Protein AF-0000000087793293 (afdb_homodimer)

Structure (mmCIF, N/CA/C/O backbone):
data_AF-0000000087793293-model_v1
#
loop_
_entity.id
_entity.type
_entity.pdbx_description
1 polymer 'N-acetylglutamate synthase'
#
loop_
_atom_site.group_PDB
_atom_site.id
_atom_site.type_symbol
_atom_site.label_atom_id
_atom_site.label_alt_id
_atom_site.label_comp_id
_atom_site.label_asym_id
_atom_site.label_entity_id
_atom_site.label_seq_id
_atom_site.pdbx_PDB_ins_code
_atom_site.Cartn_x
_atom_site.Cartn_y
_atom_site.Cartn_z
_atom_site.occupancy
_atom_site.B_iso_or_equiv
_atom_site.auth_seq_id
_atom_site.auth_comp_id
_atom_site.auth_asym_id
_atom_site.auth_atom_id
_atom_site.pdbx_PDB_model_num
ATOM 1 N N . MET A 1 1 ? 10.609 -23.578 8.047 1 92.88 1 MET A N 1
ATOM 2 C CA . MET A 1 1 ? 9.961 -22.594 7.176 1 92.88 1 MET A CA 1
ATOM 3 C C . MET A 1 1 ? 8.812 -21.906 7.898 1 92.88 1 MET A C 1
ATOM 5 O O . MET A 1 1 ? 8.133 -22.531 8.719 1 92.88 1 MET A O 1
ATOM 9 N N . LYS A 1 2 ? 8.664 -20.625 7.754 1 97.25 2 LYS A N 1
ATOM 10 C CA . LYS A 1 2 ? 7.605 -19.875 8.414 1 97.25 2 LYS A CA 1
ATOM 11 C C . LYS A 1 2 ? 7.066 -18.766 7.512 1 97.25 2 LYS A C 1
ATOM 13 O O . LYS A 1 2 ? 7.738 -18.359 6.562 1 97.25 2 LYS A O 1
ATOM 18 N N . LEU A 1 3 ? 5.863 -18.359 7.801 1 98.56 3 LEU A N 1
ATOM 19 C CA . LEU A 1 3 ? 5.25 -17.219 7.137 1 98.56 3 LEU A CA 1
ATOM 20 C C . LEU A 1 3 ? 5.426 -15.945 7.965 1 98.56 3 LEU A C 1
ATOM 22 O O . LEU A 1 3 ? 5.316 -15.984 9.188 1 98.56 3 LEU A O 1
ATOM 26 N N . ARG A 1 4 ? 5.703 -14.836 7.324 1 98.25 4 ARG A N 1
ATOM 27 C CA . ARG A 1 4 ? 5.746 -13.523 7.961 1 98.25 4 ARG A CA 1
ATOM 28 C C . ARG A 1 4 ? 5.504 -12.414 6.941 1 98.25 4 ARG A C 1
ATOM 30 O O . ARG A 1 4 ? 5.562 -12.656 5.73 1 98.25 4 ARG A O 1
ATOM 37 N N . LYS A 1 5 ? 5.234 -11.25 7.465 1 98.25 5 LYS A N 1
ATOM 38 C CA . LYS A 1 5 ? 5.121 -10.102 6.566 1 98.25 5 LYS A CA 1
ATOM 39 C C . LYS A 1 5 ? 6.473 -9.75 5.953 1 98.25 5 LYS A C 1
ATOM 41 O O . LYS A 1 5 ? 7.516 -9.93 6.586 1 98.25 5 LYS A O 1
ATOM 46 N N . ALA A 1 6 ? 6.402 -9.281 4.754 1 98.5 6 ALA A N 1
ATOM 47 C CA . ALA A 1 6 ? 7.617 -8.938 4.02 1 98.5 6 ALA A CA 1
ATOM 48 C C . ALA A 1 6 ? 8.312 -7.723 4.641 1 98.5 6 ALA A C 1
ATOM 50 O O . ALA A 1 6 ? 7.656 -6.863 5.234 1 98.5 6 ALA A O 1
ATOM 51 N N . LYS A 1 7 ? 9.586 -7.738 4.523 1 97.5 7 LYS A N 1
ATOM 52 C CA . LYS A 1 7 ? 10.43 -6.602 4.879 1 97.5 7 LYS A CA 1
ATOM 53 C C . LYS A 1 7 ? 11.148 -6.039 3.654 1 97.5 7 LYS A C 1
ATOM 55 O O . LYS A 1 7 ? 11.219 -6.699 2.615 1 97.5 7 LYS A O 1
ATOM 60 N N . ASN A 1 8 ? 11.641 -4.848 3.889 1 96.62 8 ASN A N 1
ATOM 61 C CA . ASN A 1 8 ? 12.305 -4.152 2.791 1 96.62 8 ASN A CA 1
ATOM 62 C C . ASN A 1 8 ? 13.406 -5.008 2.174 1 96.62 8 ASN A C 1
ATOM 64 O O . ASN A 1 8 ? 13.578 -5.023 0.953 1 96.62 8 ASN A O 1
ATOM 68 N N . SER A 1 9 ? 14.094 -5.738 2.885 1 96.06 9 SER A N 1
ATOM 69 C CA . SER A 1 9 ? 15.227 -6.539 2.434 1 96.06 9 SER A CA 1
ATOM 70 C C . SER A 1 9 ? 14.758 -7.738 1.61 1 96.06 9 SER A C 1
ATOM 72 O O . SER A 1 9 ? 15.562 -8.383 0.938 1 96.06 9 SER A O 1
ATOM 74 N N . ASP A 1 10 ? 13.492 -8.055 1.63 1 98.06 10 ASP A N 1
ATOM 75 C CA . ASP A 1 10 ? 12.961 -9.227 0.94 1 98.06 10 ASP A CA 1
ATOM 76 C C . ASP A 1 10 ? 12.695 -8.922 -0.533 1 98.06 10 ASP A C 1
ATOM 78 O O . ASP A 1 10 ? 12.508 -9.836 -1.336 1 98.06 10 ASP A O 1
ATOM 82 N N . VAL A 1 11 ? 12.695 -7.672 -0.904 1 97.75 11 VAL A N 1
ATOM 83 C CA . VAL A 1 11 ? 12.156 -7.23 -2.186 1 97.75 11 VAL A CA 1
ATOM 84 C C . VAL A 1 11 ? 12.945 -7.867 -3.326 1 97.75 11 VAL A C 1
ATOM 86 O O . VAL A 1 11 ? 12.359 -8.406 -4.27 1 97.75 11 VAL A O 1
ATOM 89 N N . PRO A 1 12 ? 14.281 -7.91 -3.293 1 96 12 PRO A N 1
ATOM 90 C CA . PRO A 1 12 ? 15 -8.539 -4.406 1 96 12 PRO A CA 1
ATOM 91 C C . PRO A 1 12 ? 14.648 -10.016 -4.566 1 96 12 PRO A C 1
ATOM 93 O O . PRO A 1 12 ? 14.508 -10.5 -5.691 1 96 12 PRO A O 1
ATOM 96 N N . GLN A 1 13 ? 14.445 -10.648 -3.482 1 97.81 13 GLN A N 1
ATOM 97 C CA . GLN A 1 13 ? 14.141 -12.078 -3.553 1 97.81 13 GLN A CA 1
ATOM 98 C C . GLN A 1 13 ? 12.703 -12.312 -3.994 1 97.81 13 GLN A C 1
ATOM 100 O O . GLN A 1 13 ? 12.414 -13.273 -4.711 1 97.81 13 GLN A O 1
ATOM 105 N N . ILE A 1 14 ? 11.797 -11.445 -3.527 1 98.5 14 ILE A N 1
ATOM 106 C CA . ILE A 1 14 ? 10.414 -11.523 -3.988 1 98.5 14 ILE A CA 1
ATOM 107 C C . ILE A 1 14 ? 10.359 -11.32 -5.5 1 98.5 14 ILE A C 1
ATOM 109 O O . ILE A 1 14 ? 9.719 -12.094 -6.215 1 98.5 14 ILE A O 1
ATOM 113 N N . ARG A 1 15 ? 11.062 -10.359 -5.914 1 97.06 15 ARG A N 1
ATOM 114 C CA . ARG A 1 15 ? 11.094 -10.047 -7.34 1 97.06 15 ARG A CA 1
ATOM 115 C C . ARG A 1 15 ? 11.656 -11.219 -8.141 1 97.06 15 ARG A C 1
ATOM 117 O O . ARG A 1 15 ? 11.109 -11.578 -9.188 1 97.06 15 ARG A O 1
ATOM 124 N N . ALA A 1 16 ? 12.719 -11.766 -7.699 1 95.69 16 ALA A N 1
ATOM 125 C CA . ALA A 1 16 ? 13.344 -12.898 -8.383 1 95.69 16 ALA A CA 1
ATOM 126 C C . ALA A 1 16 ? 12.375 -14.07 -8.484 1 95.69 16 ALA A C 1
ATOM 128 O O . ALA A 1 16 ? 12.242 -14.695 -9.547 1 95.69 16 ALA A O 1
ATOM 129 N N . LEU A 1 17 ? 11.711 -14.32 -7.441 1 96.88 17 LEU A N 1
ATOM 130 C CA . LEU A 1 17 ? 10.758 -15.43 -7.402 1 96.88 17 LEU A CA 1
ATOM 131 C C . LEU A 1 17 ? 9.625 -15.203 -8.391 1 96.88 17 LEU A C 1
ATOM 133 O O . LEU A 1 17 ? 9.336 -16.078 -9.219 1 96.88 17 LEU A O 1
ATOM 137 N N . ILE A 1 18 ? 9.039 -14.016 -8.352 1 96.69 18 ILE A N 1
ATOM 138 C CA . ILE A 1 18 ? 7.902 -13.695 -9.203 1 96.69 18 ILE A CA 1
ATOM 139 C C . ILE A 1 18 ? 8.336 -13.711 -10.672 1 96.69 18 ILE A C 1
ATOM 141 O O . ILE A 1 18 ? 7.656 -14.297 -11.516 1 96.69 18 ILE A O 1
ATOM 145 N N . ASN A 1 19 ? 9.453 -13.141 -10.914 1 91.12 19 ASN A N 1
ATOM 146 C CA . ASN A 1 19 ? 9.891 -12.992 -12.305 1 91.12 19 ASN A CA 1
ATOM 147 C C . ASN A 1 19 ? 10.344 -14.328 -12.891 1 91.12 19 ASN A C 1
ATOM 149 O O . ASN A 1 19 ? 10.172 -14.578 -14.086 1 91.12 19 ASN A O 1
ATOM 153 N N . GLU A 1 20 ? 10.867 -15.18 -12.062 1 90.44 20 GLU A N 1
ATOM 154 C CA . GLU A 1 20 ? 11.156 -16.531 -12.516 1 90.44 20 GLU A CA 1
ATOM 155 C C . GLU A 1 20 ? 9.875 -17.266 -12.914 1 90.44 20 GLU A C 1
ATOM 157 O O . GLU A 1 20 ? 9.836 -17.922 -13.953 1 90.44 20 GLU A O 1
ATOM 162 N N . MET A 1 21 ? 8.914 -17.094 -12.125 1 90.62 21 MET A N 1
ATOM 163 C CA . MET A 1 21 ? 7.637 -17.734 -12.422 1 90.62 21 MET A CA 1
ATOM 164 C C . MET A 1 21 ? 6.984 -17.094 -13.648 1 90.62 21 MET A C 1
ATOM 166 O O . MET A 1 21 ? 6.34 -17.781 -14.438 1 90.62 21 MET A O 1
ATOM 170 N N . ALA A 1 22 ? 7.16 -15.828 -13.766 1 89.38 22 ALA A N 1
ATOM 171 C CA . ALA A 1 22 ? 6.598 -15.102 -14.906 1 89.38 22 ALA A CA 1
ATOM 172 C C . ALA A 1 22 ? 7.25 -15.539 -16.219 1 89.38 22 ALA A C 1
ATOM 174 O O . ALA A 1 22 ? 6.641 -15.438 -17.281 1 89.38 22 ALA A O 1
ATOM 175 N N . MET A 1 23 ? 8.43 -16.047 -16.125 1 87.25 23 MET A N 1
ATOM 176 C CA . MET A 1 23 ? 9.172 -16.453 -17.312 1 87.25 23 MET A CA 1
ATOM 177 C C . MET A 1 23 ? 8.891 -17.906 -17.688 1 87.25 23 MET A C 1
ATOM 179 O O . MET A 1 23 ? 9.258 -18.359 -18.766 1 87.25 23 MET A O 1
ATOM 183 N N . ARG A 1 24 ? 8.266 -18.547 -16.812 1 84.81 24 ARG A N 1
ATOM 184 C CA . ARG A 1 24 ? 7.934 -19.938 -17.094 1 84.81 24 ARG A CA 1
ATOM 185 C C . ARG A 1 24 ? 6.754 -20.031 -18.062 1 84.81 24 ARG A C 1
ATOM 187 O O . ARG A 1 24 ? 5.715 -19.406 -17.844 1 84.81 24 ARG A O 1
ATOM 194 N N . THR A 1 25 ? 7.082 -20.656 -19.156 1 79.69 25 THR A N 1
ATOM 195 C CA . THR A 1 25 ? 6.023 -20.859 -20.141 1 79.69 25 THR A CA 1
ATOM 196 C C . THR A 1 25 ? 5.797 -22.344 -20.391 1 79.69 25 THR A C 1
ATOM 198 O O . THR A 1 25 ? 6.688 -23.172 -20.172 1 79.69 25 THR A O 1
ATOM 201 N N . ASP A 1 26 ? 4.594 -22.688 -20.625 1 79.75 26 ASP A N 1
ATOM 202 C CA . ASP A 1 26 ? 4.262 -24.031 -21.109 1 79.75 26 ASP A CA 1
ATOM 203 C C . ASP A 1 26 ? 3.164 -23.969 -22.172 1 79.75 26 ASP A C 1
ATOM 205 O O . ASP A 1 26 ? 2.879 -22.906 -22.719 1 79.75 26 ASP A O 1
ATOM 209 N N . GLU A 1 27 ? 2.795 -25.188 -22.594 1 77.12 27 GLU A N 1
ATOM 210 C CA . GLU A 1 27 ? 1.843 -25.266 -23.703 1 77.12 27 GLU A CA 1
ATOM 211 C C . GLU A 1 27 ? 0.564 -24.484 -23.391 1 77.12 27 GLU A C 1
ATOM 213 O O . GLU A 1 27 ? -0.036 -23.891 -24.281 1 77.12 27 GLU A O 1
ATOM 218 N N . ASP A 1 28 ? 0.244 -24.422 -22.125 1 73.06 28 ASP A N 1
ATOM 219 C CA . ASP A 1 28 ? -1.008 -23.797 -21.719 1 73.06 28 ASP A CA 1
ATOM 220 C C . ASP A 1 28 ? -0.802 -22.312 -21.391 1 73.06 28 ASP A C 1
ATOM 222 O O . ASP A 1 28 ? -1.722 -21.516 -21.547 1 73.06 28 ASP A O 1
ATOM 226 N N . TYR A 1 29 ? 0.442 -22.094 -21.016 1 72.94 29 TYR A N 1
ATOM 227 C CA . TYR A 1 29 ? 0.745 -20.734 -20.594 1 72.94 29 TYR A CA 1
ATOM 228 C C . TYR A 1 29 ? 1.94 -20.172 -21.359 1 72.94 29 TYR A C 1
ATOM 230 O O . TYR A 1 29 ? 3.057 -20.141 -20.828 1 72.94 29 TYR A O 1
ATOM 238 N N . LYS A 1 30 ? 1.629 -19.562 -22.469 1 71.31 30 LYS A N 1
ATOM 239 C CA . LYS A 1 30 ? 2.686 -19.125 -23.375 1 71.31 30 LYS A CA 1
ATOM 240 C C . LYS A 1 30 ? 3.262 -17.781 -22.953 1 71.31 30 LYS A C 1
ATOM 242 O O . LYS A 1 30 ? 4.352 -17.406 -23.391 1 71.31 30 LYS A O 1
ATOM 247 N N . HIS A 1 31 ? 2.484 -17.188 -22.156 1 68.56 31 HIS A N 1
ATOM 248 C CA . HIS A 1 31 ? 2.936 -15.844 -21.797 1 68.56 31 HIS A CA 1
ATOM 249 C C . HIS A 1 31 ? 3.301 -15.766 -20.312 1 68.56 31 HIS A C 1
ATOM 251 O O . HIS A 1 31 ? 3.305 -14.68 -19.734 1 68.56 31 HIS A O 1
ATOM 257 N N . GLY A 1 32 ? 3.553 -16.891 -19.734 1 74.94 32 GLY A N 1
ATOM 258 C CA . GLY A 1 32 ? 4.008 -16.938 -18.359 1 74.94 32 GLY A CA 1
ATOM 259 C C . GLY A 1 32 ? 2.9 -17.266 -17.375 1 74.94 32 GLY A C 1
ATOM 260 O O . GLY A 1 32 ? 1.721 -17.062 -17.672 1 74.94 32 GLY A O 1
ATOM 261 N N . HIS A 1 33 ? 3.301 -17.719 -16.297 1 80 33 HIS A N 1
ATOM 262 C CA . HIS A 1 33 ? 2.346 -18.156 -15.281 1 80 33 HIS A CA 1
ATOM 263 C C . HIS A 1 33 ? 1.84 -16.984 -14.453 1 80 33 HIS A C 1
ATOM 265 O O . HIS A 1 33 ? 0.836 -17.109 -13.742 1 80 33 HIS A O 1
ATOM 271 N N . MET A 1 34 ? 2.604 -15.945 -14.57 1 89.81 34 MET A N 1
ATOM 272 C CA . MET A 1 34 ? 2.203 -14.727 -13.875 1 89.81 34 MET A CA 1
ATOM 273 C C . MET A 1 34 ? 2.859 -13.5 -14.5 1 89.81 34 MET A C 1
ATOM 275 O O . MET A 1 34 ? 3.627 -13.625 -15.453 1 89.81 34 MET A O 1
ATOM 279 N N . LEU A 1 35 ? 2.473 -12.375 -14.094 1 89.94 35 LEU A N 1
ATOM 280 C CA . LEU A 1 35 ? 3.033 -11.133 -14.609 1 89.94 35 LEU A CA 1
ATOM 281 C C . LEU A 1 35 ? 4.25 -10.703 -13.797 1 89.94 35 LEU A C 1
ATOM 283 O O . LEU A 1 35 ? 4.254 -10.828 -12.57 1 89.94 35 LEU A O 1
ATOM 287 N N . PRO A 1 36 ? 5.281 -10.258 -14.5 1 92.44 36 PRO A N 1
ATOM 288 C CA . PRO A 1 36 ? 6.434 -9.719 -13.766 1 92.44 36 PRO A CA 1
ATOM 289 C C . PRO A 1 36 ? 6.086 -8.469 -12.961 1 92.44 36 PRO A C 1
ATOM 291 O O . PRO A 1 36 ? 5.062 -7.828 -13.219 1 92.44 36 PRO A O 1
ATOM 294 N N . ARG A 1 37 ? 6.891 -8.219 -11.984 1 93.69 37 ARG A N 1
ATOM 295 C CA . ARG A 1 37 ? 6.742 -7.02 -11.156 1 93.69 37 ARG A CA 1
ATOM 296 C C . ARG A 1 37 ? 8.016 -6.188 -11.164 1 93.69 37 ARG A C 1
ATOM 298 O O . ARG A 1 37 ? 9.125 -6.734 -11.117 1 93.69 37 ARG A O 1
ATOM 305 N N . SER A 1 38 ? 7.809 -4.891 -11.195 1 91.12 38 SER A N 1
ATOM 306 C CA . SER A 1 38 ? 8.938 -3.969 -11.102 1 91.12 38 SER A CA 1
ATOM 307 C C . SER A 1 38 ? 9.367 -3.766 -9.656 1 91.12 38 SER A C 1
ATOM 309 O O . SER A 1 38 ? 8.594 -4 -8.734 1 91.12 38 SER A O 1
ATOM 311 N N . LEU A 1 39 ? 10.586 -3.295 -9.461 1 91.81 39 LEU A N 1
ATOM 312 C CA . LEU A 1 39 ? 11.07 -2.939 -8.133 1 91.81 39 LEU A CA 1
ATOM 313 C C . LEU A 1 39 ? 10.203 -1.848 -7.516 1 91.81 39 LEU A C 1
ATOM 315 O O . LEU A 1 39 ? 9.867 -1.913 -6.328 1 91.81 39 LEU A O 1
ATOM 319 N N . THR A 1 40 ? 9.812 -0.895 -8.289 1 90.5 40 THR A N 1
ATOM 320 C CA . THR A 1 40 ? 9 0.216 -7.809 1 90.5 40 THR A CA 1
ATOM 321 C C . THR A 1 40 ? 7.676 -0.29 -7.246 1 90.5 40 THR A C 1
ATOM 323 O O . THR A 1 40 ? 7.273 0.1 -6.148 1 90.5 40 THR A O 1
ATOM 326 N N . GLU A 1 41 ? 7.109 -1.173 -7.961 1 93.12 41 GLU A N 1
ATOM 327 C CA . GLU A 1 41 ? 5.836 -1.733 -7.512 1 93.12 41 GLU A CA 1
ATOM 328 C C . GLU A 1 41 ? 6 -2.498 -6.199 1 93.12 41 GLU A C 1
ATOM 330 O O . GLU A 1 41 ? 5.188 -2.352 -5.285 1 93.12 41 GLU A O 1
ATOM 335 N N . LEU A 1 42 ? 7.062 -3.242 -6.109 1 96.75 42 LEU A N 1
ATOM 336 C CA . LEU A 1 42 ? 7.266 -4.102 -4.949 1 96.75 42 LEU A CA 1
ATOM 337 C C . LEU A 1 42 ? 7.598 -3.275 -3.711 1 96.75 42 LEU A C 1
ATOM 339 O O . LEU A 1 42 ? 7.078 -3.541 -2.625 1 96.75 42 LEU A O 1
ATOM 343 N N . TYR A 1 43 ? 8.383 -2.289 -3.857 1 94.19 43 TYR A N 1
ATOM 344 C CA . TYR A 1 43 ? 8.695 -1.429 -2.721 1 94.19 43 TYR A CA 1
ATOM 345 C C . TYR A 1 43 ? 7.461 -0.65 -2.271 1 94.19 43 TYR A C 1
ATOM 347 O O . TYR A 1 43 ? 7.18 -0.559 -1.075 1 94.19 43 TYR A O 1
ATOM 355 N N . GLU A 1 44 ? 6.727 -0.161 -3.18 1 94.25 44 GLU A N 1
ATOM 356 C CA . GLU A 1 44 ? 5.566 0.664 -2.869 1 94.25 44 GLU A CA 1
ATOM 357 C C . GLU A 1 44 ? 4.484 -0.15 -2.162 1 94.25 44 GLU A C 1
ATOM 359 O O . GLU A 1 44 ? 3.77 0.37 -1.303 1 94.25 44 GLU A O 1
ATOM 364 N N . HIS A 1 45 ? 4.391 -1.411 -2.551 1 96.81 45 HIS A N 1
ATOM 365 C CA . HIS A 1 45 ? 3.318 -2.25 -2.023 1 96.81 45 HIS A CA 1
ATOM 366 C C . HIS A 1 45 ? 3.871 -3.354 -1.13 1 96.81 45 HIS A C 1
ATOM 368 O O . HIS A 1 45 ? 3.303 -4.445 -1.062 1 96.81 45 HIS A O 1
ATOM 374 N N . LEU A 1 46 ? 4.914 -3.027 -0.478 1 97.06 46 LEU A N 1
ATOM 375 C CA . LEU A 1 46 ? 5.621 -3.998 0.35 1 97.06 46 LEU A CA 1
ATOM 376 C C . LEU A 1 46 ? 4.695 -4.59 1.408 1 97.06 46 LEU A C 1
ATOM 378 O O . LEU A 1 46 ? 4.711 -5.797 1.647 1 97.06 46 LEU A O 1
ATOM 382 N N . ARG A 1 47 ? 3.812 -3.83 1.941 1 97.38 47 ARG A N 1
ATOM 383 C CA . ARG A 1 47 ? 2.971 -4.238 3.061 1 97.38 47 ARG A CA 1
ATOM 384 C C . ARG A 1 47 ? 1.917 -5.246 2.613 1 97.38 47 ARG A C 1
ATOM 386 O O . ARG A 1 47 ? 1.315 -5.934 3.443 1 97.38 47 ARG A O 1
ATOM 393 N N . ASP A 1 48 ? 1.729 -5.344 1.343 1 98.31 48 ASP A N 1
ATOM 394 C CA . ASP A 1 48 ? 0.75 -6.289 0.818 1 98.31 48 ASP A CA 1
ATOM 395 C C . ASP A 1 48 ? 1.256 -7.727 0.936 1 98.31 48 ASP A C 1
ATOM 397 O O . ASP A 1 48 ? 0.469 -8.672 0.887 1 98.31 48 ASP A O 1
ATOM 401 N N . TYR A 1 49 ? 2.527 -7.91 1.115 1 98.75 49 TYR A N 1
ATOM 402 C CA . TYR A 1 49 ? 3.129 -9.211 0.866 1 98.75 49 TYR A CA 1
ATOM 403 C C . TYR A 1 49 ? 3.35 -9.969 2.17 1 98.75 49 TYR A C 1
ATOM 405 O O . TYR A 1 49 ? 3.852 -9.406 3.145 1 98.75 49 TYR A O 1
ATOM 413 N N . THR A 1 50 ? 2.965 -11.164 2.17 1 98.81 50 THR A N 1
ATOM 414 C CA . THR A 1 50 ? 3.406 -12.211 3.082 1 98.81 50 THR A CA 1
ATOM 415 C C . THR A 1 50 ? 4.391 -13.148 2.391 1 98.81 50 THR A C 1
ATOM 417 O O . THR A 1 50 ? 4.191 -13.523 1.234 1 98.81 50 THR A O 1
ATOM 420 N N . VAL A 1 51 ? 5.457 -13.5 3.154 1 98.81 51 VAL A N 1
ATOM 421 C CA . VAL A 1 51 ? 6.477 -14.328 2.518 1 98.81 51 VAL A CA 1
ATOM 422 C C . VAL A 1 51 ? 6.668 -15.617 3.318 1 98.81 51 VAL A C 1
ATOM 424 O O . VAL A 1 51 ? 6.426 -15.648 4.527 1 98.81 51 VAL A O 1
ATOM 427 N N . LEU A 1 52 ? 6.98 -16.656 2.602 1 98.81 52 LEU A N 1
ATOM 428 C CA . LEU A 1 52 ? 7.512 -17.891 3.148 1 98.81 52 LEU A CA 1
ATOM 429 C C . LEU A 1 52 ? 9.039 -17.875 3.17 1 98.81 52 LEU A C 1
ATOM 431 O O . LEU A 1 52 ? 9.672 -17.672 2.135 1 98.81 52 LEU A O 1
ATOM 435 N N . VAL A 1 53 ? 9.617 -18.047 4.352 1 98.5 53 VAL A N 1
ATOM 436 C CA . VAL A 1 53 ? 11.07 -18 4.438 1 98.5 53 VAL A CA 1
ATOM 437 C C . VAL A 1 53 ? 11.594 -19.281 5.105 1 98.5 53 VAL A C 1
ATOM 439 O O . VAL A 1 53 ? 10.898 -19.891 5.918 1 98.5 53 VAL A O 1
ATOM 442 N N . ASP A 1 54 ? 12.789 -19.656 4.703 1 97.56 54 ASP A N 1
ATOM 443 C CA . ASP A 1 54 ? 13.422 -20.797 5.363 1 97.56 54 ASP A CA 1
ATOM 444 C C . ASP A 1 54 ? 14.273 -20.344 6.543 1 97.56 54 ASP A C 1
ATOM 446 O O . ASP A 1 54 ? 14.164 -19.203 6.996 1 97.56 54 ASP A O 1
ATOM 450 N N . GLU A 1 55 ? 15.094 -21.219 7.078 1 96.19 55 GLU A N 1
ATOM 451 C CA . GLU A 1 55 ? 15.891 -20.953 8.273 1 96.19 55 GLU A CA 1
ATOM 452 C C . GLU A 1 55 ? 16.938 -19.875 8.008 1 96.19 55 GLU A C 1
ATOM 454 O O . GLU A 1 55 ? 17.344 -19.156 8.922 1 96.19 55 GLU A O 1
ATOM 459 N N . ASN A 1 56 ? 17.328 -19.719 6.777 1 96.81 56 ASN A N 1
ATOM 460 C CA . ASN A 1 56 ? 18.328 -18.719 6.402 1 96.81 56 ASN A CA 1
ATOM 461 C C . ASN A 1 56 ? 17.672 -17.438 5.898 1 96.81 56 ASN A C 1
ATOM 463 O O . ASN A 1 56 ? 18.328 -16.594 5.281 1 96.81 56 ASN A O 1
ATOM 467 N N . GLU A 1 57 ? 16.406 -17.312 5.996 1 96.5 57 GLU A N 1
ATOM 468 C CA . GLU A 1 57 ? 15.609 -16.141 5.625 1 96.5 57 GLU A CA 1
ATOM 469 C C . GLU A 1 57 ? 15.555 -15.977 4.109 1 96.5 57 GLU A C 1
ATOM 471 O O . GLU A 1 57 ? 15.352 -14.867 3.611 1 96.5 57 GLU A O 1
ATOM 476 N N . ARG A 1 58 ? 15.805 -17.109 3.455 1 97.5 58 ARG A N 1
ATOM 477 C CA . ARG A 1 58 ? 15.578 -17.109 2.014 1 97.5 58 ARG A CA 1
ATOM 478 C C . ARG A 1 58 ? 14.086 -17.141 1.698 1 97.5 58 ARG A C 1
ATOM 480 O O . ARG A 1 58 ? 13.352 -17.969 2.252 1 97.5 58 ARG A O 1
ATOM 487 N N . VAL A 1 59 ? 13.688 -16.266 0.76 1 98.5 59 VAL A N 1
ATOM 488 C CA . VAL A 1 59 ? 12.273 -16.219 0.38 1 98.5 59 VAL A CA 1
ATOM 489 C C . VAL A 1 59 ? 11.969 -17.375 -0.582 1 98.5 59 VAL A C 1
ATOM 491 O O . VAL A 1 59 ? 12.578 -17.484 -1.646 1 98.5 59 VAL A O 1
ATOM 494 N N . LEU A 1 60 ? 10.953 -18.203 -0.201 1 98.5 60 LEU A N 1
ATOM 495 C CA . LEU A 1 60 ? 10.602 -19.359 -1.002 1 98.5 60 LEU A CA 1
ATOM 496 C C . LEU A 1 60 ? 9.156 -19.266 -1.485 1 98.5 60 LEU A C 1
ATOM 498 O O . LEU A 1 60 ? 8.695 -20.125 -2.24 1 98.5 60 LEU A O 1
ATOM 502 N N . GLY A 1 61 ? 8.43 -18.281 -1.066 1 98.75 61 GLY A N 1
ATOM 503 C CA . GLY A 1 61 ? 7.055 -18.031 -1.468 1 98.75 61 GLY A CA 1
ATOM 504 C C . GLY A 1 61 ? 6.566 -16.641 -1.115 1 98.75 61 GLY A C 1
ATOM 505 O O . GLY A 1 61 ? 7.152 -15.969 -0.266 1 98.75 61 GLY A O 1
ATOM 506 N N . CYS A 1 62 ? 5.531 -16.281 -1.805 1 98.88 62 CYS A N 1
ATOM 507 C CA . CYS A 1 62 ? 4.926 -14.984 -1.5 1 98.88 62 CYS A CA 1
ATOM 508 C C . CYS A 1 62 ? 3.463 -14.953 -1.925 1 98.88 62 CYS A C 1
ATOM 510 O O . CYS A 1 62 ? 3.018 -15.805 -2.697 1 98.88 62 CYS A O 1
ATOM 512 N N . CYS A 1 63 ? 2.77 -14.031 -1.358 1 98.81 63 CYS A N 1
ATOM 513 C CA . CYS A 1 63 ? 1.393 -13.688 -1.701 1 98.81 63 CYS A CA 1
ATOM 514 C C . CYS A 1 63 ? 1.064 -12.266 -1.275 1 98.81 63 CYS A C 1
ATOM 516 O O . CYS A 1 63 ? 1.451 -11.828 -0.188 1 98.81 63 CYS A O 1
ATOM 518 N N . ALA A 1 64 ? 0.419 -11.562 -2.121 1 98.75 64 ALA A N 1
ATOM 519 C CA . ALA A 1 64 ? 0.049 -10.188 -1.786 1 98.75 64 ALA A CA 1
ATOM 520 C C . ALA A 1 64 ? -1.464 -10.047 -1.645 1 98.75 64 ALA A C 1
ATOM 522 O O . ALA A 1 64 ? -2.223 -10.609 -2.438 1 98.75 64 ALA A O 1
ATOM 523 N N . LEU A 1 65 ? -1.898 -9.391 -0.626 1 98.75 65 LEU A N 1
ATOM 524 C CA . LEU A 1 65 ? -3.268 -8.914 -0.48 1 98.75 65 LEU A CA 1
ATOM 525 C C . LEU A 1 65 ? -3.338 -7.402 -0.685 1 98.75 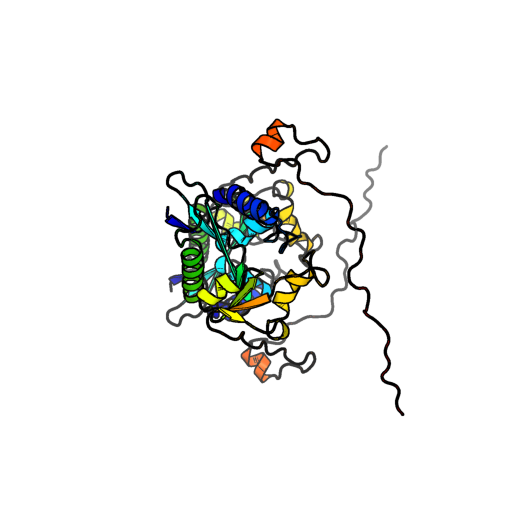65 LEU A C 1
ATOM 527 O O . LEU A 1 65 ? -3.012 -6.633 0.221 1 98.75 65 LEU A O 1
ATOM 531 N N . HIS A 1 66 ? -3.805 -7.059 -1.835 1 97.62 66 HIS A N 1
ATOM 532 C CA . HIS A 1 66 ? -3.811 -5.652 -2.221 1 97.62 66 HIS A CA 1
ATOM 533 C C . HIS A 1 66 ? -5.195 -5.035 -2.039 1 97.62 66 HIS A C 1
ATOM 535 O O . HIS A 1 66 ? -6.16 -5.469 -2.676 1 97.62 66 HIS A O 1
ATOM 541 N N . SER A 1 67 ? -5.262 -4.031 -1.115 1 96.06 67 SER A N 1
ATOM 542 C CA . SER A 1 67 ? -6.52 -3.301 -0.982 1 96.06 67 SER A CA 1
ATOM 543 C C . SER A 1 67 ? -6.855 -2.543 -2.262 1 96.06 67 SER A C 1
ATOM 545 O O . SER A 1 67 ? -6.051 -1.745 -2.746 1 96.06 67 SER A O 1
ATOM 547 N N . ALA A 1 68 ? -8.062 -2.787 -2.779 1 91.62 68 ALA A N 1
ATOM 548 C CA . ALA A 1 68 ? -8.406 -2.246 -4.09 1 91.62 68 ALA A CA 1
ATOM 549 C C . ALA A 1 68 ? -9.508 -1.195 -3.979 1 91.62 68 ALA A C 1
ATOM 551 O O . ALA A 1 68 ? -9.555 -0.242 -4.758 1 91.62 68 ALA A O 1
ATOM 5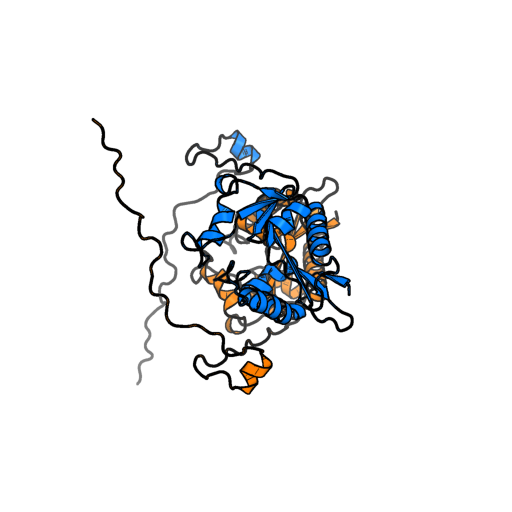52 N N . TRP A 1 69 ? -10.414 -1.32 -3.113 1 89.94 69 TRP A N 1
ATOM 553 C CA . TRP A 1 69 ? -11.578 -0.451 -2.965 1 89.94 69 TRP A CA 1
ATOM 554 C C . TRP A 1 69 ? -12.266 -0.684 -1.624 1 89.94 69 TRP A C 1
ATOM 556 O O . TRP A 1 69 ? -11.703 -1.33 -0.736 1 89.94 69 TRP A O 1
ATOM 566 N N . ASP A 1 70 ? -13.445 -0.039 -1.483 1 91.81 70 ASP A N 1
ATOM 567 C CA . ASP A 1 70 ? -14.219 -0.195 -0.255 1 91.81 70 ASP A CA 1
ATOM 568 C C . ASP A 1 70 ? -14.562 -1.662 -0.005 1 91.81 70 ASP A C 1
ATOM 570 O O . ASP A 1 70 ? -15.414 -2.232 -0.688 1 91.81 70 ASP A O 1
ATOM 574 N N . SER A 1 71 ? -13.836 -2.221 0.98 1 95.06 71 SER A N 1
ATOM 575 C CA . SER A 1 71 ? -14.023 -3.59 1.452 1 95.06 71 SER A CA 1
ATOM 576 C C . SER A 1 71 ? -13.711 -4.602 0.354 1 95.06 71 SER A C 1
ATOM 578 O O . SER A 1 71 ? -14.344 -5.656 0.274 1 95.06 71 SER A O 1
ATOM 580 N N . LEU A 1 72 ? -12.867 -4.27 -0.507 1 96.25 72 LEU A N 1
ATOM 581 C CA . LEU A 1 72 ? -12.453 -5.113 -1.624 1 96.25 72 LEU A CA 1
ATOM 582 C C . LEU A 1 72 ? -10.93 -5.199 -1.705 1 96.25 72 LEU A C 1
ATOM 584 O O . LEU A 1 72 ? -10.242 -4.176 -1.68 1 96.25 72 LEU A O 1
ATOM 588 N N . ALA A 1 73 ? -10.414 -6.422 -1.772 1 98.06 73 ALA A N 1
ATOM 589 C CA . ALA A 1 73 ? -8.977 -6.625 -1.926 1 98.06 73 ALA A CA 1
ATOM 590 C C . ALA A 1 73 ? -8.688 -7.715 -2.955 1 98.06 73 ALA A C 1
ATOM 592 O O . ALA A 1 73 ? -9.5 -8.617 -3.16 1 98.06 73 ALA A O 1
ATOM 593 N N . GLU A 1 74 ? -7.586 -7.582 -3.604 1 97.69 74 GLU A N 1
ATOM 594 C CA . GLU A 1 74 ? -7.137 -8.555 -4.594 1 97.69 74 GLU A CA 1
ATOM 595 C C . GLU A 1 74 ? -6.008 -9.422 -4.043 1 97.69 74 GLU A C 1
ATOM 597 O O . GLU A 1 74 ? -5.035 -8.898 -3.488 1 97.69 74 GLU A O 1
ATOM 602 N N . LEU A 1 75 ? -6.184 -10.719 -4.109 1 98.38 75 LEU A N 1
ATOM 603 C CA . LEU A 1 75 ? -5.07 -11.641 -3.902 1 98.38 75 LEU A CA 1
ATOM 604 C C . LEU A 1 75 ? -4.215 -11.75 -5.16 1 98.38 75 LEU A C 1
ATOM 606 O O . LEU A 1 75 ? -4.723 -12.102 -6.23 1 98.38 75 LEU A O 1
ATOM 610 N N . LYS A 1 76 ? -2.852 -11.398 -4.988 1 96.38 76 LYS A N 1
ATOM 611 C CA . LYS A 1 76 ? -1.966 -11.305 -6.148 1 96.38 76 LYS A CA 1
ATOM 612 C C . LYS A 1 76 ? -0.643 -12.016 -5.883 1 96.38 76 LYS A C 1
ATOM 614 O O . LYS A 1 76 ? -0.253 -12.211 -4.73 1 96.38 76 LYS A O 1
ATOM 619 N N . ALA A 1 77 ? -0.027 -12.422 -6.988 1 96.94 77 ALA A N 1
ATOM 620 C CA . ALA A 1 77 ? 1.38 -12.812 -6.992 1 96.94 77 ALA A CA 1
ATOM 621 C C . ALA A 1 77 ? 1.625 -13.984 -6.043 1 96.94 77 ALA A C 1
ATOM 623 O O . ALA A 1 77 ? 2.584 -13.969 -5.266 1 96.94 77 ALA A O 1
ATOM 624 N N . LEU A 1 78 ? 0.703 -14.922 -6.066 1 97.81 78 LEU A N 1
ATOM 625 C CA . LEU A 1 78 ? 0.951 -16.141 -5.316 1 97.81 78 LEU A CA 1
ATOM 626 C C . LEU A 1 78 ? 1.989 -17.016 -6.02 1 97.81 78 LEU A C 1
ATOM 628 O O . LEU A 1 78 ? 1.772 -17.453 -7.148 1 97.81 78 LEU A O 1
ATOM 632 N N . ALA A 1 79 ? 3.143 -17.188 -5.363 1 97.44 79 ALA A N 1
ATOM 633 C CA . ALA A 1 79 ? 4.23 -18 -5.922 1 97.44 79 ALA A CA 1
ATOM 634 C C . ALA A 1 79 ? 4.926 -18.812 -4.832 1 97.44 79 ALA A C 1
ATOM 636 O O . ALA A 1 79 ? 5.133 -18.312 -3.721 1 97.44 79 ALA A O 1
ATOM 637 N N . VAL A 1 80 ? 5.188 -20.031 -5.105 1 97.31 80 VAL A N 1
ATOM 638 C CA . VAL A 1 80 ? 5.965 -20.906 -4.238 1 97.31 80 VAL A CA 1
ATOM 639 C C . VAL A 1 80 ? 7.105 -21.531 -5.027 1 97.31 80 VAL A C 1
ATOM 641 O O . VAL A 1 80 ? 6.887 -22.109 -6.094 1 97.31 80 VAL A O 1
ATOM 644 N N . HIS A 1 81 ? 8.281 -21.297 -4.492 1 96.25 81 HIS A N 1
ATOM 645 C CA . HIS A 1 81 ? 9.469 -21.875 -5.117 1 96.25 81 HIS A CA 1
ATOM 646 C C . HIS A 1 81 ? 9.32 -23.391 -5.277 1 96.25 81 HIS A C 1
ATOM 648 O O . HIS A 1 81 ? 8.758 -24.062 -4.41 1 96.25 81 HIS A O 1
ATOM 654 N N . ASP A 1 82 ? 9.953 -23.953 -6.301 1 93.94 82 ASP A N 1
ATOM 655 C CA . ASP A 1 82 ? 9.852 -25.375 -6.617 1 93.94 82 ASP A CA 1
ATOM 656 C C . ASP A 1 82 ? 10.281 -26.234 -5.43 1 93.94 82 ASP A C 1
ATOM 658 O O . ASP A 1 82 ? 9.664 -27.266 -5.145 1 93.94 82 ASP A O 1
ATOM 662 N N . ASP A 1 83 ? 11.242 -25.734 -4.738 1 92.75 83 ASP A N 1
ATOM 663 C CA . ASP A 1 83 ? 11.82 -26.469 -3.615 1 92.75 83 ASP A CA 1
ATOM 664 C C . ASP A 1 83 ? 10.82 -26.578 -2.467 1 92.75 83 ASP A C 1
ATOM 666 O O . ASP A 1 83 ? 10.984 -27.406 -1.567 1 92.75 83 ASP A O 1
ATOM 670 N N . ALA A 1 84 ? 9.805 -25.766 -2.512 1 95.56 84 ALA A N 1
ATOM 671 C CA . ALA A 1 84 ? 8.891 -25.719 -1.375 1 95.56 84 ALA A CA 1
ATOM 672 C C . ALA A 1 84 ? 7.48 -26.141 -1.782 1 95.56 84 ALA A C 1
ATOM 674 O O . ALA A 1 84 ? 6.547 -26.078 -0.98 1 95.56 84 ALA A O 1
ATOM 675 N N . GLN A 1 85 ? 7.316 -26.578 -2.986 1 93.81 85 GLN A N 1
ATOM 676 C CA . GLN A 1 85 ? 5.992 -26.969 -3.455 1 93.81 85 GLN A CA 1
ATOM 677 C C . GLN A 1 85 ? 5.605 -28.344 -2.932 1 93.81 85 GLN A C 1
ATOM 679 O O . GLN A 1 85 ? 6.461 -29.094 -2.457 1 93.81 85 GLN A O 1
ATOM 684 N N . GLY A 1 86 ? 4.305 -28.594 -2.871 1 93.5 86 GLY A N 1
ATOM 685 C CA . GLY A 1 86 ? 3.818 -29.906 -2.488 1 93.5 86 GLY A CA 1
ATOM 686 C C . GLY A 1 86 ? 3.707 -30.094 -0.985 1 93.5 86 GLY A C 1
ATOM 687 O O . GLY A 1 86 ? 3.49 -31.203 -0.503 1 93.5 86 GLY A O 1
ATOM 688 N N . HIS A 1 87 ? 3.83 -29.016 -0.258 1 95.06 87 HIS A N 1
ATOM 689 C CA . HIS A 1 87 ? 3.799 -29.094 1.198 1 95.06 87 HIS A CA 1
ATOM 690 C C . HIS A 1 87 ? 2.664 -28.25 1.771 1 95.06 87 HIS A C 1
ATOM 692 O O . HIS A 1 87 ? 2.609 -28.016 2.98 1 95.06 87 HIS A O 1
ATOM 698 N N . GLY A 1 88 ? 1.846 -27.703 0.909 1 97.12 88 GLY A N 1
ATOM 699 C CA . GLY A 1 88 ? 0.666 -26.984 1.359 1 97.12 88 GLY A CA 1
ATOM 700 C C . GLY A 1 88 ? 0.931 -25.516 1.632 1 97.12 88 GLY A C 1
ATOM 701 O O . GLY A 1 88 ? 0.073 -24.812 2.172 1 97.12 88 GLY A O 1
ATOM 702 N N . TRP A 1 89 ? 2.057 -25.016 1.208 1 97.62 89 TRP A N 1
ATOM 703 C CA . TRP A 1 89 ? 2.428 -23.641 1.516 1 97.62 89 TRP A CA 1
ATOM 704 C C . TRP A 1 89 ? 1.574 -22.656 0.724 1 97.62 89 TRP A C 1
ATOM 706 O O . TRP A 1 89 ? 1.277 -21.562 1.201 1 97.62 89 TRP A O 1
ATOM 716 N N . GLY A 1 90 ? 1.179 -23.078 -0.516 1 97.94 90 GLY A N 1
ATOM 717 C CA . GLY A 1 90 ? 0.266 -22.234 -1.267 1 97.94 90 GLY A CA 1
ATOM 718 C C . GLY A 1 90 ? -1.021 -21.938 -0.521 1 97.94 90 GLY A C 1
ATOM 719 O O . GLY A 1 90 ? -1.43 -20.766 -0.417 1 97.94 90 GLY A O 1
ATOM 720 N N . ARG A 1 91 ? -1.556 -22.969 0.005 1 98.19 91 ARG A N 1
ATOM 721 C CA . ARG A 1 91 ? -2.775 -22.828 0.793 1 98.19 91 ARG A CA 1
ATOM 722 C C . ARG A 1 91 ? -2.535 -21.969 2.029 1 98.19 91 ARG A C 1
ATOM 724 O O . ARG A 1 91 ? -3.342 -21.094 2.352 1 98.19 91 ARG A O 1
ATOM 731 N N . GLN A 1 92 ? -1.488 -22.141 2.689 1 98.56 92 GLN A N 1
ATOM 732 C CA . GLN A 1 92 ? -1.187 -21.406 3.916 1 98.56 92 GLN A CA 1
ATOM 733 C C . GLN A 1 92 ? -0.985 -19.922 3.637 1 98.56 92 GLN A C 1
ATOM 735 O O . GLN A 1 92 ? -1.355 -19.078 4.453 1 98.56 92 GLN A O 1
ATOM 740 N N . LEU A 1 93 ? -0.381 -19.641 2.541 1 98.75 93 LEU A N 1
ATOM 741 C CA . LEU A 1 93 ? -0.23 -18.25 2.139 1 98.75 93 LEU A CA 1
ATOM 742 C C . LEU A 1 93 ? -1.591 -17.594 1.91 1 98.75 93 LEU A C 1
ATOM 744 O O . LEU A 1 93 ? -1.827 -16.469 2.354 1 98.75 93 LEU A O 1
ATOM 748 N N . VAL A 1 94 ? -2.46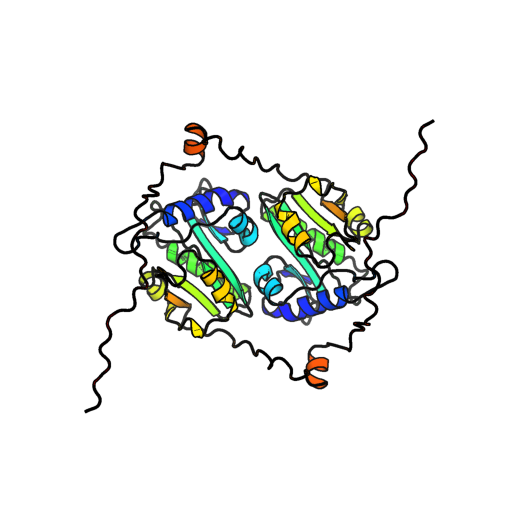7 -18.312 1.226 1 98.81 94 VAL A N 1
ATOM 749 C CA . VAL A 1 94 ? -3.809 -17.797 0.975 1 98.81 94 VAL A CA 1
ATOM 750 C C . VAL A 1 94 ? -4.547 -17.625 2.297 1 98.81 94 VAL A C 1
ATOM 752 O O . VAL A 1 94 ? -5.191 -16.594 2.521 1 98.81 94 VAL A O 1
ATOM 755 N N . ASP A 1 95 ? -4.414 -18.562 3.191 1 98.56 95 ASP A N 1
ATOM 756 C CA . ASP A 1 95 ? -5.059 -18.484 4.5 1 98.56 95 ASP A CA 1
ATOM 757 C C . ASP A 1 95 ? -4.57 -17.266 5.273 1 98.56 95 ASP A C 1
ATOM 759 O O . ASP A 1 95 ? -5.359 -16.578 5.926 1 98.56 95 ASP A O 1
ATOM 763 N N . ALA A 1 96 ? -3.295 -17 5.215 1 98.56 96 ALA A N 1
ATOM 764 C CA . ALA A 1 96 ? -2.736 -15.812 5.875 1 98.56 96 ALA A CA 1
ATOM 765 C C . ALA A 1 96 ? -3.336 -14.531 5.305 1 98.56 96 ALA A C 1
ATOM 767 O O . ALA A 1 96 ? -3.646 -13.602 6.047 1 98.56 96 ALA A O 1
ATOM 768 N N . ALA A 1 97 ? -3.486 -14.5 4.004 1 98.62 97 ALA A N 1
ATOM 769 C CA . ALA A 1 97 ? -4.086 -13.336 3.354 1 98.62 97 ALA A CA 1
ATOM 770 C C . ALA A 1 97 ? -5.539 -13.156 3.783 1 98.62 97 ALA A C 1
ATOM 772 O O . ALA A 1 97 ? -5.988 -12.031 4.008 1 98.62 97 ALA A O 1
ATOM 773 N N . MET A 1 98 ? -6.234 -14.234 3.908 1 98.31 98 MET A N 1
ATOM 774 C CA . MET A 1 98 ? -7.637 -14.156 4.312 1 98.31 98 MET A CA 1
ATOM 775 C C . MET A 1 98 ? -7.762 -13.656 5.746 1 98.31 98 MET A C 1
ATOM 777 O O . MET A 1 98 ? -8.656 -12.859 6.055 1 98.31 98 MET A O 1
ATOM 781 N N . SER A 1 99 ? -6.891 -14.102 6.586 1 98.25 99 SER A N 1
ATOM 782 C CA . SER A 1 99 ? -6.871 -13.609 7.957 1 98.25 99 SER A CA 1
ATOM 783 C C . SER A 1 99 ? -6.605 -12.102 7.996 1 98.25 99 SER A C 1
ATOM 785 O O . SER A 1 99 ? -7.266 -11.375 8.742 1 98.25 99 SER A O 1
ATOM 787 N N . GLU A 1 100 ? -5.707 -11.719 7.219 1 98 100 GLU A N 1
ATOM 788 C CA . GLU A 1 100 ? -5.398 -10.297 7.145 1 98 100 GLU A CA 1
ATOM 789 C C . GLU A 1 100 ? -6.59 -9.492 6.625 1 98 100 GLU A C 1
ATOM 791 O O . GLU A 1 100 ? -6.848 -8.383 7.086 1 98 100 GLU A O 1
ATOM 796 N N . ALA A 1 101 ? -7.223 -10.016 5.633 1 98.31 101 ALA A N 1
ATOM 797 C CA . ALA A 1 101 ? -8.414 -9.359 5.109 1 98.31 101 ALA A CA 1
ATOM 798 C C . ALA A 1 101 ? -9.445 -9.133 6.207 1 98.31 101 ALA A C 1
ATOM 800 O O . ALA A 1 101 ? -10.062 -8.07 6.285 1 98.31 101 ALA A O 1
ATOM 801 N N . GLU A 1 102 ? -9.609 -10.102 7.035 1 97.19 102 GLU A N 1
ATOM 802 C CA . GLU A 1 102 ? -10.523 -9.977 8.164 1 97.19 102 GLU A CA 1
ATOM 803 C C . GLU A 1 102 ? -10.078 -8.867 9.117 1 97.19 102 GLU A C 1
ATOM 805 O O . GLU A 1 102 ? -10.898 -8.055 9.547 1 97.19 102 GLU A O 1
ATOM 810 N N . ASP A 1 103 ? -8.789 -8.82 9.359 1 96.5 103 ASP A N 1
ATOM 811 C CA . ASP A 1 103 ? -8.234 -7.812 10.258 1 96.5 103 ASP A CA 1
ATOM 812 C C . ASP A 1 103 ? -8.461 -6.406 9.703 1 96.5 103 ASP A C 1
ATOM 814 O O . ASP A 1 103 ? -8.688 -5.465 10.469 1 96.5 103 ASP A O 1
ATOM 818 N N . LEU A 1 104 ? -8.469 -6.297 8.445 1 97.06 104 LEU A N 1
ATOM 819 C CA . LEU A 1 104 ? -8.602 -5.004 7.781 1 97.06 104 LEU A CA 1
ATOM 820 C C . LEU A 1 104 ? -10.062 -4.625 7.617 1 97.06 104 LEU A C 1
ATOM 822 O O . LEU A 1 104 ? -10.383 -3.49 7.242 1 97.06 104 LEU A O 1
ATOM 826 N N . GLY A 1 105 ? -10.914 -5.543 7.859 1 96.31 105 GLY A N 1
ATOM 827 C CA . GLY A 1 105 ? -12.336 -5.301 7.676 1 96.31 105 GLY A CA 1
ATOM 828 C C . GLY A 1 105 ? -12.773 -5.406 6.227 1 96.31 105 GLY A C 1
ATOM 829 O O . GLY A 1 105 ? -13.68 -4.688 5.793 1 96.31 105 GLY A O 1
ATOM 830 N N . ILE A 1 106 ? -12.141 -6.215 5.461 1 97 106 ILE A N 1
ATOM 831 C CA . ILE A 1 106 ? -12.461 -6.434 4.051 1 97 106 ILE A CA 1
ATOM 832 C C . ILE A 1 106 ? -13.453 -7.586 3.922 1 97 106 ILE A C 1
ATOM 834 O O . ILE A 1 106 ? -13.227 -8.672 4.465 1 97 106 ILE A O 1
ATOM 838 N N . SER A 1 107 ? -14.484 -7.379 3.148 1 96.81 107 SER A N 1
ATOM 839 C CA . SER A 1 107 ? -15.547 -8.383 3.09 1 96.81 107 SER A CA 1
ATOM 840 C C . SER A 1 107 ? -15.477 -9.188 1.796 1 96.81 107 SER A C 1
ATOM 842 O O . SER A 1 107 ? -16.125 -10.227 1.673 1 96.81 107 SER A O 1
ATOM 844 N N . CYS A 1 108 ? -14.734 -8.688 0.828 1 97.81 108 CYS A N 1
ATOM 845 C CA . CYS A 1 108 ? -14.641 -9.383 -0.454 1 97.81 108 CYS A CA 1
ATOM 846 C C . CYS A 1 108 ? -13.195 -9.445 -0.935 1 97.81 108 CYS A C 1
ATOM 848 O O . CYS A 1 108 ? -12.562 -8.414 -1.146 1 97.81 108 CYS A O 1
ATOM 850 N N . VAL A 1 109 ? -12.734 -10.672 -1.046 1 98.62 109 VAL A N 1
ATOM 851 C CA . VAL A 1 109 ? -11.406 -10.906 -1.619 1 98.62 109 VAL A CA 1
ATOM 852 C C . VAL A 1 109 ? -11.547 -11.594 -2.971 1 98.62 109 VAL A C 1
ATOM 854 O O . VAL A 1 109 ? -12.234 -12.617 -3.086 1 98.62 109 VAL A O 1
ATOM 857 N N . PHE A 1 110 ? -10.938 -10.984 -3.998 1 97.94 110 PHE A N 1
ATOM 858 C CA . PHE A 1 110 ? -10.969 -11.594 -5.32 1 97.94 110 PHE A CA 1
ATOM 859 C C . PHE A 1 110 ? -9.562 -11.852 -5.836 1 97.94 110 PHE A C 1
ATOM 861 O O . PHE A 1 110 ? -8.586 -11.414 -5.23 1 97.94 110 PHE A O 1
ATOM 868 N N . THR A 1 111 ? -9.484 -12.672 -6.871 1 97.62 111 THR A N 1
ATOM 869 C CA . THR A 1 111 ? -8.227 -12.891 -7.574 1 97.62 111 THR A CA 1
ATOM 870 C C . THR A 1 111 ? -8.461 -13.039 -9.07 1 97.62 111 THR A C 1
ATOM 872 O O . THR A 1 111 ? -9.531 -13.484 -9.5 1 97.62 111 THR A O 1
ATOM 875 N N . LEU A 1 112 ? -7.543 -12.508 -9.883 1 94.38 112 LEU A N 1
ATOM 876 C CA . LEU A 1 112 ? -7.41 -12.852 -11.297 1 94.38 112 LEU A CA 1
ATOM 877 C C . LEU A 1 112 ? -6.344 -13.922 -11.5 1 94.38 112 LEU A C 1
ATOM 879 O O . LEU A 1 112 ? -5.184 -13.727 -11.125 1 94.38 112 LEU A O 1
ATOM 883 N N . THR A 1 113 ? -6.746 -15.078 -12.031 1 94.06 113 THR A N 1
ATOM 884 C CA . THR A 1 113 ? -5.82 -16.203 -12.016 1 94.06 113 THR A CA 1
ATOM 885 C C . THR A 1 113 ? -5.98 -17.047 -13.273 1 94.06 113 THR A C 1
ATOM 887 O O . THR A 1 113 ? -7.047 -17.047 -13.891 1 94.06 113 THR A O 1
ATOM 890 N N . ASN A 1 114 ? -4.887 -17.719 -13.617 1 91.62 114 ASN A N 1
ATOM 891 C CA . ASN A 1 114 ? -4.949 -18.781 -14.625 1 91.62 114 ASN A CA 1
ATOM 892 C C . ASN A 1 114 ? -4.801 -20.156 -14.008 1 91.62 114 ASN A C 1
ATOM 894 O O . ASN A 1 114 ? -4.648 -21.156 -14.719 1 91.62 114 ASN A O 1
ATOM 898 N N . LYS A 1 115 ? -4.793 -20.156 -12.641 1 92.62 115 LYS A N 1
ATOM 899 C CA . LYS A 1 115 ? -4.766 -21.406 -11.883 1 92.62 115 LYS A CA 1
ATOM 900 C C . LYS A 1 115 ? -6.059 -21.594 -11.094 1 92.62 115 LYS A C 1
ATOM 902 O O . LYS A 1 115 ? -6.023 -21.797 -9.875 1 92.62 115 LYS A O 1
ATOM 907 N N . ASP A 1 116 ? -7.176 -21.641 -11.82 1 94.62 116 ASP A N 1
ATOM 908 C CA . ASP A 1 116 ? -8.5 -21.625 -11.203 1 94.62 116 ASP A CA 1
ATOM 909 C C . ASP A 1 116 ? -8.727 -22.906 -10.383 1 94.62 116 ASP A C 1
ATOM 911 O O . ASP A 1 116 ? -9.359 -22.859 -9.32 1 94.62 116 ASP A O 1
ATOM 915 N N . GLU A 1 117 ? -8.188 -24.016 -10.812 1 95.38 117 GLU A N 1
ATOM 916 C CA . GLU A 1 117 ? -8.391 -25.266 -10.094 1 95.38 117 GLU A CA 1
ATOM 917 C C . GLU A 1 117 ? -7.801 -25.203 -8.688 1 95.38 117 GLU A C 1
ATOM 919 O O . GLU A 1 117 ? -8.375 -25.734 -7.742 1 95.38 117 GLU A O 1
ATOM 924 N N . PHE A 1 118 ? -6.664 -24.594 -8.625 1 96.06 118 PHE A N 1
ATOM 925 C CA . PHE A 1 118 ? -6.035 -24.406 -7.32 1 96.06 118 PHE A CA 1
ATOM 926 C C . PHE A 1 118 ? -6.945 -23.609 -6.391 1 96.06 118 PHE A C 1
ATOM 928 O O . PHE A 1 118 ? -7.184 -24.016 -5.25 1 96.06 118 PHE A O 1
ATOM 935 N N . PHE A 1 119 ? -7.516 -22.531 -6.844 1 98.12 119 PHE A N 1
ATOM 936 C CA . PHE A 1 119 ? -8.297 -21.625 -6.016 1 98.12 119 PHE A CA 1
ATOM 937 C C . PHE A 1 119 ? -9.68 -22.203 -5.734 1 98.12 119 PHE A C 1
ATOM 939 O O . PHE A 1 119 ? -10.266 -21.953 -4.676 1 98.12 119 PHE A O 1
ATOM 946 N N . LYS A 1 120 ? -10.203 -23 -6.645 1 98 120 LYS A N 1
ATOM 947 C CA . LYS A 1 120 ? -11.461 -23.688 -6.398 1 98 120 LYS A CA 1
ATOM 948 C C . LYS A 1 120 ? -11.375 -24.547 -5.137 1 98 120 LYS A C 1
ATOM 950 O O . LYS A 1 120 ? -12.312 -24.578 -4.34 1 98 120 LYS A O 1
ATOM 955 N N . LYS A 1 121 ? -10.258 -25.109 -4.988 1 97.81 121 LYS A N 1
ATOM 956 C CA . LYS A 1 121 ? -10.047 -25.984 -3.836 1 97.81 121 LYS A CA 1
ATOM 957 C C . LYS A 1 121 ? -9.961 -25.172 -2.545 1 97.81 121 LYS A C 1
ATOM 959 O O . LYS A 1 121 ? -10.055 -25.734 -1.45 1 97.81 121 LYS A O 1
ATOM 964 N N . LEU A 1 122 ? -9.781 -23.922 -2.65 1 97.94 122 LEU A N 1
ATOM 965 C CA . LEU A 1 122 ? -9.672 -23.031 -1.5 1 97.94 122 LEU A CA 1
ATOM 966 C C . LEU A 1 122 ? -10.922 -22.188 -1.347 1 97.94 122 LEU A C 1
ATOM 968 O O . LEU A 1 122 ? -10.875 -21.094 -0.787 1 97.94 122 LEU A O 1
ATOM 972 N N . ASP A 1 123 ? -12 -22.578 -1.934 1 97.88 123 ASP A N 1
ATOM 973 C CA . ASP A 1 123 ? -13.336 -22.016 -1.753 1 97.88 123 ASP A CA 1
ATOM 974 C C . ASP A 1 123 ? -13.5 -20.719 -2.533 1 97.88 123 ASP A C 1
ATOM 976 O O . ASP A 1 123 ? -14.344 -19.891 -2.188 1 97.88 123 ASP A O 1
ATOM 980 N N . PHE A 1 124 ? -12.703 -20.547 -3.455 1 98.75 124 PHE A N 1
ATOM 981 C CA . PHE A 1 124 ? -12.969 -19.469 -4.398 1 98.75 124 PHE A CA 1
ATOM 982 C C . PHE A 1 124 ? -13.969 -19.906 -5.461 1 98.75 124 PHE A C 1
ATOM 984 O O . PHE A 1 124 ? -13.977 -21.078 -5.863 1 98.75 124 PHE A O 1
ATOM 991 N N . GLN A 1 125 ? -14.766 -18.969 -5.895 1 98.62 125 GLN A N 1
ATOM 992 C CA . GLN A 1 125 ? -15.773 -19.188 -6.926 1 98.62 125 GLN A CA 1
ATOM 993 C C . GLN A 1 125 ? -15.656 -18.156 -8.047 1 98.62 125 GLN A C 1
ATOM 995 O O . GLN A 1 125 ? -15.234 -17.031 -7.809 1 98.62 125 GLN A O 1
ATOM 1000 N N . TYR A 1 126 ? -16.094 -18.578 -9.211 1 98 126 TYR A N 1
ATOM 1001 C CA . TYR A 1 126 ? -16.047 -17.672 -10.359 1 98 126 TYR A CA 1
ATOM 1002 C C . TYR A 1 126 ? -16.938 -16.453 -10.148 1 98 126 TYR A C 1
ATOM 1004 O O . TYR A 1 126 ? -18.016 -16.562 -9.562 1 98 126 TYR A O 1
ATOM 1012 N N . ILE A 1 127 ? -16.422 -15.367 -10.617 1 97.12 127 ILE A N 1
ATOM 1013 C CA . ILE A 1 127 ? -17.234 -14.156 -10.68 1 97.12 127 ILE A CA 1
ATOM 1014 C C . ILE A 1 127 ? -17.094 -13.5 -12.047 1 97.12 127 ILE A C 1
ATOM 1016 O O . ILE A 1 127 ? -16.031 -13.547 -12.656 1 97.12 127 ILE A O 1
ATOM 1020 N N . ASP A 1 128 ? -18.203 -12.836 -12.516 1 94.31 128 ASP A N 1
ATOM 1021 C CA . ASP A 1 128 ? -18.172 -12.039 -13.734 1 94.31 128 ASP A CA 1
ATOM 1022 C C . ASP A 1 128 ? -17.328 -10.781 -13.555 1 94.31 128 ASP A C 1
ATOM 1024 O O . ASP A 1 128 ? -17.562 -10 -12.625 1 94.31 128 ASP A O 1
ATOM 1028 N N . MET A 1 129 ? -16.422 -10.625 -14.438 1 89.38 129 MET A N 1
ATOM 1029 C CA . MET A 1 129 ? -15.531 -9.477 -14.375 1 89.38 129 MET A CA 1
ATOM 1030 C C . MET A 1 129 ? -16.312 -8.172 -14.336 1 89.38 129 MET A C 1
ATOM 1032 O O . MET A 1 129 ? -15.875 -7.195 -13.727 1 89.38 129 MET A O 1
ATOM 1036 N N . ARG A 1 130 ? -17.453 -8.047 -14.914 1 88.62 130 ARG A N 1
ATOM 1037 C CA . ARG A 1 130 ? -18.281 -6.844 -15.023 1 88.62 130 ARG A CA 1
ATOM 1038 C C . ARG A 1 130 ? -18.859 -6.457 -13.664 1 88.62 130 ARG A C 1
ATOM 1040 O O . ARG A 1 130 ? -19.328 -5.332 -13.484 1 88.62 130 ARG A O 1
ATOM 1047 N N . LYS A 1 131 ? -18.766 -7.379 -12.68 1 90.69 131 LYS A N 1
ATOM 1048 C CA . LYS A 1 131 ? -19.297 -7.102 -11.344 1 90.69 131 LYS A CA 1
ATOM 1049 C C . LYS A 1 131 ? -18.234 -6.465 -10.453 1 90.69 131 LYS A C 1
ATOM 1051 O O . LYS A 1 131 ? -18.547 -5.957 -9.375 1 90.69 131 LYS A O 1
ATOM 1056 N N . LEU A 1 132 ? -17.031 -6.57 -10.906 1 90.81 132 LEU A N 1
ATOM 1057 C CA . LEU A 1 132 ? -15.945 -5.941 -10.156 1 90.81 132 LEU A CA 1
ATOM 1058 C C . LEU A 1 132 ? -15.891 -4.445 -10.445 1 90.81 132 LEU A C 1
ATOM 1060 O O . LEU A 1 132 ? -16.156 -4.012 -11.57 1 90.81 132 LEU A O 1
ATOM 1064 N N . PRO A 1 133 ? -15.547 -3.678 -9.438 1 87.75 133 PRO A N 1
ATOM 1065 C CA . PRO A 1 133 ? -15.469 -2.229 -9.641 1 87.75 133 PRO A CA 1
ATOM 1066 C C . PRO A 1 133 ? -14.5 -1.842 -10.758 1 87.75 133 PRO A C 1
ATOM 1068 O O . PRO A 1 133 ? -13.539 -2.574 -11.023 1 87.75 133 PRO A O 1
ATOM 1071 N N . GLN A 1 134 ? -14.734 -0.637 -11.328 1 79.31 134 GLN A N 1
ATOM 1072 C CA . GLN A 1 134 ? -13.977 -0.12 -12.461 1 79.31 134 GLN A CA 1
ATOM 1073 C C . GLN A 1 134 ? -12.492 0.001 -12.117 1 79.31 134 GLN A C 1
ATOM 1075 O O . GLN A 1 134 ? -11.633 -0.184 -12.977 1 79.31 134 GLN A O 1
ATOM 1080 N N . ARG A 1 135 ? -12.242 0.196 -10.922 1 78.88 135 ARG A N 1
ATOM 1081 C CA . ARG A 1 135 ? -10.867 0.385 -10.492 1 78.88 135 ARG A CA 1
ATOM 1082 C C . ARG A 1 135 ? -10.031 -0.865 -10.75 1 78.88 135 ARG A C 1
ATOM 1084 O O . ARG A 1 135 ? -8.844 -0.772 -11.055 1 78.88 135 ARG A O 1
ATOM 1091 N N . VAL A 1 136 ? -10.656 -1.938 -10.688 1 82.75 136 VAL A N 1
ATOM 1092 C CA . VAL A 1 136 ? -9.969 -3.207 -10.898 1 82.75 136 VAL A CA 1
ATOM 1093 C C . VAL A 1 136 ? -9.523 -3.314 -12.359 1 82.75 136 VAL A C 1
ATOM 1095 O O . VAL A 1 136 ? -8.484 -3.906 -12.656 1 82.75 136 VAL A O 1
ATOM 1098 N N . TRP A 1 137 ? -10.188 -2.609 -13.234 1 81.88 137 TRP A N 1
ATOM 1099 C CA . TRP A 1 137 ? -9.922 -2.691 -14.664 1 81.88 137 TRP A CA 1
ATOM 1100 C C . TRP A 1 137 ? -8.695 -1.867 -15.039 1 81.88 137 TRP A C 1
ATOM 1102 O O . TRP A 1 137 ? -8.086 -2.084 -16.094 1 81.88 137 TRP A O 1
ATOM 1112 N N . SER A 1 138 ? -8.43 -0.93 -14.188 1 84.06 138 SER A N 1
ATOM 1113 C CA . SER A 1 138 ? -7.27 -0.089 -14.469 1 84.06 138 SER A CA 1
ATOM 1114 C C . SER A 1 138 ? -5.988 -0.916 -14.531 1 84.06 138 SER A C 1
ATOM 1116 O O . SER A 1 138 ? -5.137 -0.684 -15.391 1 84.06 138 SER A O 1
ATOM 1118 N N . GLU A 1 139 ? -5.844 -1.805 -13.695 1 84.31 139 GLU A N 1
ATOM 1119 C CA . GLU A 1 139 ? -4.684 -2.689 -13.727 1 84.31 139 GLU A CA 1
ATOM 1120 C C . GLU A 1 139 ? -4.703 -3.578 -14.969 1 84.31 139 GLU A C 1
ATOM 1122 O O . GLU A 1 139 ? -3.662 -3.814 -15.586 1 84.31 139 GLU A O 1
ATOM 1127 N N . CYS A 1 140 ? -5.875 -4.016 -15.312 1 87.12 140 CYS A N 1
ATOM 1128 C CA . CYS A 1 140 ? -6.027 -4.855 -16.5 1 87.12 140 CYS A CA 1
ATOM 1129 C C . CYS A 1 140 ? -5.684 -4.082 -17.766 1 87.12 140 CYS A C 1
ATOM 1131 O O . CYS A 1 140 ? -5.016 -4.605 -18.656 1 87.12 140 CYS A O 1
ATOM 1133 N N . THR A 1 141 ? -6.086 -2.812 -17.844 1 84.88 141 THR A N 1
ATOM 1134 C CA . THR A 1 141 ? -5.867 -2.025 -19.047 1 84.88 141 THR A CA 1
ATOM 1135 C C . THR A 1 141 ? -4.387 -1.704 -19.219 1 84.88 141 THR A C 1
ATOM 1137 O O . THR A 1 141 ? -3.934 -1.444 -20.344 1 84.88 141 THR A O 1
ATOM 1140 N N . SER A 1 142 ? -3.654 -1.819 -18.141 1 83.69 142 SER A N 1
ATOM 1141 C CA . SER A 1 142 ? -2.219 -1.568 -18.203 1 83.69 142 SER A CA 1
ATOM 1142 C C . SER A 1 142 ? -1.441 -2.857 -18.438 1 83.69 142 SER A C 1
ATOM 1144 O O . SER A 1 142 ? -0.225 -2.828 -18.641 1 83.69 142 SER A O 1
ATOM 1146 N N . CYS A 1 143 ? -2.107 -3.887 -18.469 1 86.88 143 CYS A N 1
ATOM 1147 C CA . CYS A 1 143 ? -1.495 -5.199 -18.641 1 86.88 143 CYS A CA 1
ATOM 1148 C C . CYS A 1 143 ? -1.176 -5.465 -20.109 1 86.88 143 CYS A C 1
ATOM 1150 O O . CYS A 1 143 ? -2.01 -5.227 -20.984 1 86.88 143 CYS A O 1
ATOM 1152 N N . PRO A 1 144 ? 0.041 -5.977 -20.328 1 80.19 144 PRO A N 1
ATOM 1153 C CA . PRO A 1 144 ? 0.433 -6.27 -21.719 1 80.19 144 PRO A CA 1
ATOM 1154 C C . PRO A 1 144 ? -0.442 -7.34 -22.359 1 80.19 144 PRO A C 1
ATOM 1156 O O . PRO A 1 144 ? -0.489 -7.441 -23.594 1 80.19 144 PRO A O 1
ATOM 1159 N N . LYS A 1 145 ? -1.126 -8.07 -21.578 1 80.88 145 LYS A N 1
ATOM 1160 C CA . LYS A 1 145 ? -1.956 -9.148 -22.109 1 80.88 145 LYS A CA 1
ATOM 1161 C C . LYS A 1 145 ? -3.398 -8.688 -22.297 1 80.88 145 LYS A C 1
ATOM 1163 O O . LYS A 1 145 ? -4.238 -9.445 -22.797 1 80.88 145 LYS A O 1
ATOM 1168 N N . PHE A 1 146 ? -3.586 -7.512 -22.125 1 81 146 PHE A N 1
ATOM 1169 C CA . PHE A 1 146 ? -4.953 -7.016 -22.094 1 81 146 PHE A CA 1
ATOM 1170 C C . PHE A 1 146 ? -5.625 -7.184 -23.453 1 81 146 PHE A C 1
ATOM 1172 O O . PHE A 1 146 ? -5.074 -6.781 -24.469 1 81 146 PHE A O 1
ATOM 1179 N N . MET A 1 147 ? -6.812 -7.785 -23.453 1 75.12 147 MET A N 1
ATOM 1180 C CA . MET A 1 147 ? -7.719 -7.965 -24.594 1 75.12 147 MET A CA 1
ATOM 1181 C C . MET A 1 147 ? -7.094 -8.859 -25.656 1 75.12 147 MET A C 1
ATOM 1183 O O . MET A 1 147 ? -7.785 -9.32 -26.562 1 75.12 147 MET A O 1
ATOM 1187 N N . VAL A 1 148 ? -5.812 -9.211 -25.562 1 71.06 148 VAL A N 1
ATOM 1188 C CA . VAL A 1 148 ? -5.168 -9.938 -26.656 1 71.06 148 VAL A CA 1
ATOM 1189 C C . VAL A 1 148 ? -4.824 -11.352 -26.188 1 71.06 148 VAL A C 1
ATOM 1191 O O . VAL A 1 148 ? -4.949 -12.312 -26.953 1 71.06 148 VAL A O 1
ATOM 1194 N N . ALA A 1 149 ? -4.422 -11.438 -24.938 1 79.25 149 ALA A N 1
ATOM 1195 C CA . ALA A 1 149 ? -3.896 -12.742 -24.547 1 79.25 149 ALA A CA 1
ATOM 1196 C C . ALA A 1 149 ? -4.18 -13.023 -23.078 1 79.25 149 ALA A C 1
ATOM 1198 O O . ALA A 1 149 ? -3.441 -13.773 -22.422 1 79.25 149 ALA A O 1
ATOM 1199 N N . CYS A 1 150 ? -5.152 -12.281 -22.609 1 87.06 150 CYS A N 1
ATOM 1200 C CA . CYS A 1 150 ? -5.395 -12.547 -21.188 1 87.06 150 CYS A CA 1
ATOM 1201 C C . CYS A 1 150 ? -5.992 -13.938 -20.984 1 87.06 150 CYS A C 1
ATOM 1203 O O . CYS A 1 150 ? -6.977 -14.289 -21.641 1 87.06 150 CYS A O 1
ATOM 1205 N N . ASP A 1 151 ? -5.441 -14.672 -20.109 1 87.19 151 ASP A N 1
ATOM 1206 C CA . ASP A 1 151 ? -5.887 -16.031 -19.828 1 87.19 151 ASP A CA 1
ATOM 1207 C C . ASP A 1 151 ? -6.355 -16.156 -18.375 1 87.19 151 ASP A C 1
ATOM 1209 O O . ASP A 1 151 ? -6.422 -17.266 -17.844 1 87.19 151 ASP A O 1
ATOM 1213 N N . GLU A 1 152 ? -6.609 -15.062 -17.797 1 90.62 152 GLU A N 1
ATOM 1214 C CA . GLU A 1 152 ? -6.996 -15.078 -16.391 1 90.62 152 GLU A CA 1
ATOM 1215 C C . GLU A 1 152 ? -8.508 -15.023 -16.234 1 90.62 152 GLU A C 1
ATOM 1217 O O . GLU A 1 152 ? -9.203 -14.422 -17.047 1 90.62 152 GLU A O 1
ATOM 1222 N N . VAL A 1 153 ? -9 -15.664 -15.25 1 93.38 153 VAL A N 1
ATOM 1223 C CA . VAL A 1 153 ? -10.398 -15.594 -14.844 1 93.38 153 VAL A CA 1
ATOM 1224 C C . VAL A 1 153 ? -10.508 -14.938 -13.469 1 93.38 153 VAL A C 1
ATOM 1226 O O . VAL A 1 153 ? -9.562 -14.977 -12.68 1 93.38 153 VAL A O 1
ATOM 1229 N N . ALA A 1 154 ? -11.648 -14.375 -13.227 1 96.25 154 ALA A N 1
ATOM 1230 C CA . ALA A 1 154 ? -11.883 -13.727 -11.938 1 96.25 154 ALA A CA 1
ATOM 1231 C C . ALA A 1 154 ? -12.609 -14.664 -10.977 1 96.25 154 ALA A C 1
ATOM 1233 O O . ALA A 1 154 ? -13.562 -15.344 -11.359 1 96.25 154 ALA A O 1
ATOM 1234 N N . MET A 1 155 ? -12.133 -14.727 -9.734 1 97.94 155 MET A N 1
ATOM 1235 C CA . MET A 1 155 ? -12.75 -15.539 -8.688 1 97.94 155 MET A CA 1
ATOM 1236 C C . MET A 1 155 ? -12.812 -14.766 -7.371 1 97.94 155 MET A C 1
ATOM 1238 O O . MET A 1 155 ? -11.977 -13.906 -7.109 1 97.94 155 MET A O 1
ATOM 1242 N N . THR A 1 156 ? -13.828 -15.055 -6.582 1 98.56 156 THR A N 1
ATOM 1243 C CA . THR A 1 156 ? -13.938 -14.469 -5.25 1 98.56 156 THR A CA 1
ATOM 1244 C C . THR A 1 156 ? -13.992 -15.555 -4.184 1 98.56 156 THR A C 1
ATOM 1246 O O . THR A 1 156 ? -14.516 -16.641 -4.426 1 98.56 156 THR A O 1
ATOM 1249 N N . PHE A 1 157 ? -13.438 -15.25 -3.053 1 98.62 157 PHE A N 1
ATOM 1250 C CA . PHE A 1 157 ? -13.438 -16.188 -1.934 1 98.62 157 PHE A CA 1
ATOM 1251 C C . PHE A 1 157 ? -14.859 -16.406 -1.42 1 98.62 157 PHE A C 1
ATOM 1253 O O . PHE A 1 157 ? -15.57 -15.445 -1.125 1 98.62 157 PHE A O 1
ATOM 1260 N N . GLN A 1 158 ? -15.312 -17.625 -1.397 1 97.38 158 GLN A N 1
ATOM 1261 C CA . GLN A 1 158 ? -16.609 -18.062 -0.899 1 97.38 158 GLN A CA 1
ATOM 1262 C C . GLN A 1 158 ? -17.75 -17.344 -1.618 1 97.38 158 GLN A C 1
ATOM 1264 O O . GLN A 1 158 ? -18.781 -17.047 -1.016 1 97.38 158 GLN A O 1
ATOM 1269 N N . GLY A 1 159 ? -17.469 -16.891 -2.785 1 96.25 159 GLY A N 1
ATOM 1270 C CA . GLY A 1 159 ? -18.484 -16.297 -3.625 1 96.25 159 GLY A CA 1
ATOM 1271 C C . GLY A 1 159 ? -18.906 -14.914 -3.154 1 96.25 159 GLY A C 1
ATOM 1272 O O . GLY A 1 159 ? -19.984 -14.43 -3.516 1 96.25 159 GLY A O 1
ATOM 1273 N N . ALA A 1 160 ? -18.109 -14.266 -2.365 1 96.94 160 ALA A N 1
ATOM 1274 C CA . ALA A 1 160 ? -18.438 -12.93 -1.877 1 96.94 160 ALA A CA 1
ATOM 1275 C C . ALA A 1 160 ? -18.609 -11.953 -3.033 1 96.94 160 ALA A C 1
ATOM 1277 O O . ALA A 1 160 ? -17.906 -12.047 -4.047 1 96.94 160 ALA A O 1
ATOM 1278 N N . GLN A 1 161 ? -19.547 -10.984 -2.865 1 95.44 161 GLN A N 1
ATOM 1279 C CA . GLN A 1 161 ? -19.797 -9.969 -3.881 1 95.44 161 GLN A CA 1
ATOM 1280 C C . GLN A 1 161 ? -19.25 -8.609 -3.451 1 95.44 161 GLN A C 1
ATOM 1282 O O . GLN A 1 161 ? -19.359 -8.234 -2.279 1 95.44 161 GLN A O 1
ATOM 1287 N N . PRO A 1 162 ? -18.609 -7.926 -4.406 1 94.19 162 PRO A N 1
ATOM 1288 C CA . PRO A 1 162 ? -18.172 -6.57 -4.062 1 94.19 162 PRO A CA 1
ATOM 1289 C C . PRO A 1 162 ? -19.344 -5.625 -3.779 1 94.19 162 PRO A C 1
ATOM 1291 O O . PRO A 1 162 ? -20.422 -5.801 -4.328 1 94.19 162 PRO A O 1
ATOM 1294 N N . LYS A 1 163 ? -18.969 -4.617 -2.873 1 88.88 163 LYS A N 1
ATOM 1295 C CA . LYS A 1 163 ? -19.969 -3.582 -2.623 1 88.88 163 LYS A CA 1
ATOM 1296 C C . LYS A 1 163 ? -20.219 -2.752 -3.877 1 88.88 163 LYS A C 1
ATOM 1298 O O . LYS A 1 163 ? -19.281 -2.414 -4.605 1 88.88 163 LYS A O 1
ATOM 1303 N N . GLN A 1 164 ? -21.453 -2.521 -4.141 1 78.06 164 GLN A N 1
ATOM 1304 C CA . GLN A 1 164 ? -21.781 -1.705 -5.301 1 78.06 164 GLN A CA 1
ATOM 1305 C C . GLN A 1 164 ? -21.531 -0.226 -5.023 1 78.06 164 GLN A C 1
ATOM 1307 O O . GLN A 1 164 ? -21.797 0.261 -3.924 1 78.06 164 GLN A O 1
ATOM 1312 N N . THR A 1 165 ? -20.594 0.297 -5.777 1 66.94 165 THR A N 1
ATOM 1313 C CA . THR A 1 165 ? -20.312 1.724 -5.652 1 66.94 165 THR A CA 1
ATOM 1314 C C . THR A 1 165 ? -21.484 2.551 -6.172 1 66.94 165 THR A C 1
ATOM 1316 O O . THR A 1 165 ? -21.984 2.309 -7.273 1 66.94 165 THR A O 1
ATOM 1319 N N . PHE A 1 166 ? -22.188 3.219 -5.199 1 58.16 166 PHE A N 1
ATOM 1320 C CA . PHE A 1 166 ? -23.219 4.129 -5.684 1 58.16 166 PHE A CA 1
ATOM 1321 C C . PHE A 1 166 ? -22.594 5.328 -6.387 1 58.16 166 PHE A C 1
ATOM 1323 O O . PHE A 1 166 ? -21.828 6.09 -5.777 1 58.16 166 PHE A O 1
ATOM 1330 N N . ILE A 1 167 ? -22.422 5.281 -7.703 1 55.72 167 ILE A N 1
ATOM 1331 C CA . ILE A 1 167 ? -22 6.469 -8.438 1 55.72 167 ILE A CA 1
ATOM 1332 C C . ILE A 1 167 ? -23.156 7.469 -8.508 1 55.72 167 ILE A C 1
ATOM 1334 O O . ILE A 1 167 ? -24.219 7.172 -9.07 1 55.72 167 ILE A O 1
ATOM 1338 N N . PRO A 1 168 ? -23.078 8.391 -7.637 1 49.56 168 PRO A N 1
ATOM 1339 C CA . PRO A 1 168 ? -24.172 9.352 -7.809 1 49.56 168 PRO A CA 1
ATOM 1340 C C . PRO A 1 168 ? -24.281 9.867 -9.242 1 49.56 168 PRO A C 1
ATOM 1342 O O . PRO A 1 168 ? -23.281 9.922 -9.961 1 49.56 168 PRO A O 1
ATOM 1345 N N . ALA A 1 169 ? -25.453 9.789 -9.82 1 43.06 169 ALA A N 1
ATOM 1346 C CA . ALA A 1 169 ? -25.656 10.43 -11.117 1 43.06 169 ALA A CA 1
ATOM 1347 C C . ALA A 1 169 ? -24.938 11.773 -11.188 1 43.06 169 ALA A C 1
ATOM 1349 O O . ALA A 1 169 ? -25.078 12.609 -10.297 1 43.06 169 ALA A O 1
ATOM 1350 N N . VAL A 1 170 ? -23.891 11.766 -11.961 1 45.94 170 VAL A N 1
ATOM 1351 C CA . VAL A 1 170 ? -23.141 12.984 -12.281 1 45.94 170 VAL A CA 1
ATOM 1352 C C . VAL A 1 170 ? -24.109 14.102 -12.656 1 45.94 170 VAL A C 1
ATOM 1354 O O . VAL A 1 170 ? -25.031 13.898 -13.445 1 45.94 170 VAL A O 1
ATOM 1357 N N . GLY A 1 171 ? -24.203 15.188 -11.922 1 45.31 171 GLY A N 1
ATOM 1358 C CA . GLY A 1 171 ? -25.031 16.375 -12.141 1 45.31 171 GLY A CA 1
ATOM 1359 C C . GLY A 1 171 ? -26.125 16.531 -11.109 1 45.31 171 GLY A C 1
ATOM 1360 O O . GLY A 1 171 ? -26.859 17.516 -11.117 1 45.31 171 GLY A O 1
ATOM 1361 N N . VAL A 1 172 ? -26.656 15.555 -10.656 1 44.03 172 VAL A N 1
ATOM 1362 C CA . VAL A 1 172 ? -27.703 15.812 -9.664 1 44.03 172 VAL A CA 1
ATOM 1363 C C . VAL A 1 172 ? -27.078 16.391 -8.398 1 44.03 172 VAL A C 1
ATOM 1365 O O . VAL A 1 172 ? -26.172 15.789 -7.809 1 44.03 172 VAL A O 1
ATOM 1368 N N . HIS A 1 173 ? -27.094 17.703 -8.211 1 45.19 173 HIS A N 1
ATOM 1369 C CA . HIS A 1 173 ? -26.688 18.422 -7 1 45.19 173 HIS A CA 1
ATOM 1370 C C . HIS A 1 173 ? -27 17.609 -5.75 1 45.19 173 HIS A C 1
ATOM 1372 O O . HIS A 1 173 ? -28.094 17.078 -5.609 1 45.19 173 HIS A O 1
ATOM 1378 N N . ALA A 1 174 ? -26 17.016 -5.227 1 46.78 174 ALA A N 1
ATOM 1379 C CA . ALA A 1 174 ? -26.219 16.281 -3.977 1 46.78 174 ALA A CA 1
ATOM 1380 C C . ALA A 1 174 ? -27.266 16.969 -3.111 1 46.78 174 ALA A C 1
ATOM 1382 O O . ALA A 1 174 ? -27.281 18.203 -2.998 1 46.78 174 ALA A O 1
ATOM 1383 N N . SER A 1 175 ? -28.406 16.422 -2.893 1 48.03 175 SER A N 1
ATOM 1384 C CA . SER A 1 175 ? -29.391 17.062 -2.029 1 48.03 175 SER A CA 1
ATOM 1385 C C . SER A 1 175 ? -28.734 17.688 -0.807 1 48.03 175 SER A C 1
ATOM 1387 O O . SER A 1 175 ? -27.688 17.25 -0.361 1 48.03 175 SER A O 1
ATOM 1389 N N . PRO A 1 176 ? -29.312 18.891 -0.362 1 45.38 176 PRO A N 1
ATOM 1390 C CA . PRO A 1 176 ? -28.812 19.484 0.875 1 45.38 176 PRO A CA 1
ATOM 1391 C C . PRO A 1 176 ? -28.547 18.469 1.973 1 45.38 176 PRO A C 1
ATOM 1393 O O . PRO A 1 176 ? -27.594 18.594 2.734 1 45.38 176 PRO A O 1
ATOM 1396 N N . ALA A 1 177 ? -29.328 17.5 1.981 1 46.97 177 ALA A N 1
ATOM 1397 C CA . ALA A 1 177 ? -29.203 16.469 3.018 1 46.97 177 ALA A CA 1
ATOM 1398 C C . ALA A 1 177 ? -27.984 15.594 2.781 1 46.97 177 ALA A C 1
ATOM 1400 O O . ALA A 1 177 ? -27.25 15.266 3.721 1 46.97 177 ALA A O 1
ATOM 1401 N N . ALA A 1 178 ? -27.797 15.125 1.55 1 45.66 178 ALA A N 1
ATOM 1402 C CA . ALA A 1 178 ? -26.641 14.273 1.242 1 45.66 178 ALA A CA 1
ATOM 1403 C C . ALA A 1 178 ? -25.344 15.031 1.443 1 45.66 178 ALA A C 1
ATOM 1405 O O . ALA A 1 178 ? -24.359 14.477 1.961 1 45.66 178 ALA A O 1
ATOM 1406 N N . ARG A 1 179 ? -25.359 16.297 1.032 1 47.94 179 ARG A N 1
ATOM 1407 C CA . ARG A 1 179 ? -24.25 17.203 1.312 1 47.94 179 ARG A CA 1
ATOM 1408 C C . ARG A 1 179 ? -24.062 17.391 2.812 1 47.94 179 ARG A C 1
ATOM 1410 O O . ARG A 1 179 ? -22.922 17.453 3.299 1 47.94 179 ARG A O 1
ATOM 1417 N N . ALA A 1 180 ? -25.094 17.547 3.502 1 43 180 ALA A N 1
ATOM 1418 C CA . ALA A 1 180 ? -25.078 17.641 4.961 1 43 180 ALA A CA 1
ATOM 1419 C C . ALA A 1 180 ? -24.516 16.359 5.586 1 43 180 ALA A C 1
ATOM 1421 O O . ALA A 1 180 ? -23.719 16.422 6.516 1 43 180 ALA A O 1
ATOM 1422 N N . ALA A 1 181 ? -24.922 15.289 5.031 1 45.38 181 ALA A N 1
ATOM 1423 C CA . ALA A 1 181 ? -24.484 14 5.566 1 45.38 181 ALA A CA 1
ATOM 1424 C C . ALA A 1 181 ? -23.016 13.742 5.262 1 45.38 181 ALA A C 1
ATOM 1426 O O . ALA A 1 181 ? -22.312 13.133 6.059 1 45.38 181 ALA A O 1
ATOM 1427 N N . LEU A 1 182 ? -22.609 14.172 4.051 1 45.66 182 LEU A N 1
ATOM 1428 C CA . LEU A 1 182 ? -21.203 14.047 3.678 1 45.66 182 LEU A CA 1
ATOM 1429 C C . LEU A 1 182 ? -20.406 15.234 4.184 1 45.66 182 LEU A C 1
ATOM 1431 O O . LEU A 1 182 ? -19.203 15.359 3.883 1 45.66 182 LEU A O 1
ATOM 1435 N N . GLY A 1 183 ? -20.875 16.125 5.023 1 39.38 183 GLY A N 1
ATOM 1436 C CA . GLY A 1 183 ? -20.297 17.328 5.613 1 39.38 183 GLY A CA 1
ATOM 1437 C C . GLY A 1 183 ? -19.797 18.312 4.578 1 39.38 183 GLY A C 1
ATOM 1438 O O . GLY A 1 183 ? -18.906 19.125 4.863 1 39.38 183 GLY A O 1
ATOM 1439 N N . LEU A 1 184 ? -20.156 18.203 3.381 1 40.25 184 LEU A N 1
ATOM 1440 C CA . LEU A 1 184 ? -19.672 19.047 2.293 1 40.25 184 LEU A CA 1
ATOM 1441 C C . LEU A 1 184 ? -20.312 20.422 2.357 1 40.25 184 LEU A C 1
ATOM 1443 O O . LEU A 1 184 ? -21.484 20.594 2.021 1 40.25 184 LEU A O 1
ATOM 1447 N N . THR A 1 185 ? -20 21.281 3.312 1 34.75 185 THR A N 1
ATOM 1448 C CA . THR A 1 185 ? -20.438 22.672 3.232 1 34.75 185 THR A CA 1
ATOM 1449 C C . THR A 1 185 ? -19.844 23.359 2.01 1 34.75 185 THR A C 1
ATOM 1451 O O . THR A 1 185 ? -18.828 22.906 1.465 1 34.75 185 THR A O 1
ATOM 1454 N N . SER A 1 186 ? -20.469 24.516 1.406 1 35.19 186 SER A N 1
ATOM 1455 C CA . SER A 1 186 ? -20.188 25.375 0.254 1 35.19 186 SER A CA 1
ATOM 1456 C C . SER A 1 186 ? -18.734 25.797 0.223 1 35.19 186 SER A C 1
ATOM 1458 O O . SER A 1 186 ? -18.266 26.5 1.125 1 35.19 186 SER A O 1
ATOM 1460 N N . GLY A 1 187 ? -17.828 25.062 -0.27 1 31.75 187 GLY A N 1
ATOM 1461 C CA . GLY A 1 187 ? -16.438 25.5 -0.312 1 31.75 187 GLY A CA 1
ATOM 1462 C C . GLY A 1 187 ? -16.203 26.641 -1.273 1 31.75 187 GLY A C 1
ATOM 1463 O O . GLY A 1 187 ? -16.984 26.875 -2.189 1 31.75 187 GLY A O 1
ATOM 1464 N N . PRO A 1 188 ? -15.508 27.797 -0.918 1 31.44 188 PRO A N 1
ATOM 1465 C CA . PRO A 1 188 ? -15.234 29.047 -1.633 1 31.44 188 PRO A CA 1
ATOM 1466 C C . PRO A 1 188 ? -14.461 28.812 -2.93 1 31.44 188 PRO A C 1
ATOM 1468 O O . PRO A 1 188 ? -13.281 28.453 -2.895 1 31.44 188 PRO A O 1
ATOM 1471 N N . MET A 1 189 ? -14.711 28.016 -3.857 1 32.56 189 MET A N 1
ATOM 1472 C CA . MET A 1 189 ? -13.922 28.094 -5.086 1 32.56 189 MET A CA 1
ATOM 1473 C C . MET A 1 189 ? -14.047 29.469 -5.719 1 32.56 189 MET A C 1
ATOM 1475 O O . MET A 1 189 ? -15.039 29.766 -6.383 1 32.56 189 MET A O 1
ATOM 1479 N N . ASN A 1 190 ? -13.594 30.516 -5.027 1 25.44 190 ASN A N 1
ATOM 1480 C CA . ASN A 1 190 ? -13.617 31.812 -5.691 1 25.44 190 ASN A CA 1
ATOM 1481 C C . ASN A 1 190 ? -12.727 31.828 -6.926 1 25.44 190 ASN A C 1
ATOM 1483 O O . ASN A 1 190 ? -11.672 31.188 -6.941 1 25.44 190 ASN A O 1
ATOM 1487 N N . ALA A 1 191 ? -13.117 32.406 -8.148 1 29.72 191 ALA A N 1
ATOM 1488 C CA . ALA A 1 191 ? -12.742 32.688 -9.531 1 29.72 191 ALA A CA 1
ATOM 1489 C C . ALA A 1 191 ? -11.414 33.438 -9.609 1 29.72 191 ALA A C 1
ATOM 1491 O O . ALA A 1 191 ? -10.898 33.688 -10.703 1 29.72 191 ALA A O 1
ATOM 1492 N N . ASP A 1 192 ? -10.859 33.969 -8.555 1 25.28 192 ASP A N 1
ATOM 1493 C CA . ASP A 1 192 ? -9.891 35 -8.891 1 25.28 192 ASP A CA 1
ATOM 1494 C C . ASP A 1 192 ? -8.523 34.406 -9.195 1 25.28 192 ASP A C 1
ATOM 1496 O O . ASP A 1 192 ? -7.672 34.312 -8.305 1 25.28 192 ASP A O 1
ATOM 1500 N N . ALA A 1 193 ? -8.383 33.344 -9.883 1 32.06 193 ALA A N 1
ATOM 1501 C CA . ALA A 1 193 ? -7.148 32.625 -10.227 1 32.06 193 ALA A CA 1
ATOM 1502 C C . ALA A 1 193 ? -6.312 33.438 -11.219 1 32.06 193 ALA A C 1
ATOM 1504 O O . ALA A 1 193 ? -5.496 32.875 -11.953 1 32.06 193 ALA A O 1
ATOM 1505 N N . SER A 1 194 ? -6.383 34.75 -11.25 1 26.81 194 SER A N 1
ATOM 1506 C CA . SER A 1 194 ? -5.777 35.469 -12.375 1 26.81 194 SER A CA 1
ATOM 1507 C C . SER A 1 194 ? -4.262 35.312 -12.375 1 26.81 194 SER A C 1
ATOM 1509 O O . SER A 1 194 ? -3.625 35.344 -13.43 1 26.81 194 SER A O 1
ATOM 1511 N N . ARG A 1 195 ? -3.508 35.688 -11.312 1 30.22 195 ARG A N 1
ATOM 1512 C CA . ARG A 1 195 ? -2.178 36.219 -11.586 1 30.22 195 ARG A CA 1
ATOM 1513 C C . ARG A 1 195 ? -1.158 35.094 -11.734 1 30.22 195 ARG A C 1
ATOM 1515 O O . ARG A 1 195 ? -0.978 34.281 -10.82 1 30.22 195 ARG A O 1
ATOM 1522 N N . PRO A 1 196 ? -0.726 34.781 -13 1 27.7 196 PRO A N 1
ATOM 1523 C CA . PRO A 1 196 ? 0.238 33.688 -13.258 1 27.7 196 PRO A CA 1
ATOM 1524 C C . PRO A 1 196 ? 1.597 33.969 -12.609 1 27.7 196 PRO A C 1
ATOM 1526 O O . PRO A 1 196 ? 2.09 35.094 -12.633 1 27.7 196 PRO A O 1
ATOM 1529 N N . PRO A 1 197 ? 1.987 33.312 -11.555 1 25.84 197 PRO A N 1
ATOM 1530 C CA . PRO A 1 197 ? 3.09 33.688 -10.68 1 25.84 197 PRO A CA 1
ATOM 1531 C C . PRO A 1 197 ? 4.434 33.75 -11.398 1 25.84 197 PRO A C 1
ATOM 1533 O O . PRO A 1 197 ? 5.449 34.125 -10.805 1 25.84 197 PRO A O 1
ATOM 1536 N N . PHE A 1 198 ? 4.637 33.031 -12.555 1 27.52 198 PHE A N 1
ATOM 1537 C CA . PHE A 1 198 ? 6.027 32.844 -12.953 1 27.52 198 PHE A CA 1
ATOM 1538 C C . PHE A 1 198 ? 6.582 34.125 -13.57 1 27.52 198 PHE A C 1
ATOM 1540 O O . PHE A 1 198 ? 7.168 34.094 -14.656 1 27.52 198 PHE A O 1
ATOM 1547 N N . LEU A 1 199 ? 5.988 35.281 -13.352 1 28.5 199 LEU A N 1
ATOM 1548 C CA . LEU A 1 199 ? 6.645 36.281 -14.18 1 28.5 199 LEU A CA 1
ATOM 1549 C C . LEU A 1 199 ? 8.086 36.5 -13.734 1 28.5 199 LEU A C 1
ATOM 1551 O O . LEU A 1 199 ? 8.359 36.656 -12.539 1 28.5 199 LEU A O 1
ATOM 1555 N N . PRO A 1 200 ? 9.109 36.156 -14.641 1 24.75 200 PRO A N 1
ATOM 1556 C CA . PRO A 1 200 ? 10.547 36.406 -14.523 1 24.75 200 PRO A CA 1
ATOM 1557 C C . PRO A 1 200 ? 10.867 37.812 -14.07 1 24.75 200 PRO A C 1
ATOM 1559 O O . PRO A 1 200 ? 10.109 38.75 -14.352 1 24.75 200 PRO A O 1
ATOM 1562 N N . GLN A 1 201 ? 11.281 37.906 -12.852 1 25.91 201 GLN A N 1
ATOM 1563 C CA . GLN A 1 201 ? 11.656 39.281 -12.461 1 25.91 201 GLN A CA 1
ATOM 1564 C C . GLN A 1 201 ? 12.586 39.906 -13.5 1 25.91 201 GLN A C 1
ATOM 1566 O O . GLN A 1 201 ? 13.188 39.188 -14.312 1 25.91 201 GLN A O 1
ATOM 1571 N N . ASN A 1 202 ? 13.008 41.219 -13.391 1 28.94 202 ASN A N 1
ATOM 1572 C CA . ASN A 1 202 ? 13.648 42.25 -14.195 1 28.94 202 ASN A CA 1
ATOM 1573 C C . ASN A 1 202 ? 15.023 41.781 -14.68 1 28.94 202 ASN A C 1
ATOM 1575 O O . ASN A 1 202 ? 15.633 40.906 -14.102 1 28.94 202 ASN A O 1
ATOM 1579 N N . GLY A 1 203 ? 15.656 42.375 -15.945 1 25.31 203 GLY A N 1
ATOM 1580 C CA . GLY A 1 203 ? 16.609 42.562 -17.031 1 25.31 203 GLY A CA 1
ATOM 1581 C C . GLY A 1 203 ? 18.016 42.875 -16.531 1 25.31 203 GLY A C 1
ATOM 1582 O O . GLY A 1 203 ? 18.906 43.125 -17.328 1 25.31 203 GLY A O 1
ATOM 1583 N N . ALA A 1 204 ? 18.391 43.406 -15.359 1 26.48 204 ALA A N 1
ATOM 1584 C CA . ALA A 1 204 ? 19.625 44.188 -15.477 1 26.48 204 ALA A CA 1
ATOM 1585 C C . ALA A 1 204 ? 20.812 43.281 -15.805 1 26.48 204 ALA A C 1
ATOM 1587 O O . ALA A 1 204 ? 21.078 42.312 -15.086 1 26.48 204 ALA A O 1
ATOM 1588 N N . ILE A 1 205 ? 21.094 43.094 -17.141 1 27.19 205 ILE A N 1
ATOM 1589 C CA . ILE A 1 205 ? 22.359 42.688 -17.734 1 27.19 205 ILE A CA 1
ATOM 1590 C C . ILE A 1 205 ? 23.516 43.438 -17.094 1 27.19 205 ILE A C 1
ATOM 1592 O O . ILE A 1 205 ? 23.484 44.656 -17 1 27.19 205 ILE A O 1
ATOM 1596 N N . PRO A 1 206 ? 24.234 42.906 -16.094 1 24.78 206 PRO A N 1
ATOM 1597 C CA . PRO A 1 206 ? 25.375 43.719 -15.711 1 24.78 206 PRO A CA 1
ATOM 1598 C C . PRO A 1 206 ? 26.219 44.156 -16.906 1 24.78 206 PRO A C 1
ATOM 1600 O O . PRO A 1 206 ? 26.391 43.375 -17.859 1 24.78 206 PRO A O 1
ATOM 1603 N N . ARG A 1 207 ? 26.234 45.5 -17.297 1 23.98 207 ARG A N 1
ATOM 1604 C CA . ARG A 1 207 ? 27.078 46.219 -18.266 1 23.98 207 ARG A CA 1
ATOM 1605 C C . ARG A 1 207 ? 28.547 45.938 -18.016 1 23.98 207 ARG A C 1
ATOM 1607 O O . ARG A 1 207 ? 29.016 45.969 -16.875 1 23.98 207 ARG A O 1
ATOM 1614 N N . THR A 1 208 ? 29.141 44.969 -18.828 1 24.08 208 THR A N 1
ATOM 1615 C CA . THR A 1 208 ? 30.562 45 -19.125 1 24.08 208 THR A CA 1
ATOM 1616 C C . THR A 1 208 ? 30.984 46.406 -19.531 1 24.08 208 THR A C 1
ATOM 1618 O O . THR A 1 208 ? 30.453 46.969 -20.5 1 24.08 208 THR A O 1
ATOM 1621 N N . ASP A 1 209 ? 31.344 47.375 -18.562 1 21.7 209 ASP A N 1
ATOM 1622 C CA . ASP A 1 209 ? 32.531 48.125 -18.906 1 21.7 209 ASP A CA 1
ATOM 1623 C C . ASP A 1 209 ? 33.781 47.219 -18.984 1 21.7 209 ASP A C 1
ATOM 1625 O O . ASP A 1 209 ? 33.875 46.25 -18.234 1 21.7 209 ASP A O 1
ATOM 1629 N N . MET B 1 1 ? -8.406 7.715 24.328 1 92.81 1 MET B N 1
ATOM 1630 C CA . MET B 1 1 ? -7.883 7.812 22.969 1 92.81 1 MET B CA 1
ATOM 1631 C C . MET B 1 1 ? -6.707 6.863 22.766 1 92.81 1 MET B C 1
ATOM 1633 O O . MET B 1 1 ? -5.934 6.625 23.688 1 92.81 1 MET B O 1
ATOM 1637 N N . LYS B 1 2 ? -6.621 6.18 21.656 1 97.19 2 LYS B N 1
ATOM 1638 C CA . LYS B 1 2 ? -5.543 5.238 21.375 1 97.19 2 LYS B CA 1
ATOM 1639 C C . LYS B 1 2 ? -5.129 5.293 19.906 1 97.19 2 LYS B C 1
ATOM 1641 O O . LYS B 1 2 ? -5.895 5.758 19.062 1 97.19 2 LYS B O 1
ATOM 1646 N N . LEU B 1 3 ? -3.932 4.871 19.656 1 98.56 3 LEU B N 1
ATOM 1647 C CA . LEU B 1 3 ? -3.428 4.715 18.297 1 98.56 3 LEU B CA 1
ATOM 1648 C C . LEU B 1 3 ? -3.588 3.273 17.828 1 98.56 3 LEU B C 1
ATOM 1650 O O . LEU B 1 3 ? -3.373 2.334 18.594 1 98.56 3 LEU B O 1
ATOM 1654 N N . ARG B 1 4 ? -3.965 3.084 16.594 1 98.25 4 ARG B N 1
ATOM 1655 C CA . ARG B 1 4 ? -4.008 1.773 15.953 1 98.25 4 ARG B CA 1
ATOM 1656 C C . ARG B 1 4 ? -3.902 1.9 14.438 1 98.25 4 ARG B C 1
ATOM 1658 O O . ARG B 1 4 ? -4.055 2.994 13.883 1 98.25 4 ARG B O 1
ATOM 1665 N N . LYS B 1 5 ? -3.637 0.782 13.805 1 98.25 5 LYS B N 1
ATOM 1666 C CA . LYS B 1 5 ? -3.648 0.784 12.344 1 98.25 5 LYS B CA 1
ATOM 1667 C C . LYS B 1 5 ? -5.062 0.995 11.812 1 98.25 5 LYS B C 1
ATOM 1669 O O . LYS B 1 5 ? -6.039 0.564 12.43 1 98.25 5 LYS B O 1
ATOM 1674 N N . ALA B 1 6 ? -5.117 1.653 10.703 1 98.56 6 ALA B N 1
ATOM 1675 C CA . ALA B 1 6 ? -6.402 1.964 10.086 1 98.56 6 ALA B CA 1
ATOM 1676 C C . ALA B 1 6 ? -7.086 0.699 9.57 1 98.56 6 ALA B C 1
ATOM 1678 O O . ALA B 1 6 ? -6.418 -0.268 9.203 1 98.56 6 ALA B O 1
ATOM 1679 N N . LYS B 1 7 ? -8.375 0.744 9.625 1 97.5 7 LYS B N 1
ATOM 1680 C CA . LYS B 1 7 ? -9.227 -0.276 9.023 1 97.5 7 LYS B CA 1
ATOM 1681 C C . LYS B 1 7 ? -10.07 0.311 7.891 1 97.5 7 LYS B C 1
ATOM 1683 O O . LYS B 1 7 ? -10.211 1.531 7.785 1 97.5 7 LYS B O 1
ATOM 1688 N N . ASN B 1 8 ? -10.594 -0.625 7.133 1 96.62 8 ASN B N 1
ATOM 1689 C CA . ASN B 1 8 ? -11.383 -0.219 5.977 1 96.62 8 ASN B CA 1
ATOM 1690 C C . ASN B 1 8 ? -12.492 0.75 6.367 1 96.62 8 ASN B C 1
ATOM 1692 O O . ASN B 1 8 ? -12.766 1.714 5.648 1 96.62 8 ASN B O 1
ATOM 1696 N N . SER B 1 9 ? -13.086 0.609 7.441 1 96.12 9 SER B N 1
ATOM 1697 C CA . SER B 1 9 ? -14.219 1.411 7.895 1 96.12 9 SER B CA 1
ATOM 1698 C C . SER B 1 9 ? -13.773 2.814 8.297 1 96.12 9 SER B C 1
ATOM 1700 O O . SER B 1 9 ? -14.602 3.709 8.461 1 96.12 9 SER B O 1
ATOM 1702 N N . ASP B 1 10 ? -12.492 3.051 8.438 1 98.12 10 ASP B N 1
ATOM 1703 C CA . ASP B 1 10 ? -11.977 4.34 8.891 1 98.12 10 ASP B CA 1
ATOM 1704 C C . ASP B 1 10 ? -11.852 5.32 7.73 1 98.12 10 ASP B C 1
ATOM 1706 O O . ASP B 1 10 ? -11.688 6.523 7.941 1 98.12 10 ASP B O 1
ATOM 1710 N N . VAL B 1 11 ? -11.93 4.844 6.516 1 97.69 11 VAL B N 1
ATOM 1711 C CA . VAL B 1 11 ? -11.523 5.598 5.336 1 97.69 11 VAL B CA 1
ATOM 1712 C C . VAL B 1 11 ? -12.375 6.855 5.207 1 97.69 11 VAL B C 1
ATOM 1714 O O . VAL B 1 11 ? -11.852 7.953 5.008 1 97.69 11 VAL B O 1
ATOM 1717 N N . PRO B 1 12 ? -13.703 6.797 5.375 1 95.81 12 PRO B N 1
ATOM 1718 C CA . PRO B 1 12 ? -14.484 8.031 5.25 1 95.81 12 PRO B CA 1
ATOM 1719 C C . PRO B 1 12 ? -14.086 9.086 6.281 1 95.81 12 PRO B C 1
ATOM 1721 O O . PRO B 1 12 ? -14.023 10.273 5.961 1 95.81 12 PRO B O 1
ATOM 1724 N N . GLN B 1 13 ? -13.773 8.633 7.422 1 97.75 13 GLN B N 1
ATOM 1725 C CA . GLN B 1 13 ? -13.422 9.578 8.477 1 97.75 13 GLN B CA 1
ATOM 1726 C C . GLN B 1 13 ? -12.016 10.133 8.266 1 97.75 13 GLN B C 1
ATOM 1728 O O . GLN B 1 13 ? -11.75 11.305 8.555 1 97.75 13 GLN B O 1
ATOM 1733 N N . ILE B 1 14 ? -11.102 9.266 7.789 1 98.44 14 ILE B N 1
ATOM 1734 C CA . ILE B 1 14 ? -9.766 9.734 7.453 1 98.44 14 ILE B CA 1
ATOM 1735 C C . ILE B 1 14 ? -9.852 10.805 6.363 1 98.44 14 ILE B C 1
ATOM 1737 O O . ILE B 1 14 ? -9.242 11.867 6.477 1 98.44 14 ILE B O 1
ATOM 1741 N N . ARG B 1 15 ? -10.625 10.5 5.41 1 97 15 ARG B N 1
ATOM 1742 C CA . ARG B 1 15 ? -10.797 11.43 4.297 1 97 15 ARG B CA 1
ATOM 1743 C C . ARG B 1 15 ? -11.375 12.758 4.773 1 97 15 ARG B C 1
ATOM 1745 O O . ARG B 1 15 ? -10.906 13.828 4.371 1 97 15 ARG B O 1
ATOM 1752 N N . ALA B 1 16 ? -12.367 12.703 5.57 1 95.56 16 ALA B N 1
ATOM 1753 C CA . ALA B 1 16 ? -13 13.914 6.094 1 95.56 16 ALA B CA 1
ATOM 1754 C C . ALA B 1 16 ? -12 14.758 6.871 1 95.56 16 ALA B C 1
ATOM 1756 O O . ALA B 1 16 ? -11.938 15.977 6.699 1 95.56 16 ALA B O 1
ATOM 1757 N N . LEU B 1 17 ? -11.242 14.125 7.648 1 96.81 17 LEU B N 1
ATOM 1758 C CA . LEU B 1 17 ? -10.242 14.82 8.461 1 96.81 17 LEU B CA 1
ATOM 1759 C C . LEU B 1 17 ? -9.211 15.508 7.582 1 96.81 17 LEU B C 1
ATOM 1761 O O . LEU B 1 17 ? -8.953 16.703 7.734 1 96.81 17 LEU B O 1
ATOM 1765 N N . ILE B 1 18 ? -8.664 14.766 6.621 1 96.62 18 ILE B N 1
ATOM 1766 C CA . ILE B 1 18 ? -7.625 15.289 5.746 1 96.62 18 ILE B CA 1
ATOM 1767 C C . ILE B 1 18 ? -8.18 16.438 4.902 1 96.62 18 ILE B C 1
ATOM 1769 O O . ILE B 1 18 ? -7.555 17.484 4.781 1 96.62 18 ILE B O 1
ATOM 1773 N N . ASN B 1 19 ? -9.344 16.219 4.398 1 91 19 ASN B N 1
ATOM 1774 C CA . ASN B 1 19 ? -9.898 17.203 3.477 1 91 19 ASN B CA 1
ATOM 1775 C C . ASN B 1 19 ? -10.344 18.469 4.207 1 91 19 ASN B C 1
ATOM 1777 O O . ASN B 1 19 ? -10.266 19.578 3.654 1 91 19 ASN B O 1
ATOM 1781 N N . GLU B 1 20 ? -10.758 18.312 5.434 1 90.25 20 GLU B N 1
ATOM 1782 C CA . GLU B 1 20 ? -11.023 19.5 6.25 1 90.25 20 GLU B CA 1
ATOM 1783 C C . GLU B 1 20 ? -9.75 20.312 6.469 1 90.25 20 GLU B C 1
ATOM 1785 O O . GLU B 1 20 ? -9.773 21.547 6.348 1 90.25 20 GLU B O 1
ATOM 1790 N N . MET B 1 21 ? -8.742 19.625 6.727 1 90.31 21 MET B N 1
ATOM 1791 C CA . MET B 1 21 ? -7.469 20.312 6.934 1 90.31 21 MET B CA 1
ATOM 1792 C C . MET B 1 21 ? -6.957 20.922 5.633 1 90.31 21 MET B C 1
ATOM 1794 O O . MET B 1 21 ? -6.352 21.984 5.637 1 90.31 21 MET B O 1
ATOM 1798 N N . ALA B 1 22 ? -7.188 20.219 4.57 1 89 22 ALA B N 1
ATOM 1799 C CA . ALA B 1 22 ? -6.758 20.688 3.256 1 89 22 ALA B CA 1
ATOM 1800 C C . ALA B 1 22 ? -7.5 21.953 2.855 1 89 22 ALA B C 1
ATOM 1802 O O . ALA B 1 22 ? -6.996 22.75 2.064 1 89 22 ALA B O 1
ATOM 1803 N N . MET B 1 23 ? -8.641 22.172 3.414 1 86.88 23 MET B N 1
ATOM 1804 C CA . MET B 1 23 ? -9.469 23.312 3.059 1 86.88 23 MET B CA 1
ATOM 1805 C C . MET B 1 23 ? -9.156 24.5 3.955 1 86.88 23 MET B C 1
ATOM 1807 O O . MET B 1 23 ? -9.586 25.625 3.676 1 86.88 23 MET B O 1
ATOM 1811 N N . ARG B 1 24 ? -8.43 24.234 4.926 1 84.69 24 ARG B N 1
ATOM 1812 C CA . ARG B 1 24 ? -8.07 25.328 5.824 1 84.69 24 ARG B CA 1
ATOM 1813 C C . ARG B 1 24 ? -6.969 26.203 5.215 1 84.69 24 ARG B C 1
ATOM 1815 O O . ARG B 1 24 ? -5.938 25.688 4.777 1 84.69 24 ARG B O 1
ATOM 1822 N N . THR B 1 25 ? -7.367 27.422 5.027 1 78.81 25 THR B N 1
ATOM 1823 C CA . THR B 1 25 ? -6.391 28.375 4.492 1 78.81 25 THR B CA 1
ATOM 1824 C C . THR B 1 25 ? -6.125 29.5 5.48 1 78.81 25 THR B C 1
ATOM 1826 O O . THR B 1 25 ? -6.961 29.781 6.34 1 78.81 25 THR B O 1
ATOM 1829 N N . ASP B 1 26 ? -4.93 29.938 5.523 1 79.38 26 ASP B N 1
ATOM 1830 C CA . ASP B 1 26 ? -4.586 31.156 6.254 1 79.38 26 ASP B CA 1
ATOM 1831 C C . ASP B 1 26 ? -3.584 32 5.469 1 79.38 26 ASP B C 1
ATOM 1833 O O . ASP B 1 26 ? -3.383 31.781 4.273 1 79.38 26 ASP B O 1
ATOM 1837 N N . GLU B 1 27 ? -3.219 33.094 6.137 1 76.75 27 GLU B N 1
ATOM 1838 C CA . GLU B 1 27 ? -2.363 34.062 5.449 1 76.75 27 GLU B CA 1
ATOM 1839 C C . GLU B 1 27 ? -1.088 33.406 4.938 1 76.75 27 GLU B C 1
ATOM 1841 O O . GLU B 1 27 ? -0.583 33.75 3.869 1 76.75 27 GLU B O 1
ATOM 1846 N N . ASP B 1 28 ? -0.67 32.375 5.621 1 72.44 28 ASP B N 1
ATOM 1847 C CA . ASP B 1 28 ? 0.59 31.734 5.281 1 72.44 28 ASP B CA 1
ATOM 1848 C C . ASP B 1 28 ? 0.361 30.562 4.32 1 72.44 28 ASP B C 1
ATOM 1850 O O . ASP B 1 28 ? 1.235 30.234 3.516 1 72.44 28 ASP B O 1
ATOM 1854 N N . TYR B 1 29 ? -0.863 30.078 4.484 1 71.81 29 TYR B N 1
ATOM 1855 C CA . TYR B 1 29 ? -1.178 28.891 3.689 1 71.81 29 TYR B CA 1
ATOM 1856 C C . TYR B 1 29 ? -2.457 29.109 2.887 1 71.81 29 TYR B C 1
ATOM 1858 O O . TYR B 1 29 ? -3.529 28.641 3.287 1 71.81 29 TYR B O 1
ATOM 1866 N N . LYS B 1 30 ? -2.26 29.594 1.68 1 70.75 30 LYS B N 1
ATOM 1867 C CA . LYS B 1 30 ? -3.408 30 0.875 1 70.75 30 LYS B CA 1
ATOM 1868 C C . LYS B 1 30 ? -4.004 28.797 0.127 1 70.75 30 LYS B C 1
ATOM 1870 O O . LYS B 1 30 ? -5.141 28.859 -0.344 1 70.75 30 LYS B O 1
ATOM 1875 N N . HIS B 1 31 ? -3.193 27.828 0.09 1 68.44 31 HIS B N 1
ATOM 1876 C CA . HIS B 1 31 ? -3.67 26.688 -0.702 1 68.44 31 HIS B CA 1
ATOM 1877 C C . HIS B 1 31 ? -3.908 25.469 0.172 1 68.44 31 HIS B C 1
ATOM 1879 O O . HIS B 1 31 ? -3.908 24.344 -0.322 1 68.44 31 HIS B O 1
ATOM 1885 N N . GLY B 1 32 ? -4.078 25.688 1.434 1 74.88 32 GLY B N 1
ATOM 1886 C CA . GLY B 1 32 ? -4.402 24.609 2.354 1 74.88 32 GLY B CA 1
ATOM 1887 C C . GLY B 1 32 ? -3.199 24.078 3.111 1 74.88 32 GLY B C 1
ATOM 1888 O O . GLY B 1 32 ? -2.062 24.234 2.658 1 74.88 32 GLY B O 1
ATOM 1889 N N . HIS B 1 33 ? -3.492 23.5 4.184 1 79.69 33 HIS B N 1
ATOM 1890 C CA . HIS B 1 33 ? -2.436 23.031 5.062 1 79.69 33 HIS B CA 1
ATOM 1891 C C . HIS B 1 33 ? -1.912 21.672 4.609 1 79.69 33 HIS B C 1
ATOM 1893 O O . HIS B 1 33 ? -0.84 21.234 5.035 1 79.69 33 HIS B O 1
ATOM 1899 N N . MET B 1 34 ? -2.738 21.094 3.797 1 89.38 34 MET B N 1
ATOM 1900 C CA . MET B 1 34 ? -2.336 19.812 3.236 1 89.38 34 MET B CA 1
ATOM 1901 C C . MET B 1 34 ? -3.088 19.516 1.942 1 89.38 34 MET B C 1
ATOM 1903 O O . MET B 1 34 ? -3.939 20.297 1.525 1 89.38 34 MET B O 1
ATOM 1907 N N . LEU B 1 35 ? -2.697 18.531 1.261 1 89.5 35 LEU B N 1
ATOM 1908 C CA . LEU B 1 35 ? -3.35 18.156 0.013 1 89.5 35 LEU B CA 1
ATOM 1909 C C . LEU B 1 35 ? -4.508 17.203 0.274 1 89.5 35 LEU B C 1
ATOM 1911 O O . LEU B 1 35 ? -4.402 16.312 1.121 1 89.5 35 LEU B O 1
ATOM 1915 N N . PRO B 1 36 ? -5.613 17.438 -0.415 1 92.19 36 PRO B N 1
ATOM 1916 C CA . PRO B 1 36 ? -6.719 16.469 -0.292 1 92.19 36 PRO B CA 1
ATOM 1917 C C . PRO B 1 36 ? -6.359 15.086 -0.814 1 92.19 36 PRO B C 1
ATOM 1919 O O . PRO B 1 36 ? -5.387 14.938 -1.559 1 92.19 36 PRO B O 1
ATOM 1922 N N . ARG B 1 37 ? -7.098 14.125 -0.344 1 93.5 37 ARG B N 1
ATOM 1923 C CA . ARG B 1 37 ? -6.93 12.75 -0.791 1 93.5 37 ARG B CA 1
ATOM 1924 C C . ARG B 1 37 ? -8.234 12.188 -1.346 1 93.5 37 ARG B C 1
ATOM 1926 O O . ARG B 1 37 ? -9.312 12.445 -0.798 1 93.5 37 ARG B O 1
ATOM 1933 N N . SER B 1 38 ? -8.07 11.414 -2.393 1 91 38 SER B N 1
ATOM 1934 C CA . SER B 1 38 ? -9.227 10.727 -2.963 1 91 38 SER B CA 1
ATOM 1935 C C . SER B 1 38 ? -9.539 9.445 -2.197 1 91 38 SER B C 1
ATOM 1937 O O . SER B 1 38 ? -8.672 8.898 -1.507 1 91 38 SER B O 1
ATOM 1939 N N . LEU B 1 39 ? -10.75 8.953 -2.346 1 91.62 39 LEU B N 1
ATOM 1940 C CA . LEU B 1 39 ? -11.133 7.668 -1.769 1 91.62 39 LEU B CA 1
ATOM 1941 C C . LEU B 1 39 ? -10.266 6.543 -2.322 1 91.62 39 LEU B C 1
ATOM 1943 O O . LEU B 1 39 ? -9.82 5.668 -1.573 1 91.62 39 LEU B O 1
ATOM 1947 N N . THR B 1 40 ? -9.984 6.582 -3.59 1 90.38 40 THR B N 1
ATOM 1948 C CA . THR B 1 40 ? -9.18 5.551 -4.234 1 90.38 40 THR B CA 1
ATOM 1949 C C . THR B 1 40 ? -7.789 5.477 -3.605 1 90.38 40 THR B C 1
ATOM 1951 O O . THR B 1 40 ? -7.309 4.387 -3.275 1 90.38 40 THR B O 1
ATOM 1954 N N . GLU B 1 41 ? -7.254 6.602 -3.398 1 93 41 GLU B N 1
ATOM 1955 C CA . GLU B 1 41 ? -5.926 6.652 -2.793 1 93 41 GLU B CA 1
ATOM 1956 C C . GLU B 1 41 ? -5.945 6.086 -1.375 1 93 41 GLU B C 1
ATOM 1958 O O . GLU B 1 41 ? -5.062 5.312 -0.997 1 93 41 GLU B O 1
ATOM 1963 N N . LEU B 1 42 ? -6.961 6.43 -0.642 1 96.75 42 LEU B N 1
ATOM 1964 C CA . LEU B 1 42 ? -7.027 6.039 0.763 1 96.75 42 LEU B CA 1
ATOM 1965 C C . LEU B 1 42 ? -7.289 4.543 0.899 1 96.75 42 LEU B C 1
ATOM 1967 O O . LEU B 1 42 ? -6.668 3.873 1.729 1 96.75 42 LEU B O 1
ATOM 1971 N N . TYR B 1 43 ? -8.117 4.02 0.095 1 94.12 43 TYR B N 1
ATOM 1972 C CA . TYR B 1 43 ? -8.367 2.582 0.142 1 94.12 43 TYR B CA 1
ATOM 1973 C C . TYR B 1 43 ? -7.133 1.8 -0.3 1 94.12 43 TYR B C 1
ATOM 1975 O O . TYR B 1 43 ? -6.754 0.813 0.336 1 94.12 43 TYR B O 1
ATOM 1983 N N . GLU B 1 44 ? -6.508 2.244 -1.302 1 94.19 44 GLU B N 1
ATOM 1984 C CA . GLU B 1 44 ? -5.355 1.538 -1.859 1 94.19 44 GLU B CA 1
ATOM 1985 C C . GLU B 1 44 ? -4.188 1.529 -0.879 1 94.19 44 GLU B C 1
ATOM 1987 O O . GLU B 1 44 ? -3.426 0.561 -0.823 1 94.19 44 GLU B O 1
ATOM 1992 N N . HIS B 1 45 ? -4.074 2.613 -0.131 1 96.81 45 HIS B N 1
ATOM 1993 C CA . HIS B 1 45 ? -2.928 2.76 0.756 1 96.81 45 HIS B CA 1
ATOM 1994 C C . HIS B 1 45 ? -3.354 2.715 2.221 1 96.81 45 HIS B C 1
ATOM 1996 O O . HIS B 1 45 ? -2.73 3.352 3.072 1 96.81 45 HIS B O 1
ATOM 2002 N N . LEU B 1 46 ? -4.348 1.96 2.457 1 97.06 46 LEU B N 1
ATOM 2003 C CA . LEU B 1 46 ? -4.941 1.875 3.787 1 97.06 46 LEU B CA 1
ATOM 2004 C C . LEU B 1 46 ? -3.902 1.445 4.82 1 97.06 46 LEU B C 1
ATOM 2006 O O . LEU B 1 46 ? -3.848 1.998 5.918 1 97.06 46 LEU B O 1
ATOM 2010 N N . ARG B 1 47 ? -3.012 0.595 4.473 1 97.38 47 ARG B N 1
ATOM 2011 C CA . ARG B 1 47 ? -2.057 0.002 5.406 1 97.38 47 ARG B CA 1
ATOM 2012 C C . ARG B 1 47 ? -1.006 1.02 5.836 1 97.38 47 ARG B C 1
ATOM 2014 O O . ARG B 1 47 ? -0.307 0.817 6.828 1 97.38 47 ARG B O 1
ATOM 2021 N N . ASP B 1 48 ? -0.924 2.088 5.117 1 98.31 48 ASP B N 1
ATOM 2022 C CA . ASP B 1 48 ? 0.044 3.125 5.457 1 98.31 48 ASP B CA 1
ATOM 2023 C C . ASP B 1 48 ? -0.392 3.896 6.699 1 98.31 48 ASP B C 1
ATOM 2025 O O . ASP B 1 48 ? 0.427 4.551 7.348 1 98.31 48 ASP B O 1
ATOM 2029 N N . TYR B 1 49 ? -1.638 3.82 7.062 1 98.75 49 TYR B N 1
ATOM 2030 C CA . TYR B 1 49 ? -2.205 4.797 7.984 1 98.75 49 TYR B CA 1
ATOM 2031 C C . TYR B 1 49 ? -2.283 4.23 9.398 1 98.75 49 TYR B C 1
ATOM 2033 O O . TYR B 1 49 ? -2.727 3.096 9.594 1 98.75 49 TYR B O 1
ATOM 2041 N N . THR B 1 50 ? -1.836 4.977 10.297 1 98.81 50 THR B N 1
ATOM 2042 C CA . THR B 1 50 ? -2.154 4.891 11.719 1 98.81 50 THR B CA 1
ATOM 2043 C C . THR B 1 50 ? -3.156 5.969 12.117 1 98.81 50 THR B C 1
ATOM 2045 O O . THR B 1 50 ? -3.041 7.121 11.688 1 98.81 50 THR B O 1
ATOM 2048 N N . VAL B 1 51 ? -4.137 5.543 12.961 1 98.81 51 VAL B N 1
ATOM 2049 C CA . VAL B 1 51 ? -5.168 6.512 13.312 1 98.81 51 VAL B CA 1
ATOM 2050 C C . VAL B 1 51 ? -5.238 6.668 14.828 1 98.81 51 VAL B C 1
ATOM 2052 O O . VAL B 1 51 ? -4.891 5.742 15.57 1 98.81 51 VAL B O 1
ATOM 2055 N N . LEU B 1 52 ? -5.57 7.855 15.227 1 98.81 52 LEU B N 1
ATOM 2056 C CA . LEU B 1 52 ? -6 8.172 16.594 1 98.81 52 LEU B CA 1
ATOM 2057 C C . LEU B 1 52 ? -7.516 8.07 16.719 1 98.81 52 LEU B C 1
ATOM 2059 O O . LEU B 1 52 ? -8.25 8.734 15.977 1 98.81 52 LEU B O 1
ATOM 2063 N N . VAL B 1 53 ? -7.977 7.23 17.641 1 98.5 53 VAL B N 1
ATOM 2064 C CA . VAL B 1 53 ? -9.422 7.07 17.781 1 98.5 53 VAL B CA 1
ATOM 2065 C C . VAL B 1 53 ? -9.828 7.305 19.234 1 98.5 53 VAL B C 1
ATOM 2067 O O . VAL B 1 53 ? -9.039 7.07 20.141 1 98.5 53 VAL B O 1
ATOM 2070 N N . ASP B 1 54 ? -11.039 7.805 19.391 1 97.5 54 ASP B N 1
ATOM 2071 C CA . ASP B 1 54 ? -11.562 7.961 20.75 1 97.5 54 ASP B CA 1
ATOM 2072 C C . ASP B 1 54 ? -12.328 6.719 21.188 1 97.5 54 ASP B C 1
ATOM 2074 O O . ASP B 1 54 ? -12.227 5.664 20.562 1 97.5 54 ASP B O 1
ATOM 2078 N N . GLU B 1 55 ? -13.055 6.801 22.266 1 96.19 55 GLU B N 1
ATOM 2079 C CA . GLU B 1 55 ? -13.758 5.664 22.859 1 96.19 55 GLU B CA 1
ATOM 2080 C C . GLU B 1 55 ? -14.867 5.164 21.938 1 96.19 55 GLU B C 1
ATOM 2082 O O . GLU B 1 55 ? -15.227 3.984 21.969 1 96.19 55 GLU B O 1
ATOM 2087 N N . ASN B 1 56 ? -15.375 6.023 21.094 1 96.81 56 ASN B N 1
ATOM 2088 C CA . ASN B 1 56 ? -16.438 5.66 20.172 1 96.81 56 ASN B CA 1
ATOM 2089 C C . ASN B 1 56 ? -15.891 5.289 18.797 1 96.81 56 ASN B C 1
ATOM 2091 O O . ASN B 1 56 ? -16.641 5.23 17.812 1 96.81 56 ASN B O 1
ATOM 2095 N N . GLU B 1 57 ? -14.617 5.191 18.641 1 96.44 57 GLU B N 1
ATOM 2096 C CA . GLU B 1 57 ? -13.914 4.793 17.422 1 96.44 57 GLU B CA 1
ATOM 2097 C C . GLU B 1 57 ? -14 5.883 16.359 1 96.44 57 GLU B C 1
ATOM 2099 O O . GLU B 1 57 ? -13.891 5.602 15.172 1 96.44 57 GLU B O 1
ATOM 2104 N N . ARG B 1 58 ? -14.258 7.094 16.875 1 97.5 58 ARG B N 1
ATOM 2105 C CA . ARG B 1 58 ? -14.148 8.234 15.969 1 97.5 58 ARG B CA 1
ATOM 2106 C C . ARG B 1 58 ? -12.695 8.57 15.68 1 97.5 58 ARG B C 1
ATOM 2108 O O . ARG B 1 58 ? -11.875 8.68 16.594 1 97.5 58 ARG B O 1
ATOM 2115 N N . VAL B 1 59 ? -12.422 8.773 14.375 1 98.5 59 VAL B N 1
ATOM 2116 C CA . VAL B 1 59 ? -11.055 9.109 13.992 1 98.5 59 VAL B CA 1
ATOM 2117 C C . VAL B 1 59 ? -10.781 10.586 14.273 1 98.5 59 VAL B C 1
ATOM 2119 O O . VAL B 1 59 ? -11.484 11.461 13.766 1 98.5 59 VAL B O 1
ATOM 2122 N N . LEU B 1 60 ? -9.703 10.852 15.078 1 98.5 60 LEU B N 1
ATOM 2123 C CA . LEU B 1 60 ? -9.367 12.211 15.469 1 98.5 60 LEU B CA 1
ATOM 2124 C C . LEU B 1 60 ? -7.977 12.594 14.977 1 98.5 60 LEU B C 1
ATOM 2126 O O . LEU B 1 60 ? -7.543 13.742 15.156 1 98.5 60 LEU B O 1
ATOM 2130 N N . GLY B 1 61 ? -7.262 11.68 14.375 1 98.75 61 GLY B N 1
ATOM 2131 C CA . GLY B 1 61 ? -5.938 11.906 13.82 1 98.75 61 GLY B CA 1
ATOM 2132 C C . GLY B 1 61 ? -5.477 10.797 12.898 1 98.75 61 GLY B C 1
ATOM 2133 O O . GLY B 1 61 ? -6.02 9.688 12.938 1 98.75 61 GLY B O 1
ATOM 2134 N N . CYS B 1 62 ? -4.523 11.148 12.102 1 98.88 62 CYS B N 1
ATOM 2135 C CA . CYS B 1 62 ? -3.951 10.141 11.219 1 98.88 62 CYS B CA 1
ATOM 2136 C C . CYS B 1 62 ? -2.531 10.516 10.812 1 98.88 62 CYS B C 1
ATOM 2138 O O . CYS B 1 62 ? -2.119 11.664 10.969 1 98.88 62 CYS B O 1
ATOM 2140 N N . CYS B 1 63 ? -1.827 9.531 10.383 1 98.81 63 CYS B N 1
ATOM 2141 C CA . CYS B 1 63 ? -0.501 9.648 9.781 1 98.81 63 CYS B CA 1
ATOM 2142 C C . CYS B 1 63 ? -0.197 8.453 8.898 1 98.81 63 CYS B C 1
ATOM 2144 O O . CYS B 1 63 ? -0.502 7.312 9.258 1 98.81 63 CYS B O 1
ATOM 2146 N N . ALA B 1 64 ? 0.345 8.711 7.766 1 98.75 64 ALA B N 1
ATOM 2147 C CA . ALA B 1 64 ? 0.684 7.617 6.855 1 98.75 64 ALA B CA 1
ATOM 2148 C C . ALA B 1 64 ? 2.195 7.484 6.699 1 98.75 64 ALA B C 1
ATOM 2150 O O . ALA B 1 64 ? 2.906 8.484 6.582 1 98.75 64 ALA B O 1
ATOM 2151 N N . LEU B 1 65 ? 2.686 6.297 6.777 1 98.75 65 LEU B N 1
ATOM 2152 C CA . LEU B 1 65 ? 4.043 5.945 6.371 1 98.75 65 LEU B CA 1
ATOM 2153 C C . LEU B 1 65 ? 4.031 5.18 5.051 1 98.75 65 LEU B C 1
ATOM 2155 O O . LEU B 1 65 ? 3.756 3.979 5.027 1 98.75 65 LEU B O 1
ATOM 2159 N N . HIS B 1 66 ? 4.379 5.887 4.035 1 97.56 66 HIS B N 1
ATOM 2160 C CA . HIS B 1 66 ? 4.297 5.324 2.691 1 97.56 66 HIS B CA 1
ATOM 2161 C C . HIS B 1 66 ? 5.668 4.863 2.203 1 97.56 66 HIS B C 1
ATOM 2163 O O . HIS B 1 66 ? 6.59 5.672 2.082 1 97.56 66 HIS B O 1
ATOM 2169 N N . SER B 1 67 ? 5.773 3.518 1.961 1 96.12 67 SER B N 1
ATOM 2170 C CA . SER B 1 67 ? 7.008 3.02 1.362 1 96.12 67 SER B CA 1
ATOM 2171 C C . SER B 1 67 ? 7.199 3.57 -0.047 1 96.12 67 SER B C 1
ATOM 2173 O O . SER B 1 67 ? 6.328 3.42 -0.903 1 96.12 67 SER B O 1
ATOM 2175 N N . ALA B 1 68 ? 8.375 4.18 -0.271 1 91.75 68 ALA B N 1
ATOM 2176 C CA . ALA B 1 68 ? 8.586 4.891 -1.529 1 91.75 68 ALA B CA 1
ATOM 2177 C C . ALA B 1 68 ? 9.648 4.199 -2.381 1 91.75 68 ALA B C 1
ATOM 2179 O O . ALA B 1 68 ? 9.578 4.227 -3.611 1 91.75 68 ALA B O 1
ATOM 2180 N N . TRP B 1 69 ? 10.625 3.625 -1.831 1 90.06 69 TRP B N 1
ATOM 2181 C CA . TRP B 1 69 ? 11.758 3.021 -2.523 1 90.06 69 TRP B CA 1
ATOM 2182 C C . TRP B 1 69 ? 12.57 2.143 -1.579 1 90.06 69 TRP B C 1
ATOM 2184 O O . TRP B 1 69 ? 12.125 1.838 -0.469 1 90.06 69 TRP B O 1
ATOM 2194 N N . ASP B 1 70 ? 13.734 1.674 -2.102 1 91.75 70 ASP B N 1
ATOM 2195 C CA . ASP B 1 70 ? 14.617 0.842 -1.29 1 91.75 70 ASP B CA 1
ATOM 2196 C C . ASP B 1 70 ? 15.039 1.568 -0.015 1 91.75 70 ASP B C 1
ATOM 2198 O O . ASP B 1 70 ? 15.844 2.502 -0.062 1 91.75 70 ASP B O 1
ATOM 2202 N N . SER B 1 71 ? 14.422 1.113 1.104 1 95 71 SER B N 1
ATOM 2203 C CA . SER B 1 71 ? 14.703 1.597 2.451 1 95 71 SER B CA 1
ATOM 2204 C C . SER B 1 71 ? 14.336 3.07 2.598 1 95 71 SER B C 1
ATOM 2206 O O . SER B 1 71 ? 15.008 3.812 3.32 1 95 71 SER B O 1
ATOM 2208 N N . LEU B 1 72 ? 13.406 3.51 1.884 1 96.19 72 LEU B N 1
ATOM 2209 C CA . LEU B 1 72 ? 12.938 4.891 1.896 1 96.19 72 LEU B CA 1
ATOM 2210 C C . LEU B 1 72 ? 11.422 4.941 2.043 1 96.19 72 LEU B C 1
ATOM 2212 O O . LEU B 1 72 ? 10.695 4.266 1.309 1 96.19 72 LEU B O 1
ATOM 2216 N N . ALA B 1 73 ? 10.953 5.73 3.01 1 98.06 73 ALA B N 1
ATOM 2217 C CA . ALA B 1 73 ? 9.516 5.914 3.201 1 98.06 73 ALA B CA 1
ATOM 2218 C C . ALA B 1 73 ? 9.188 7.383 3.451 1 98.06 73 ALA B C 1
ATOM 2220 O O . ALA B 1 73 ? 10.016 8.141 3.957 1 98.06 73 ALA B O 1
ATOM 2221 N N . GLU B 1 74 ? 8.023 7.762 3.053 1 97.69 74 GLU B N 1
ATOM 2222 C CA . GLU B 1 74 ? 7.531 9.125 3.248 1 97.69 74 GLU B CA 1
ATOM 2223 C C . GLU B 1 74 ? 6.488 9.18 4.359 1 97.69 74 GLU B C 1
ATOM 2225 O O . GLU B 1 74 ? 5.547 8.383 4.375 1 97.69 74 GLU B O 1
ATOM 2230 N N . LEU B 1 75 ? 6.711 10.031 5.324 1 98.38 75 LEU B N 1
ATOM 2231 C CA . LEU B 1 75 ? 5.656 10.391 6.266 1 98.38 75 LEU B CA 1
ATOM 2232 C C . LEU B 1 75 ? 4.703 11.406 5.656 1 98.38 75 LEU B C 1
ATOM 2234 O O . LEU B 1 75 ? 5.129 12.484 5.23 1 98.38 75 LEU B O 1
ATOM 2238 N N . LYS B 1 76 ? 3.344 11 5.605 1 96.31 76 LYS B N 1
ATOM 2239 C CA . LYS B 1 76 ? 2.357 11.812 4.898 1 96.31 76 LYS B CA 1
ATOM 2240 C C . LYS B 1 76 ? 1.093 11.992 5.73 1 96.31 76 LYS B C 1
ATOM 2242 O O . LYS B 1 76 ? 0.811 11.188 6.621 1 96.31 76 LYS B O 1
ATOM 2247 N N . ALA B 1 77 ? 0.404 13.078 5.426 1 96.94 77 ALA B N 1
ATOM 2248 C CA . ALA B 1 77 ? -0.981 13.266 5.852 1 96.94 77 ALA B CA 1
ATOM 2249 C C . ALA B 1 77 ? -1.096 13.234 7.375 1 96.94 77 ALA B C 1
ATOM 2251 O O . ALA B 1 77 ? -1.986 12.578 7.922 1 96.94 77 ALA B O 1
ATOM 2252 N N . LEU B 1 78 ? -0.141 13.867 8.023 1 97.88 78 LEU B N 1
ATOM 2253 C CA . LEU B 1 78 ? -0.274 14.016 9.461 1 97.88 78 LEU B CA 1
ATOM 2254 C C . LEU B 1 78 ? -1.335 15.062 9.805 1 97.88 78 LEU B C 1
ATOM 2256 O O . LEU B 1 78 ? -1.199 16.234 9.445 1 97.88 78 LEU B O 1
ATOM 2260 N N . ALA B 1 79 ? -2.408 14.609 10.453 1 97.44 79 ALA B N 1
ATOM 2261 C CA . ALA B 1 79 ? -3.506 15.5 10.828 1 97.44 79 ALA B CA 1
ATOM 2262 C C . ALA B 1 79 ? -4.07 15.117 12.195 1 97.44 79 ALA B C 1
ATOM 2264 O O . ALA B 1 79 ? -4.199 13.93 12.516 1 97.44 79 ALA B O 1
ATOM 2265 N N . VAL B 1 80 ? -4.305 16.078 13.008 1 97.38 80 VAL B N 1
ATOM 2266 C CA . VAL B 1 80 ? -4.969 15.906 14.297 1 97.38 80 VAL B CA 1
ATOM 2267 C C . VAL B 1 80 ? -6.148 16.859 14.406 1 97.38 80 VAL B C 1
ATOM 2269 O O . VAL B 1 80 ? -6 18.078 14.188 1 97.38 80 VAL B O 1
ATOM 2272 N N . HIS B 1 81 ? -7.277 16.25 14.648 1 96.25 81 HIS B N 1
ATOM 2273 C CA . HIS B 1 81 ? -8.484 17.047 14.82 1 96.25 81 HIS B CA 1
ATOM 2274 C C . HIS B 1 81 ? -8.289 18.109 15.898 1 96.25 81 HIS B C 1
ATOM 2276 O O . HIS B 1 81 ? -7.633 17.859 16.906 1 96.25 81 HIS B O 1
ATOM 2282 N N . ASP B 1 82 ? -8.984 19.234 15.766 1 94 82 ASP B N 1
ATOM 2283 C CA . ASP B 1 82 ? -8.852 20.359 16.672 1 94 82 ASP B CA 1
ATOM 2284 C C . ASP B 1 82 ? -9.141 19.938 18.125 1 94 82 ASP B C 1
ATOM 2286 O O . ASP B 1 82 ? -8.453 20.375 19.047 1 94 82 ASP B O 1
ATOM 2290 N N . ASP B 1 83 ? -10.062 19.047 18.234 1 92.81 83 ASP B N 1
ATOM 2291 C CA . ASP B 1 83 ? -10.5 18.594 19.547 1 92.81 83 ASP B CA 1
ATOM 2292 C C . ASP B 1 83 ? -9.406 17.797 20.25 1 92.81 83 ASP B C 1
ATOM 2294 O O . ASP B 1 83 ? -9.469 17.594 21.469 1 92.81 83 ASP B O 1
ATOM 2298 N N . ALA B 1 84 ? -8.438 17.375 19.5 1 95.69 84 ALA B N 1
ATOM 2299 C CA . ALA B 1 84 ? -7.438 16.484 20.078 1 95.69 84 ALA B CA 1
ATOM 2300 C C . ALA B 1 84 ? -6.051 17.125 20.047 1 95.69 84 ALA B C 1
ATOM 2302 O O . ALA B 1 84 ? -5.055 16.484 20.391 1 95.69 84 ALA B O 1
ATOM 2303 N N . GLN B 1 85 ? -5.977 18.344 19.641 1 93.88 85 GLN B N 1
ATOM 2304 C CA . GLN B 1 85 ? -4.68 19.016 19.547 1 93.88 85 GLN B CA 1
ATOM 2305 C C . GLN B 1 85 ? -4.191 19.469 20.922 1 93.88 85 GLN B C 1
ATOM 2307 O O . GLN B 1 85 ? -4.969 19.516 21.875 1 93.88 85 GLN B O 1
ATOM 2312 N N . GLY B 1 86 ? -2.877 19.641 21.047 1 93.56 86 GLY B N 1
ATOM 2313 C CA . GLY B 1 86 ? -2.305 20.172 22.266 1 93.56 86 GLY B CA 1
ATOM 2314 C C . GLY B 1 86 ? -2.059 19.109 23.328 1 93.56 86 GLY B C 1
ATOM 2315 O O . GLY B 1 86 ? -1.758 19.422 24.484 1 93.56 86 GLY B O 1
ATOM 2316 N N . HIS B 1 87 ? -2.154 17.844 22.938 1 95.12 87 HIS B N 1
ATOM 2317 C CA . HIS B 1 87 ? -1.993 16.75 23.891 1 95.12 87 HIS B CA 1
ATOM 2318 C C . HIS B 1 87 ? -0.848 15.836 23.469 1 95.12 87 HIS B C 1
ATOM 2320 O O . HIS B 1 87 ? -0.692 14.742 24.031 1 95.12 87 HIS B O 1
ATOM 2326 N N . GLY B 1 88 ? -0.141 16.203 22.438 1 97.12 88 GLY B N 1
ATOM 2327 C CA . GLY B 1 88 ? 1.042 15.461 22.047 1 97.12 88 GLY B CA 1
ATOM 2328 C C . GLY B 1 88 ? 0.74 14.328 21.078 1 97.12 88 GLY B C 1
ATOM 2329 O O . GLY B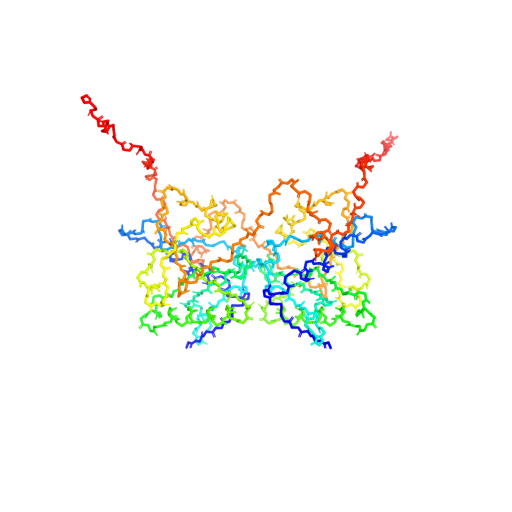 1 88 ? 1.611 13.508 20.781 1 97.12 88 GLY B O 1
ATOM 2330 N N . TRP B 1 89 ? -0.438 14.32 20.531 1 97.62 89 TRP B N 1
ATOM 2331 C CA . TRP B 1 89 ? -0.837 13.211 19.656 1 97.62 89 TRP B CA 1
ATOM 2332 C C . TRP B 1 89 ? -0.099 13.266 18.328 1 97.62 89 TRP B C 1
ATOM 2334 O O . TRP B 1 89 ? 0.192 12.227 17.734 1 97.62 89 TRP B O 1
ATOM 2344 N N . GLY B 1 90 ? 0.204 14.516 17.875 1 98 90 GLY B N 1
ATOM 2345 C CA . GLY B 1 90 ? 1.012 14.625 16.672 1 98 90 GLY B CA 1
ATOM 2346 C C . GLY B 1 90 ? 2.346 13.906 16.781 1 98 90 GLY B C 1
ATOM 2347 O O . GLY B 1 90 ? 2.711 13.133 15.906 1 98 90 GLY B O 1
ATOM 2348 N N . ARG B 1 91 ? 2.965 14.148 17.875 1 98.19 91 ARG B N 1
ATOM 2349 C CA . ARG B 1 91 ? 4.242 13.492 18.141 1 98.19 91 ARG B CA 1
ATOM 2350 C C . ARG B 1 91 ? 4.074 11.977 18.234 1 98.19 91 ARG B C 1
ATOM 2352 O O . ARG B 1 91 ? 4.871 11.227 17.672 1 98.19 91 ARG B O 1
ATOM 2359 N N . GLN B 1 92 ? 3.098 11.531 18.875 1 98.56 92 GLN B N 1
ATOM 2360 C CA . GLN B 1 92 ? 2.873 10.102 19.078 1 98.56 92 GLN B CA 1
ATOM 2361 C C . GLN B 1 92 ? 2.588 9.398 17.75 1 98.56 92 GLN B C 1
ATOM 2363 O O . GLN B 1 92 ? 2.994 8.25 17.547 1 98.56 92 GLN B O 1
ATOM 2368 N N . LEU B 1 93 ? 1.877 10.062 16.906 1 98.75 93 LEU B N 1
ATOM 2369 C CA . LEU B 1 93 ? 1.632 9.516 15.578 1 98.75 93 LEU B CA 1
ATOM 2370 C C . LEU B 1 93 ? 2.938 9.352 14.805 1 98.75 93 LEU B C 1
ATOM 2372 O O . LEU B 1 93 ? 3.162 8.32 14.172 1 98.75 93 LEU B O 1
ATOM 2376 N N . VAL B 1 94 ? 3.781 10.367 14.883 1 98.81 94 VAL B N 1
ATOM 2377 C CA . VAL B 1 94 ? 5.07 10.305 14.203 1 98.81 94 VAL B CA 1
ATOM 2378 C C . VAL B 1 94 ? 5.914 9.188 14.805 1 98.81 94 VAL B C 1
ATOM 2380 O O . VAL B 1 94 ? 6.531 8.398 14.078 1 98.81 94 VAL B O 1
ATOM 2383 N N . ASP B 1 95 ? 5.895 9.062 16.109 1 98.62 95 ASP B N 1
ATOM 2384 C CA . ASP B 1 95 ? 6.641 8.008 16.797 1 98.62 95 ASP B CA 1
ATOM 2385 C C . ASP B 1 95 ? 6.172 6.621 16.344 1 98.62 95 ASP B C 1
ATOM 2387 O O . ASP B 1 95 ? 6.984 5.719 16.141 1 98.62 95 ASP B O 1
ATOM 2391 N N . ALA B 1 96 ? 4.891 6.445 16.219 1 98.56 96 ALA B N 1
ATOM 2392 C CA . ALA B 1 96 ? 4.344 5.18 15.742 1 98.56 96 ALA B CA 1
ATOM 2393 C C . ALA B 1 96 ? 4.84 4.859 14.336 1 98.56 96 ALA B C 1
ATOM 2395 O O . ALA B 1 96 ? 5.176 3.713 14.031 1 98.56 96 ALA B O 1
ATOM 2396 N N . ALA B 1 97 ? 4.875 5.871 13.492 1 98.62 97 ALA B N 1
ATOM 2397 C CA . ALA B 1 97 ? 5.363 5.691 12.125 1 98.62 97 ALA B CA 1
ATOM 2398 C C . ALA B 1 97 ? 6.84 5.305 12.125 1 98.62 97 ALA B C 1
ATOM 2400 O O . ALA B 1 97 ? 7.262 4.453 11.336 1 98.62 97 ALA B O 1
ATOM 2401 N N . MET B 1 98 ? 7.594 5.906 12.984 1 98.31 98 MET B N 1
ATOM 2402 C CA . MET B 1 98 ? 9.023 5.602 13.047 1 98.31 98 MET B CA 1
ATOM 2403 C C . MET B 1 98 ? 9.25 4.168 13.516 1 98.31 98 MET B C 1
ATOM 2405 O O . MET B 1 98 ? 10.133 3.477 13.008 1 98.31 98 MET B O 1
ATOM 2409 N N . SER B 1 99 ? 8.469 3.742 14.469 1 98.25 99 SER B N 1
ATOM 2410 C CA . SER B 1 99 ? 8.547 2.355 14.914 1 98.25 99 SER B CA 1
ATOM 2411 C C . SER B 1 99 ? 8.227 1.388 13.781 1 98.25 99 SER B C 1
ATOM 2413 O O . SER B 1 99 ? 8.914 0.38 13.602 1 98.25 99 SER B O 1
ATOM 2415 N N . GLU B 1 100 ? 7.254 1.724 13.086 1 98 100 GLU B N 1
ATOM 2416 C CA . GLU B 1 100 ? 6.879 0.893 11.945 1 98 100 GLU B CA 1
ATOM 2417 C C . GLU B 1 100 ? 7.988 0.86 10.898 1 98 100 GLU B C 1
ATOM 2419 O O . GLU B 1 100 ? 8.242 -0.179 10.281 1 98 100 GLU B O 1
ATOM 2424 N N . ALA B 1 101 ? 8.562 1.99 10.641 1 98.31 101 ALA B N 1
ATOM 2425 C CA . ALA B 1 101 ? 9.672 2.049 9.703 1 98.31 101 ALA B CA 1
ATOM 2426 C C . ALA B 1 101 ? 10.789 1.091 10.109 1 98.31 101 ALA B C 1
ATOM 2428 O O . ALA B 1 101 ? 11.359 0.394 9.266 1 98.31 101 ALA B O 1
ATOM 2429 N N . GLU B 1 102 ? 11.062 1.047 11.359 1 97.19 102 GLU B N 1
ATOM 2430 C CA . GLU B 1 102 ? 12.062 0.123 11.875 1 97.19 102 GLU B CA 1
ATOM 2431 C C . GLU B 1 102 ? 11.664 -1.328 11.625 1 97.19 102 GLU B C 1
ATOM 2433 O O . GLU B 1 102 ? 12.477 -2.135 11.172 1 97.19 102 GLU B O 1
ATOM 2438 N N . ASP B 1 103 ? 10.391 -1.604 11.859 1 96.56 103 ASP B N 1
ATOM 2439 C CA . ASP B 1 103 ? 9.883 -2.957 11.664 1 96.56 103 ASP B CA 1
ATOM 2440 C C . ASP B 1 103 ? 9.992 -3.383 10.195 1 96.56 103 ASP B C 1
ATOM 2442 O O . ASP B 1 103 ? 10.242 -4.555 9.906 1 96.56 103 ASP B O 1
ATOM 2446 N N . LEU B 1 104 ? 9.891 -2.463 9.336 1 97.06 104 LEU B N 1
ATOM 2447 C CA . LEU B 1 104 ? 9.906 -2.738 7.898 1 97.06 104 LEU B CA 1
ATOM 2448 C C . LEU B 1 104 ? 11.336 -2.781 7.371 1 97.06 104 LEU B C 1
ATOM 2450 O O . LEU B 1 104 ? 11.57 -3.172 6.227 1 97.06 104 LEU B O 1
ATOM 2454 N N . GLY B 1 105 ? 12.242 -2.361 8.172 1 96.25 105 GLY B N 1
ATOM 2455 C CA . GLY B 1 105 ? 13.625 -2.311 7.742 1 96.25 105 GLY B CA 1
ATOM 2456 C C . GLY B 1 105 ? 13.945 -1.086 6.906 1 96.25 105 GLY B C 1
ATOM 2457 O O . GLY B 1 105 ? 14.781 -1.147 6 1 96.25 105 GLY B O 1
ATOM 2458 N N . ILE B 1 106 ? 13.281 -0.007 7.117 1 97 106 ILE B N 1
ATOM 2459 C CA . ILE B 1 106 ? 13.492 1.248 6.402 1 97 106 ILE B CA 1
ATOM 2460 C C . ILE B 1 106 ? 14.516 2.102 7.145 1 97 106 ILE B C 1
ATOM 2462 O O . ILE B 1 106 ? 14.383 2.332 8.352 1 97 106 ILE B O 1
ATOM 2466 N N . SER B 1 107 ? 15.477 2.615 6.422 1 96.75 107 SER B N 1
ATOM 2467 C CA . SER B 1 107 ? 16.562 3.324 7.082 1 96.75 107 SER B CA 1
ATOM 2468 C C . SER B 1 107 ? 16.422 4.836 6.934 1 96.75 107 SER B C 1
ATOM 2470 O O . SER B 1 107 ? 17.094 5.602 7.625 1 96.75 107 SER B O 1
ATOM 2472 N N . CYS B 1 108 ? 15.57 5.266 6.016 1 97.75 108 CYS B N 1
ATOM 2473 C CA . CYS B 1 108 ? 15.398 6.695 5.781 1 97.75 108 CYS B CA 1
ATOM 2474 C C . CYS B 1 108 ? 13.922 7.055 5.66 1 97.75 108 CYS B C 1
ATOM 2476 O O . CYS B 1 108 ? 13.227 6.555 4.77 1 97.75 108 CYS B O 1
ATOM 2478 N N . VAL B 1 109 ? 13.492 7.871 6.594 1 98.62 109 VAL B N 1
ATOM 2479 C CA . VAL B 1 109 ? 12.141 8.406 6.531 1 98.62 109 VAL B CA 1
ATOM 2480 C C . VAL B 1 109 ? 12.195 9.906 6.238 1 98.62 109 VAL B C 1
ATOM 2482 O O . VAL B 1 109 ? 12.914 10.648 6.906 1 98.62 109 VAL B O 1
ATOM 2485 N N . PHE B 1 110 ? 11.461 10.312 5.191 1 97.94 110 PHE B N 1
ATOM 2486 C CA . PHE B 1 110 ? 11.406 11.734 4.859 1 97.94 110 PHE B CA 1
ATOM 2487 C C . PHE B 1 110 ? 9.969 12.242 4.867 1 97.94 110 PHE B C 1
ATOM 2489 O O . PHE B 1 110 ? 9.031 11.445 4.98 1 97.94 110 PHE B O 1
ATOM 2496 N N . THR B 1 111 ? 9.844 13.547 4.875 1 97.62 111 THR B N 1
ATOM 2497 C CA . THR B 1 111 ? 8.539 14.18 4.73 1 97.62 111 THR B CA 1
ATOM 2498 C C . THR B 1 111 ? 8.648 15.461 3.914 1 97.62 111 THR B C 1
ATOM 2500 O O . THR B 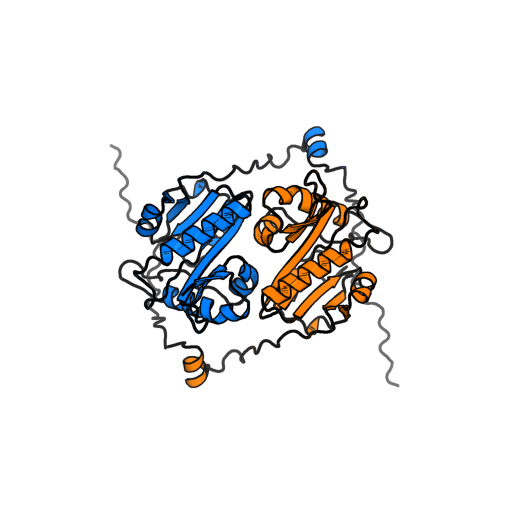1 111 ? 9.695 16.109 3.908 1 97.62 111 THR B O 1
ATOM 2503 N N . LEU B 1 112 ? 7.648 15.734 3.078 1 94.31 112 LEU B N 1
ATOM 2504 C CA . LEU B 1 112 ? 7.406 17.047 2.5 1 94.31 112 LEU B CA 1
ATOM 2505 C C . LEU B 1 112 ? 6.371 17.828 3.314 1 94.31 112 LEU B C 1
ATOM 2507 O O . LEU B 1 112 ? 5.242 17.359 3.486 1 94.31 112 LEU B O 1
ATOM 2511 N N . THR B 1 113 ? 6.77 18.969 3.859 1 93.94 113 THR B N 1
ATOM 2512 C CA . THR B 1 113 ? 5.895 19.625 4.836 1 93.94 113 THR B CA 1
ATOM 2513 C C . THR B 1 113 ? 5.984 21.141 4.723 1 93.94 113 THR B C 1
ATOM 2515 O O . THR B 1 113 ? 6.992 21.672 4.25 1 93.94 113 THR B O 1
ATOM 2518 N N . ASN B 1 114 ? 4.898 21.797 5.133 1 91.44 114 ASN B N 1
ATOM 2519 C CA . ASN B 1 114 ? 4.918 23.234 5.336 1 91.44 114 ASN B CA 1
ATOM 2520 C C . ASN B 1 114 ? 4.883 23.594 6.82 1 91.44 114 ASN B C 1
ATOM 2522 O O . ASN B 1 114 ? 4.723 24.75 7.18 1 91.44 114 ASN B O 1
ATOM 2526 N N . LYS B 1 115 ? 4.988 22.5 7.652 1 92.44 115 LYS B N 1
ATOM 2527 C CA . LYS B 1 115 ? 5.082 22.672 9.102 1 92.44 115 LYS B CA 1
ATOM 2528 C C . LYS B 1 115 ? 6.445 22.234 9.617 1 92.44 115 LYS B C 1
ATOM 2530 O O . LYS B 1 115 ? 6.527 21.391 10.523 1 92.44 115 LYS B O 1
ATOM 2535 N N . ASP B 1 116 ? 7.488 22.875 9.109 1 94.56 116 ASP B N 1
ATOM 2536 C CA . ASP B 1 116 ? 8.859 22.438 9.367 1 94.56 116 ASP B CA 1
ATOM 2537 C C . ASP B 1 116 ? 9.211 22.578 10.844 1 94.56 116 ASP B C 1
ATOM 2539 O O . ASP B 1 116 ? 9.93 21.75 11.406 1 94.56 116 ASP B O 1
ATOM 2543 N N . GLU B 1 117 ? 8.68 23.594 11.508 1 95.38 117 GLU B N 1
ATOM 2544 C CA . GLU B 1 117 ? 9 23.797 12.914 1 95.38 117 GLU B CA 1
ATOM 2545 C C . GLU B 1 117 ? 8.531 22.625 13.773 1 95.38 117 GLU B C 1
ATOM 2547 O O . GLU B 1 117 ? 9.203 22.234 14.727 1 95.38 117 GLU B O 1
ATOM 2552 N N . PHE B 1 118 ? 7.375 22.156 13.438 1 96 118 PHE B N 1
ATOM 2553 C CA . PHE B 1 118 ? 6.855 20.984 14.148 1 96 118 PHE B CA 1
ATOM 2554 C C 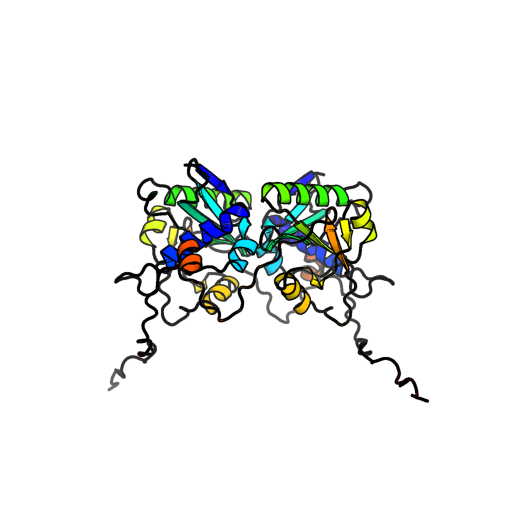. PHE B 1 118 ? 7.809 19.812 14.016 1 96 118 PHE B C 1
ATOM 2556 O O . PHE B 1 118 ? 8.156 19.172 15.008 1 96 118 PHE B O 1
ATOM 2563 N N . PHE B 1 119 ? 8.281 19.516 12.836 1 98.19 119 PHE B N 1
ATOM 2564 C CA . PHE B 1 119 ? 9.094 18.344 12.555 1 98.19 119 PHE B CA 1
ATOM 2565 C C . PHE B 1 119 ? 10.523 18.531 13.062 1 98.19 119 PHE B C 1
ATOM 2567 O O . PHE B 1 119 ? 11.18 17.562 13.461 1 98.19 119 PHE B O 1
ATOM 2574 N N . LYS B 1 120 ? 10.992 19.766 13.086 1 98 120 LYS B N 1
ATOM 2575 C CA . LYS B 1 120 ? 12.297 20.047 13.672 1 98 120 LYS B CA 1
ATOM 2576 C C . LYS B 1 120 ? 12.359 19.578 15.125 1 98 120 LYS B C 1
ATOM 2578 O O . LYS B 1 120 ? 13.359 19.016 15.562 1 98 120 LYS B O 1
ATOM 2583 N N . LYS B 1 121 ? 11.281 19.766 15.758 1 97.81 121 LYS B N 1
ATOM 2584 C CA . LYS B 1 121 ? 11.203 19.391 17.172 1 97.81 121 LYS B CA 1
ATOM 2585 C C . LYS B 1 121 ? 11.195 17.859 17.328 1 97.81 121 LYS B C 1
ATOM 2587 O O . LYS B 1 121 ? 11.406 17.344 18.422 1 97.81 121 LYS B O 1
ATOM 2592 N N . LEU B 1 122 ? 10.961 17.156 16.297 1 97.94 122 LEU B N 1
ATOM 2593 C CA . LEU B 1 122 ? 10.906 15.703 16.297 1 97.94 122 LEU B CA 1
ATOM 2594 C C . LEU B 1 122 ? 12.141 15.117 15.617 1 97.94 122 LEU B C 1
ATOM 2596 O O . LEU B 1 122 ? 12.086 14 15.102 1 97.94 122 LEU B O 1
ATOM 2600 N N . ASP B 1 123 ? 13.172 15.867 15.469 1 97.88 123 ASP B N 1
ATOM 2601 C CA . ASP B 1 123 ? 14.5 15.445 15.031 1 97.88 123 ASP B CA 1
ATOM 2602 C C . ASP B 1 123 ? 14.539 15.266 13.516 1 97.88 123 ASP B C 1
ATOM 2604 O O . ASP B 1 123 ? 15.367 14.508 13 1 97.88 123 ASP B O 1
ATOM 2608 N N . PHE B 1 124 ? 13.656 15.852 12.891 1 98.75 124 PHE B N 1
ATOM 2609 C CA . PHE B 1 124 ? 13.797 15.938 11.438 1 98.75 124 PHE B CA 1
ATOM 2610 C C . PHE B 1 124 ? 14.711 17.094 11.055 1 98.75 124 PHE B C 1
ATOM 2612 O O . PHE B 1 124 ? 14.734 18.125 11.719 1 98.75 124 PHE B O 1
ATOM 2619 N N . GLN B 1 125 ? 15.445 16.891 9.977 1 98.62 125 GLN B N 1
ATOM 2620 C CA . GLN B 1 125 ? 16.359 17.891 9.438 1 98.62 125 GLN B CA 1
ATOM 2621 C C . GLN B 1 125 ? 16.109 18.125 7.957 1 98.62 125 GLN B C 1
ATOM 2623 O O . GLN B 1 125 ? 15.656 17.234 7.242 1 98.62 125 GLN B O 1
ATOM 2628 N N . TYR B 1 126 ? 16.469 19.312 7.527 1 98 126 TYR B N 1
ATOM 2629 C CA . TYR B 1 126 ? 16.281 19.672 6.125 1 98 126 TYR B CA 1
ATOM 2630 C C . TYR B 1 126 ? 17.141 18.797 5.219 1 98 126 TYR B C 1
ATOM 2632 O O . TYR B 1 126 ? 18.266 18.438 5.57 1 98 126 TYR B O 1
ATOM 2640 N N . ILE B 1 127 ? 16.531 18.469 4.113 1 97.06 127 ILE B N 1
ATOM 2641 C CA . ILE B 1 127 ? 17.297 17.797 3.057 1 97.06 127 ILE B CA 1
ATOM 2642 C C . ILE B 1 127 ? 17 18.469 1.714 1 97.06 127 ILE B C 1
ATOM 2644 O O . ILE B 1 127 ? 15.883 18.922 1.471 1 97.06 127 ILE B O 1
ATOM 2648 N N . ASP B 1 128 ? 18.047 18.484 0.802 1 94.25 128 ASP B N 1
ATOM 2649 C CA . ASP B 1 128 ? 17.875 18.953 -0.571 1 94.25 128 ASP B CA 1
ATOM 2650 C C . ASP B 1 128 ? 17 17.984 -1.372 1 94.25 128 ASP B C 1
ATOM 2652 O O . ASP B 1 128 ? 17.281 16.781 -1.435 1 94.25 128 ASP B O 1
ATOM 2656 N N . MET B 1 129 ? 16.016 18.547 -1.955 1 89.25 129 MET B N 1
ATOM 2657 C CA . MET B 1 129 ? 15.086 17.734 -2.738 1 89.25 129 MET B CA 1
ATOM 2658 C C . MET B 1 129 ? 15.82 16.938 -3.809 1 89.25 129 MET B C 1
ATOM 2660 O O . MET B 1 129 ? 15.391 15.836 -4.168 1 89.25 129 MET B O 1
ATOM 2664 N N . ARG B 1 130 ? 16.891 17.359 -4.355 1 88.44 130 ARG B N 1
ATOM 2665 C CA . ARG B 1 130 ? 17.656 16.75 -5.43 1 88.44 130 ARG B CA 1
ATOM 2666 C C . ARG B 1 130 ? 18.328 15.461 -4.953 1 88.44 130 ARG B C 1
ATOM 2668 O O . ARG B 1 130 ? 18.781 14.648 -5.766 1 88.44 130 ARG B O 1
ATOM 2675 N N . LYS B 1 131 ? 18.359 15.242 -3.619 1 90.56 131 LYS B N 1
ATOM 2676 C CA . LYS B 1 131 ? 19 14.047 -3.066 1 90.56 131 LYS B CA 1
ATOM 2677 C C . LYS B 1 131 ? 17.984 12.914 -2.932 1 90.56 131 LYS B C 1
ATOM 2679 O O . LYS B 1 131 ? 18.359 11.766 -2.684 1 90.56 131 LYS B O 1
ATOM 2684 N N . LEU B 1 132 ? 16.766 13.273 -3.023 1 90.75 132 LEU B N 1
ATOM 2685 C CA . LEU B 1 132 ? 15.727 12.25 -2.971 1 90.75 132 LEU B CA 1
ATOM 2686 C C . LEU B 1 132 ? 15.578 11.555 -4.32 1 90.75 132 LEU B C 1
ATOM 2688 O O . LEU B 1 132 ? 15.727 12.188 -5.367 1 90.75 132 LEU B O 1
ATOM 2692 N N . PRO B 1 133 ? 15.289 10.289 -4.277 1 87.69 133 PRO B N 1
ATOM 2693 C CA . PRO B 1 133 ? 15.133 9.555 -5.539 1 87.69 133 PRO B CA 1
ATOM 2694 C C . PRO B 1 133 ? 14.047 10.148 -6.434 1 87.69 133 PRO B C 1
ATOM 2696 O O . PRO B 1 133 ? 13.102 10.766 -5.941 1 87.69 133 PRO B O 1
ATOM 2699 N N . GLN B 1 134 ? 14.188 9.867 -7.758 1 79.38 134 GLN B N 1
ATOM 2700 C CA . GLN B 1 134 ? 13.305 10.406 -8.789 1 79.38 134 GLN B CA 1
ATOM 2701 C C . GLN B 1 134 ? 11.852 9.992 -8.547 1 79.38 134 GLN B C 1
ATOM 2703 O O . GLN B 1 134 ? 10.93 10.75 -8.852 1 79.38 134 GLN B O 1
ATOM 2708 N N . ARG B 1 135 ? 11.695 8.93 -7.938 1 79 135 ARG B N 1
ATOM 2709 C CA . ARG B 1 135 ? 10.352 8.414 -7.699 1 79 135 ARG B CA 1
ATOM 2710 C C . ARG B 1 135 ? 9.555 9.352 -6.805 1 79 135 ARG B C 1
ATOM 2712 O O . ARG B 1 135 ? 8.336 9.484 -6.961 1 79 135 ARG B O 1
ATOM 2719 N N . VAL B 1 136 ? 10.227 9.977 -5.977 1 82.56 136 VAL B N 1
ATOM 2720 C CA . VAL B 1 136 ? 9.578 10.898 -5.051 1 82.56 136 VAL B CA 1
ATOM 2721 C C . VAL B 1 136 ? 9.023 12.094 -5.816 1 82.56 136 VAL B C 1
ATOM 2723 O O . VAL B 1 136 ? 7.984 12.648 -5.449 1 82.56 136 VAL B O 1
ATOM 2726 N N . TRP B 1 137 ? 9.586 12.383 -6.961 1 81.88 137 TRP B N 1
ATOM 2727 C CA . TRP B 1 137 ? 9.203 13.547 -7.75 1 81.88 137 TRP B CA 1
ATOM 2728 C C . TRP B 1 137 ? 7.918 13.281 -8.531 1 81.88 137 TRP B C 1
ATOM 2730 O O . TRP B 1 137 ? 7.234 14.219 -8.953 1 81.88 137 TRP B O 1
ATOM 2740 N N . SER B 1 138 ? 7.691 12.023 -8.727 1 84.12 138 SER B N 1
ATOM 2741 C CA . SER B 1 138 ? 6.48 11.68 -9.461 1 84.12 138 SER B CA 1
ATOM 2742 C C . SER B 1 138 ? 5.234 12.18 -8.742 1 84.12 138 SER B C 1
ATOM 2744 O O . SER B 1 138 ? 4.305 12.68 -9.383 1 84.12 138 SER B O 1
ATOM 2746 N N . GLU B 1 139 ? 5.191 12.062 -7.523 1 84.25 139 GLU B N 1
ATOM 2747 C CA . GLU B 1 139 ? 4.066 12.578 -6.75 1 84.25 139 GLU B CA 1
ATOM 2748 C C . GLU B 1 139 ? 4.016 14.102 -6.809 1 84.25 139 GLU B C 1
ATOM 2750 O O . GLU B 1 139 ? 2.938 14.695 -6.91 1 84.25 139 GLU B O 1
ATOM 2755 N N . CYS B 1 140 ? 5.172 14.703 -6.781 1 87 140 CYS B N 1
ATOM 2756 C CA . CYS B 1 140 ? 5.254 16.156 -6.852 1 87 140 CYS B CA 1
ATOM 2757 C C . CYS B 1 140 ? 4.773 16.656 -8.203 1 87 140 CYS B C 1
ATOM 2759 O O . CYS B 1 140 ? 4.051 17.656 -8.273 1 87 140 CYS B O 1
ATOM 2761 N N . THR B 1 141 ? 5.113 15.953 -9.281 1 84.81 141 THR B N 1
ATOM 2762 C CA . THR B 1 141 ? 4.766 16.422 -10.625 1 84.81 141 THR B CA 1
ATOM 2763 C C . THR B 1 141 ? 3.264 16.297 -10.867 1 84.81 141 THR B C 1
ATOM 2765 O O . THR B 1 141 ? 2.713 16.984 -11.727 1 84.81 141 THR B O 1
ATOM 2768 N N . SER B 1 142 ? 2.623 15.492 -10.047 1 83.81 142 SER B N 1
ATOM 2769 C CA . SER B 1 142 ? 1.178 15.328 -10.164 1 83.81 142 SER B CA 1
ATOM 2770 C C . SER B 1 142 ? 0.434 16.281 -9.234 1 83.81 142 SER B C 1
ATOM 2772 O O . SER B 1 142 ? -0.795 16.359 -9.273 1 83.81 142 SER B O 1
ATOM 2774 N N . CYS B 1 143 ? 1.147 16.953 -8.5 1 86.75 143 CYS B N 1
ATOM 2775 C CA . CYS B 1 143 ? 0.577 17.859 -7.523 1 86.75 143 CYS B CA 1
ATOM 2776 C C . CYS B 1 143 ? 0.144 19.172 -8.18 1 86.75 143 CYS B C 1
ATOM 2778 O O . CYS B 1 143 ? 0.89 19.75 -8.969 1 86.75 143 CYS B O 1
ATOM 2780 N N . PRO B 1 144 ? -1.058 19.609 -7.812 1 80.19 144 PRO B N 1
ATOM 2781 C CA . PRO B 1 144 ? -1.556 20.859 -8.391 1 80.19 144 PRO B CA 1
ATOM 2782 C C . PRO B 1 144 ? -0.7 22.062 -8.016 1 80.19 144 PRO B C 1
ATOM 2784 O O . PRO B 1 144 ? -0.757 23.109 -8.688 1 80.19 144 PRO B O 1
ATOM 2787 N N . LYS B 1 145 ? 0.076 21.938 -7.023 1 80.75 145 LYS B N 1
ATOM 2788 C CA . LYS B 1 145 ? 0.898 23.047 -6.57 1 80.75 145 LYS B CA 1
ATOM 2789 C C . LYS B 1 145 ? 2.301 22.984 -7.168 1 80.75 145 LYS B C 1
ATOM 2791 O O . LYS B 1 145 ? 3.121 23.875 -6.945 1 80.75 145 LYS B O 1
ATOM 2796 N N . PHE B 1 146 ? 2.463 22.125 -8.016 1 80.69 146 PHE B N 1
ATOM 2797 C CA . PHE B 1 146 ? 3.812 21.844 -8.492 1 80.69 146 PHE B CA 1
ATOM 2798 C C . PHE B 1 146 ? 4.375 23.047 -9.242 1 80.69 146 PHE B C 1
ATOM 2800 O O . PHE B 1 146 ? 3.729 23.578 -10.148 1 80.69 146 PHE B O 1
ATOM 2807 N N . MET B 1 147 ? 5.578 23.469 -8.883 1 75.38 147 MET B N 1
ATOM 2808 C CA . MET B 1 147 ? 6.398 24.5 -9.508 1 75.38 147 MET B CA 1
ATOM 2809 C C . MET B 1 147 ? 5.719 25.859 -9.398 1 75.38 147 MET B C 1
ATOM 2811 O O . MET B 1 147 ? 6.344 26.891 -9.672 1 75.38 147 MET B O 1
ATOM 2815 N N . VAL B 1 148 ? 4.469 25.953 -8.969 1 70.81 148 VAL B N 1
ATOM 2816 C CA . VAL B 1 148 ? 3.754 27.219 -9.008 1 70.81 148 VAL B CA 1
ATOM 2817 C C . VAL B 1 148 ? 3.516 27.719 -7.59 1 70.81 148 VAL B C 1
ATOM 2819 O O . VAL B 1 148 ? 3.613 28.922 -7.324 1 70.81 148 VAL B O 1
ATOM 2822 N N . ALA B 1 149 ? 3.211 26.797 -6.723 1 78.94 149 ALA B N 1
ATOM 2823 C CA . ALA B 1 149 ? 2.777 27.266 -5.41 1 78.94 149 ALA B CA 1
ATOM 2824 C C . ALA B 1 149 ? 3.191 26.297 -4.309 1 78.94 149 ALA B C 1
ATOM 2826 O O . ALA B 1 149 ? 2.543 26.234 -3.262 1 78.94 149 ALA B O 1
ATOM 2827 N N . CYS B 1 150 ? 4.168 25.5 -4.68 1 86.94 150 CYS B N 1
ATOM 2828 C CA . CYS B 1 150 ? 4.535 24.562 -3.625 1 86.94 150 CYS B CA 1
ATOM 2829 C C . CYS B 1 150 ? 5.203 25.297 -2.461 1 86.94 150 CYS B C 1
ATOM 2831 O O . CYS B 1 150 ? 6.145 26.062 -2.662 1 86.94 150 CYS B O 1
ATOM 2833 N N . ASP B 1 151 ? 4.754 25.031 -1.302 1 87 151 ASP B N 1
ATOM 2834 C CA . ASP B 1 151 ? 5.277 25.672 -0.093 1 87 151 ASP B CA 1
ATOM 2835 C C . ASP B 1 151 ? 5.875 24.625 0.853 1 87 151 ASP B C 1
ATOM 2837 O O . ASP B 1 151 ? 6.039 24.891 2.047 1 87 151 ASP B O 1
ATOM 2841 N N . GLU B 1 152 ? 6.129 23.484 0.325 1 90.38 152 GLU B N 1
ATOM 2842 C CA . GLU B 1 152 ? 6.629 22.406 1.168 1 90.38 152 GLU B CA 1
ATOM 2843 C C . GLU B 1 152 ? 8.148 22.312 1.088 1 90.38 152 GLU B C 1
ATOM 2845 O O . GLU B 1 152 ? 8.742 22.625 0.053 1 90.38 152 GLU B O 1
ATOM 2850 N N . VAL B 1 153 ? 8.758 21.969 2.16 1 93.31 153 VAL B N 1
ATOM 2851 C CA . VAL B 1 153 ? 10.18 21.672 2.23 1 93.31 153 VAL B CA 1
ATOM 2852 C C . VAL B 1 153 ? 10.375 20.188 2.547 1 93.31 153 VAL B C 1
ATOM 2854 O O . VAL B 1 153 ? 9.5 19.547 3.137 1 93.31 153 VAL B O 1
ATOM 2857 N N . ALA B 1 154 ? 11.508 19.688 2.148 1 96.19 154 ALA B N 1
ATOM 2858 C CA . ALA B 1 154 ? 11.828 18.281 2.404 1 96.19 154 ALA B CA 1
ATOM 2859 C C . ALA B 1 154 ? 12.672 18.125 3.666 1 96.19 154 ALA B C 1
ATOM 2861 O O . ALA B 1 154 ? 13.617 18.891 3.883 1 96.19 154 ALA B O 1
ATOM 2862 N N . MET B 1 155 ? 12.305 17.188 4.523 1 97.94 155 MET B N 1
ATOM 2863 C CA . MET B 1 155 ? 13.047 16.875 5.746 1 97.94 155 MET B CA 1
ATOM 2864 C C . MET B 1 155 ? 13.195 15.375 5.934 1 97.94 155 MET B C 1
ATOM 2866 O O . MET B 1 155 ? 12.344 14.602 5.488 1 97.94 155 MET B O 1
ATOM 2870 N N . THR B 1 156 ? 14.289 14.969 6.559 1 98.56 156 THR B N 1
ATOM 2871 C CA . THR B 1 156 ? 14.484 13.57 6.906 1 98.56 156 THR B CA 1
ATOM 2872 C C . THR B 1 156 ? 14.68 13.398 8.414 1 98.56 156 THR B C 1
ATOM 2874 O O . THR B 1 156 ? 15.219 14.289 9.07 1 98.56 156 THR B O 1
ATOM 2877 N N . PHE B 1 157 ? 14.211 12.297 8.906 1 98.56 157 PHE B N 1
ATOM 2878 C CA . PHE B 1 157 ? 14.352 11.992 10.32 1 98.56 157 PHE B CA 1
ATOM 2879 C C . PHE B 1 157 ? 15.82 11.781 10.688 1 98.56 157 PHE B C 1
ATOM 2881 O O . PHE B 1 157 ? 16.516 10.984 10.055 1 98.56 157 PHE B O 1
ATOM 2888 N N . GLN B 1 158 ? 16.328 12.547 11.617 1 97.25 158 GLN B N 1
ATOM 2889 C CA . GLN B 1 158 ? 17.688 12.484 12.156 1 97.25 158 GLN B CA 1
ATOM 2890 C C . GLN B 1 158 ? 18.719 12.648 11.055 1 97.25 158 GLN B C 1
ATOM 2892 O O . GLN B 1 158 ? 19.797 12.039 11.102 1 97.25 158 GLN B O 1
ATOM 2897 N N . GLY B 1 159 ? 18.312 13.281 10.016 1 96.19 159 GLY B N 1
ATOM 2898 C CA . GLY B 1 159 ? 19.234 13.617 8.938 1 96.19 159 GLY B CA 1
ATOM 2899 C C . GLY B 1 159 ? 19.641 12.414 8.109 1 96.19 159 GLY B C 1
ATOM 2900 O O . GLY B 1 159 ? 20.672 12.445 7.422 1 96.19 159 GLY B O 1
ATOM 2901 N N . ALA B 1 160 ? 18.875 11.359 8.148 1 96.94 160 ALA B N 1
ATOM 2902 C CA . ALA B 1 160 ? 19.188 10.164 7.367 1 96.94 160 ALA B CA 1
ATOM 2903 C C . ALA B 1 160 ? 19.219 10.477 5.871 1 96.94 160 ALA B C 1
ATOM 2905 O O . ALA B 1 160 ? 18.453 11.312 5.391 1 96.94 160 ALA B O 1
ATOM 2906 N N . GLN B 1 161 ? 20.141 9.789 5.133 1 95.44 161 GLN B N 1
ATOM 2907 C CA . GLN B 1 161 ? 20.266 9.977 3.691 1 95.44 161 GLN B CA 1
ATOM 2908 C C . GLN B 1 161 ? 19.703 8.773 2.934 1 95.44 161 GLN B C 1
ATOM 2910 O O . GLN B 1 161 ? 19.875 7.629 3.35 1 95.44 161 GLN B O 1
ATOM 2915 N N . PRO B 1 162 ? 18.953 9.07 1.872 1 94.19 162 PRO B N 1
ATOM 2916 C CA . PRO B 1 162 ? 18.484 7.949 1.056 1 94.19 162 PRO B CA 1
ATOM 2917 C C . PRO B 1 162 ? 19.625 7.195 0.384 1 94.19 162 PRO B C 1
ATOM 2919 O O . PRO B 1 162 ? 20.672 7.781 0.095 1 94.19 162 PRO B O 1
ATOM 2922 N N . LYS B 1 163 ? 19.297 5.844 0.185 1 88.81 163 LYS B N 1
ATOM 2923 C CA . LYS B 1 163 ? 20.281 5.051 -0.561 1 88.81 163 LYS B CA 1
ATOM 2924 C C . LYS B 1 163 ? 20.391 5.531 -2.006 1 88.81 163 LYS B C 1
ATOM 2926 O O . LYS B 1 163 ? 19.375 5.848 -2.637 1 88.81 163 LYS B O 1
ATOM 2931 N N . GLN B 1 164 ? 21.562 5.668 -2.453 1 77.81 164 GLN B N 1
ATOM 2932 C CA . GLN B 1 164 ? 21.766 6.09 -3.838 1 77.81 164 GLN B CA 1
ATOM 2933 C C . GLN B 1 164 ? 21.484 4.941 -4.805 1 77.81 164 GLN B C 1
ATOM 2935 O O . GLN B 1 164 ? 21.844 3.793 -4.531 1 77.81 164 GLN B O 1
ATOM 2940 N N . THR B 1 165 ? 20.453 5.129 -5.574 1 66.44 165 THR B N 1
ATOM 2941 C CA . THR B 1 165 ? 20.141 4.125 -6.586 1 66.44 165 THR B CA 1
ATOM 2942 C C . THR B 1 165 ? 21.203 4.102 -7.672 1 66.44 165 THR B C 1
ATOM 2944 O O . THR B 1 165 ? 21.578 5.148 -8.203 1 66.44 165 THR B O 1
ATOM 2947 N N . PHE B 1 166 ? 22 2.988 -7.676 1 57.53 166 PHE B N 1
ATOM 2948 C CA . PHE B 1 166 ? 22.938 2.881 -8.789 1 57.53 166 PHE B CA 1
ATOM 2949 C C . PHE B 1 166 ? 22.188 2.666 -10.102 1 57.53 166 PHE B C 1
ATOM 2951 O O . PHE B 1 166 ? 21.469 1.672 -10.266 1 57.53 166 PHE B O 1
ATOM 2958 N N . ILE B 1 167 ? 21.844 3.709 -10.828 1 55.56 167 ILE B N 1
ATOM 2959 C CA . ILE B 1 167 ? 21.312 3.525 -12.172 1 55.56 167 ILE B CA 1
ATOM 2960 C C . ILE B 1 167 ? 22.406 3.035 -13.109 1 55.56 167 ILE B C 1
ATOM 2962 O O . ILE B 1 167 ? 23.406 3.729 -13.328 1 55.56 167 ILE B O 1
ATOM 2966 N N . PRO B 1 168 ? 22.391 1.762 -13.281 1 48.38 168 PRO B N 1
ATOM 2967 C CA . PRO B 1 168 ? 23.438 1.379 -14.242 1 48.38 168 PRO B CA 1
ATOM 2968 C C . PRO B 1 168 ? 23.375 2.197 -15.531 1 48.38 168 PRO B C 1
ATOM 2970 O O . PRO B 1 168 ? 22.297 2.66 -15.922 1 48.38 168 PRO B O 1
ATOM 2973 N N . ALA B 1 169 ? 24.469 2.766 -15.93 1 42.59 169 ALA B N 1
ATOM 2974 C CA . ALA B 1 169 ? 24.5 3.404 -17.25 1 42.59 169 ALA B CA 1
ATOM 2975 C C . ALA B 1 169 ? 23.703 2.607 -18.266 1 42.59 169 ALA B C 1
ATOM 2977 O O . ALA B 1 169 ? 23.891 1.396 -18.406 1 42.59 169 ALA B O 1
ATOM 2978 N N . VAL B 1 170 ? 22.578 3.172 -18.609 1 45.72 170 VAL B N 1
ATOM 2979 C CA . VAL B 1 170 ? 21.734 2.654 -19.672 1 45.72 170 VAL B CA 1
ATOM 2980 C C . VAL B 1 170 ? 22.594 2.316 -20.891 1 45.72 170 VAL B C 1
ATOM 2982 O O . VAL B 1 170 ? 23.438 3.115 -21.312 1 45.72 170 VAL B O 1
ATOM 2985 N N . GLY B 1 171 ? 22.719 1.065 -21.344 1 44.69 171 GLY B N 1
ATOM 2986 C CA . GLY B 1 171 ? 23.438 0.559 -22.5 1 44.69 171 GLY B CA 1
ATOM 2987 C C . GLY B 1 171 ? 24.625 -0.322 -22.109 1 44.69 171 GLY B C 1
ATOM 2988 O O . GLY B 1 171 ? 25.297 -0.881 -22.984 1 44.69 171 GLY B O 1
ATOM 2989 N N . VAL B 1 172 ? 25.234 -0.086 -21.094 1 43.62 172 VAL B N 1
ATOM 2990 C CA . VAL B 1 172 ? 26.359 -0.988 -20.812 1 43.62 172 VAL B CA 1
ATOM 2991 C C . VAL B 1 172 ? 25.812 -2.375 -20.469 1 43.62 172 VAL B C 1
ATOM 2993 O O . VAL B 1 172 ? 25.016 -2.523 -19.547 1 43.62 172 VAL B O 1
ATOM 2996 N N . HIS B 1 173 ? 25.75 -3.318 -21.406 1 45.34 173 HIS B N 1
ATOM 2997 C CA . HIS B 1 173 ? 25.422 -4.73 -21.234 1 45.34 173 HIS B CA 1
ATOM 2998 C C . HIS B 1 173 ? 25.906 -5.242 -19.891 1 45.34 173 HIS B C 1
ATOM 3000 O O . HIS B 1 173 ? 27.062 -4.992 -19.5 1 45.34 173 HIS B O 1
ATOM 3006 N N . ALA B 1 174 ? 25.016 -5.312 -18.969 1 47.22 174 ALA B N 1
ATOM 3007 C CA . ALA B 1 174 ? 25.406 -5.887 -17.688 1 47.22 174 ALA B CA 1
ATOM 3008 C C . ALA B 1 174 ? 26.469 -6.965 -17.859 1 47.22 174 ALA B C 1
ATOM 3010 O O . ALA B 1 174 ? 26.391 -7.781 -18.781 1 47.22 174 ALA B O 1
ATOM 3011 N N . SER B 1 175 ? 27.656 -6.785 -17.453 1 48.91 175 SER B N 1
ATOM 3012 C CA . SER B 1 175 ? 28.688 -7.812 -17.578 1 48.91 175 SER B CA 1
ATOM 3013 C C . SER B 1 175 ? 28.109 -9.203 -17.281 1 48.91 175 SER B C 1
ATOM 3015 O O . SER B 1 175 ? 27.141 -9.336 -16.531 1 48.91 175 SER B O 1
ATOM 3017 N N . PRO B 1 176 ? 28.641 -10.234 -18.062 1 46.22 176 PRO B N 1
ATOM 3018 C CA . PRO B 1 176 ? 28.234 -11.609 -17.766 1 46.22 176 PRO B CA 1
ATOM 3019 C C . PRO B 1 176 ? 28.188 -11.891 -16.266 1 46.22 176 PRO B C 1
ATOM 3021 O O . PRO B 1 176 ? 27.297 -12.617 -15.789 1 46.22 176 PRO B O 1
ATOM 3024 N N . ALA B 1 177 ? 29.047 -11.297 -15.57 1 47.56 177 ALA B N 1
ATOM 3025 C CA . ALA B 1 177 ? 29.125 -11.523 -14.133 1 47.56 177 ALA B CA 1
ATOM 3026 C C . ALA B 1 177 ? 27.953 -10.859 -13.406 1 47.56 177 ALA B C 1
ATOM 3028 O O . ALA B 1 177 ? 27.359 -11.453 -12.5 1 47.56 177 ALA B O 1
ATOM 3029 N N . ALA B 1 178 ? 27.641 -9.594 -13.719 1 45.81 178 ALA B N 1
ATOM 3030 C CA . ALA B 1 178 ? 26.547 -8.891 -13.07 1 45.81 178 ALA B CA 1
ATOM 3031 C C . ALA B 1 178 ? 25.203 -9.555 -13.391 1 45.81 178 ALA B C 1
ATOM 3033 O O . ALA B 1 178 ? 24.344 -9.672 -12.523 1 45.81 178 ALA B O 1
ATOM 3034 N N . ARG B 1 179 ? 25.078 -9.992 -14.648 1 48.53 179 ARG B N 1
ATOM 3035 C CA . ARG B 1 179 ? 23.938 -10.805 -15.062 1 48.53 179 ARG B CA 1
ATOM 3036 C C . ARG B 1 179 ? 23.891 -12.125 -14.305 1 48.53 179 ARG B C 1
ATOM 3038 O O . ARG B 1 179 ? 22.812 -12.602 -13.93 1 48.53 179 ARG B O 1
ATOM 3045 N N . ALA B 1 180 ? 24.984 -12.75 -14.148 1 43.34 180 ALA B N 1
ATOM 3046 C CA . ALA B 1 180 ? 25.125 -13.969 -13.359 1 43.34 180 ALA B CA 1
ATOM 3047 C C . ALA B 1 180 ? 24.734 -13.727 -11.898 1 43.34 180 ALA B C 1
ATOM 3049 O O . ALA B 1 180 ? 24.031 -14.539 -11.297 1 43.34 180 ALA B O 1
ATOM 3050 N N . ALA B 1 181 ? 25.172 -12.617 -11.406 1 45.53 181 ALA B N 1
ATOM 3051 C CA . ALA B 1 181 ? 24.891 -12.289 -10.008 1 45.53 181 ALA B CA 1
ATOM 3052 C C . ALA B 1 181 ? 23.422 -11.945 -9.805 1 45.53 181 ALA B C 1
ATOM 3054 O O . ALA B 1 181 ? 22.859 -12.234 -8.75 1 45.53 181 ALA B O 1
ATOM 3055 N N . LEU B 1 182 ? 22.844 -11.273 -10.805 1 45.94 182 LEU B N 1
ATOM 3056 C CA . LEU B 1 182 ? 21.422 -10.961 -10.75 1 45.94 182 LEU B CA 1
ATOM 3057 C C . LEU B 1 182 ? 20.578 -12.117 -11.289 1 45.94 182 LEU B C 1
ATOM 3059 O O . LEU B 1 182 ? 19.359 -11.992 -11.422 1 45.94 182 LEU B O 1
ATOM 3063 N N . GLY B 1 183 ? 21.078 -13.328 -11.547 1 39.12 183 GLY B N 1
ATOM 3064 C CA . GLY B 1 183 ? 20.484 -14.555 -12.07 1 39.12 183 GLY B CA 1
ATOM 3065 C C . GLY B 1 183 ? 19.828 -14.359 -13.422 1 39.12 183 GLY B C 1
ATOM 3066 O O . GLY B 1 183 ? 18.922 -15.117 -13.781 1 39.12 183 GLY B O 1
ATOM 3067 N N . LEU B 1 184 ? 20.078 -13.336 -14.094 1 39.94 184 LEU B N 1
ATOM 3068 C CA . LEU B 1 184 ? 19.453 -13.023 -15.375 1 39.94 184 LEU B CA 1
ATOM 3069 C C . LEU B 1 184 ? 20.016 -13.898 -16.484 1 39.94 184 LEU B C 1
ATOM 3071 O O . LEU B 1 184 ? 21.141 -13.695 -16.938 1 39.94 184 LEU B O 1
ATOM 3075 N N . THR B 1 185 ? 19.734 -15.203 -16.562 1 34.47 185 THR B N 1
ATOM 3076 C CA . THR B 1 185 ? 20.109 -15.977 -17.734 1 34.47 185 THR B CA 1
ATOM 3077 C C . THR B 1 185 ? 19.375 -15.469 -18.969 1 34.47 185 THR B C 1
ATOM 3079 O O . THR B 1 185 ? 18.344 -14.805 -18.859 1 34.47 185 THR B O 1
ATOM 3082 N N . SER B 1 186 ? 19.922 -15.672 -20.297 1 35.38 186 SER B N 1
ATOM 3083 C CA . SER B 1 186 ? 19.531 -15.305 -21.656 1 35.38 186 SER B CA 1
ATOM 3084 C C . SER B 1 186 ? 18.062 -15.625 -21.906 1 35.38 186 SER B C 1
ATOM 3086 O O . SER B 1 186 ? 17.672 -16.797 -21.891 1 35.38 186 SER B O 1
ATOM 3088 N N . GLY B 1 187 ? 17.125 -14.875 -21.516 1 31.58 187 GLY B N 1
ATOM 3089 C CA . GLY B 1 187 ? 15.734 -15.211 -21.812 1 31.58 187 GLY B CA 1
ATOM 3090 C C . GLY B 1 187 ? 15.398 -15.125 -23.281 1 31.58 187 GLY B C 1
ATOM 3091 O O . GLY B 1 187 ? 16.109 -14.477 -24.047 1 31.58 187 GLY B O 1
ATOM 3092 N N . PRO B 1 188 ? 14.734 -16.125 -23.969 1 31.64 188 PRO B N 1
ATOM 3093 C CA . PRO B 1 188 ? 14.383 -16.312 -25.391 1 31.64 188 PRO B CA 1
ATOM 3094 C C . PRO B 1 188 ? 13.508 -15.18 -25.922 1 31.64 188 PRO B C 1
ATOM 3096 O O . PRO B 1 188 ? 12.344 -15.062 -25.547 1 31.64 188 PRO B O 1
ATOM 3099 N N . MET B 1 189 ? 13.68 -13.953 -25.812 1 32.28 189 MET B N 1
ATOM 3100 C CA . MET B 1 189 ? 12.797 -13.062 -26.547 1 32.28 189 MET B CA 1
ATOM 3101 C C . MET B 1 189 ? 12.891 -13.328 -28.047 1 32.28 189 MET B C 1
ATOM 3103 O O . MET B 1 189 ? 13.828 -12.883 -28.703 1 32.28 189 MET B O 1
ATOM 3107 N N . ASN B 1 190 ? 12.5 -14.539 -28.469 1 25.19 190 ASN B N 1
ATOM 3108 C CA . ASN B 1 190 ? 12.461 -14.75 -29.922 1 25.19 190 ASN B CA 1
ATOM 3109 C C . ASN B 1 190 ? 11.477 -13.805 -30.594 1 25.19 190 ASN B C 1
ATOM 3111 O O . ASN B 1 190 ? 10.453 -13.438 -30 1 25.19 190 ASN B O 1
ATOM 3115 N N . ALA B 1 191 ? 11.758 -13.188 -31.828 1 29.06 191 ALA B N 1
ATOM 3116 C CA . ALA B 1 191 ? 11.273 -12.242 -32.844 1 29.06 191 ALA B CA 1
ATOM 3117 C C . ALA B 1 191 ? 9.898 -12.648 -33.375 1 29.06 191 ALA B C 1
ATOM 3119 O O . ALA B 1 191 ? 9.305 -11.938 -34.188 1 29.06 191 ALA B O 1
ATOM 3120 N N . ASP B 1 192 ? 9.422 -13.828 -33.094 1 25.62 192 ASP B N 1
ATOM 3121 C CA . ASP B 1 192 ? 8.359 -14.188 -34.031 1 25.62 192 ASP B CA 1
ATOM 3122 C C . ASP B 1 192 ? 7.027 -13.562 -33.625 1 25.62 192 ASP B C 1
ATOM 3124 O O . ASP B 1 192 ? 6.238 -14.195 -32.906 1 25.62 192 ASP B O 1
ATOM 3128 N N . ALA B 1 193 ? 6.941 -12.359 -33.219 1 31.88 193 ALA B N 1
ATOM 3129 C CA . ALA B 1 193 ? 5.762 -11.609 -32.781 1 31.88 193 ALA B CA 1
ATOM 3130 C C . ALA B 1 193 ? 4.812 -11.367 -33.969 1 31.88 193 ALA B C 1
ATOM 3132 O O . ALA B 1 193 ? 3.936 -10.508 -33.906 1 31.88 193 ALA B O 1
ATOM 3133 N N . SER B 1 194 ? 4.863 -12.141 -35 1 27.02 194 SER B N 1
ATOM 3134 C CA . SER B 1 194 ? 4.148 -11.68 -36.188 1 27.02 194 SER B CA 1
ATOM 3135 C C . SER B 1 194 ? 2.643 -11.664 -35.969 1 27.02 194 SER B C 1
ATOM 3137 O O . SER B 1 194 ? 1.924 -10.875 -36.562 1 27.02 194 SER B O 1
ATOM 3139 N N . ARG B 1 195 ? 2.002 -12.781 -35.562 1 30.16 195 ARG B N 1
ATOM 3140 C CA . ARG B 1 195 ? 0.63 -12.922 -36.031 1 30.16 195 ARG B CA 1
ATOM 3141 C C . ARG B 1 195 ? -0.345 -12.18 -35.125 1 30.16 195 ARG B C 1
ATOM 3143 O O . ARG B 1 195 ? -0.412 -12.453 -33.938 1 30.16 195 ARG B O 1
ATOM 3150 N N . PRO B 1 196 ? -0.814 -10.977 -35.594 1 27.5 196 PRO B N 1
ATOM 3151 C CA . PRO B 1 196 ? -1.746 -10.172 -34.781 1 27.5 196 PRO B CA 1
ATOM 3152 C C . PRO B 1 196 ? -3.057 -10.898 -34.5 1 27.5 196 PRO B C 1
ATOM 3154 O O . PRO B 1 196 ? -3.584 -11.594 -35.375 1 27.5 196 PRO B O 1
ATOM 3157 N N . PRO B 1 197 ? -3.299 -11.359 -33.312 1 25.72 197 PRO B N 1
ATOM 3158 C CA . PRO B 1 197 ? -4.344 -12.336 -33 1 25.72 197 PRO B CA 1
ATOM 3159 C C . PRO B 1 197 ? -5.738 -11.859 -33.406 1 25.72 197 PRO B C 1
ATOM 3161 O O . PRO B 1 197 ? -6.707 -12.609 -33.281 1 25.72 197 PRO B O 1
ATOM 3164 N N . 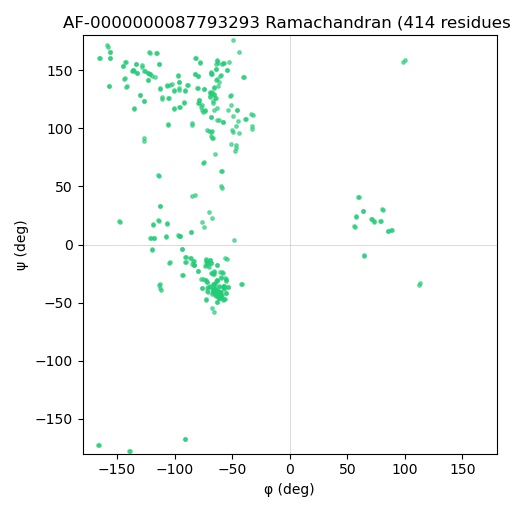PHE B 1 198 ? -5.98 -10.5 -33.5 1 27.53 198 PHE B N 1
ATOM 3165 C CA . PHE B 1 198 ? -7.395 -10.148 -33.531 1 27.53 198 PHE B CA 1
ATOM 3166 C C . PHE B 1 198 ? -8.023 -10.469 -34.875 1 27.53 198 PHE B C 1
ATOM 3168 O O . PHE B 1 198 ? -8.75 -9.656 -35.438 1 27.53 198 PHE B O 1
ATOM 3175 N N . LEU B 1 199 ? -7.328 -11.273 -35.688 1 28.8 199 LEU B N 1
ATOM 3176 C CA . LEU B 1 199 ? -8.078 -11.281 -36.938 1 28.8 199 LEU B CA 1
ATOM 3177 C C . LEU B 1 199 ? -9.461 -11.891 -36.719 1 28.8 199 LEU B C 1
ATOM 3179 O O . LEU B 1 199 ? -9.594 -12.945 -36.094 1 28.8 199 LEU B O 1
ATOM 3183 N N . PRO B 1 200 ? -10.547 -11.094 -36.938 1 24.56 200 PRO B N 1
ATOM 3184 C CA . PRO B 1 200 ? -11.969 -11.469 -36.938 1 24.56 200 PRO B CA 1
ATOM 3185 C C . PRO B 1 200 ? -12.234 -12.75 -37.75 1 24.56 200 PRO B C 1
ATOM 3187 O O . PRO B 1 200 ? -11.516 -13.047 -38.688 1 24.56 200 PRO B O 1
ATOM 3190 N N . GLN B 1 201 ? -12.391 -13.812 -37.031 1 25.38 201 GLN B N 1
ATOM 3191 C CA . GLN B 1 201 ? -12.719 -15.023 -37.781 1 25.38 201 GLN B CA 1
ATOM 3192 C C . GLN B 1 201 ? -13.789 -14.734 -38.844 1 25.38 201 GLN B C 1
ATOM 3194 O O . GLN B 1 201 ? -14.508 -13.742 -38.75 1 25.38 201 GLN B O 1
ATOM 3199 N N . ASN B 1 202 ? -14.023 -15.602 -39.812 1 28.31 202 ASN B N 1
ATOM 3200 C CA . ASN B 1 202 ? -14.781 -15.68 -41.062 1 28.31 202 ASN B CA 1
ATOM 3201 C C . ASN B 1 202 ? -16.25 -15.289 -40.844 1 28.31 202 ASN B C 1
ATOM 3203 O O . ASN B 1 202 ? -16.75 -15.328 -39.719 1 28.31 202 ASN B O 1
ATOM 3207 N N . GLY B 1 203 ? -17.047 -14.812 -42 1 26.95 203 GLY B N 1
ATOM 3208 C CA . GLY B 1 203 ? -18.234 -14.367 -42.719 1 26.95 203 GLY B CA 1
ATOM 3209 C C . GLY B 1 203 ? -19.438 -15.258 -42.5 1 26.95 203 GLY B C 1
ATOM 3210 O O . GLY B 1 203 ? -20.422 -15.203 -43.25 1 26.95 203 GLY B O 1
ATOM 3211 N N . ALA B 1 204 ? -19.469 -16.297 -41.688 1 28.39 204 ALA B N 1
ATOM 3212 C CA . ALA B 1 204 ? -20.656 -17.094 -42 1 28.39 204 ALA B CA 1
ATOM 3213 C C . ALA B 1 204 ? -21.938 -16.312 -41.688 1 28.39 204 ALA B C 1
ATOM 3215 O O . ALA B 1 204 ? -22.203 -16.016 -40.5 1 28.39 204 ALA B O 1
ATOM 3216 N N . ILE B 1 205 ? -22.344 -15.32 -42.625 1 27.86 205 ILE B N 1
ATOM 3217 C CA . ILE B 1 205 ? -23.641 -14.656 -42.781 1 27.86 205 ILE B CA 1
ATOM 3218 C C . ILE B 1 205 ? -24.75 -15.703 -42.812 1 27.86 205 ILE B C 1
ATOM 3220 O O . ILE B 1 205 ? -24.719 -16.625 -43.625 1 27.86 205 ILE B O 1
ATOM 3224 N N . PRO B 1 206 ? -25.422 -15.992 -41.719 1 24.48 206 PRO B N 1
ATOM 3225 C CA . PRO B 1 206 ? -26.547 -16.891 -41.969 1 24.48 206 PRO B CA 1
ATOM 3226 C C . PRO B 1 206 ? -27.469 -16.359 -43.062 1 24.48 206 PRO B C 1
ATOM 3228 O O . PRO B 1 206 ? -27.656 -15.148 -43.219 1 24.48 206 PRO B O 1
ATOM 3231 N N . ARG B 1 207 ? -27.641 -17.031 -44.281 1 23.94 207 ARG B N 1
ATOM 3232 C CA . ARG B 1 207 ? -28.547 -16.875 -45.406 1 23.94 207 ARG B CA 1
ATOM 3233 C C . ARG B 1 207 ? -30 -16.812 -44.969 1 23.94 207 ARG B C 1
ATOM 3235 O O . ARG B 1 207 ? -30.453 -17.656 -44.188 1 23.94 207 ARG B O 1
ATOM 3242 N N . THR B 1 208 ? -30.469 -15.578 -44.625 1 24.42 208 THR B N 1
ATOM 3243 C CA . THR B 1 208 ? -31.922 -15.492 -44.781 1 24.42 208 THR B CA 1
ATOM 3244 C C . THR B 1 208 ? -32.344 -15.977 -46.156 1 24.42 208 THR B C 1
ATOM 3246 O O . THR B 1 208 ? -31.703 -15.648 -47.156 1 24.42 208 THR B O 1
ATOM 3249 N N . ASP B 1 209 ? -33.188 -17.031 -46.375 1 21.52 209 ASP B N 1
ATOM 3250 C CA . ASP B 1 209 ? -34.312 -17 -47.312 1 21.52 209 ASP B CA 1
ATOM 3251 C C . ASP B 1 209 ? -35.219 -15.805 -47.031 1 21.52 209 ASP B C 1
ATOM 3253 O O . ASP B 1 209 ? -35.406 -15.398 -45.875 1 21.52 209 ASP B O 1
#

Secondary structure (DSSP, 8-state):
-EEEE--GGGHHHHHHHHHHHHH---SS-TT-SS----HHHHHHTGGGEEEEE-TT--EEEEEEEEEEETTEEEEEEEEE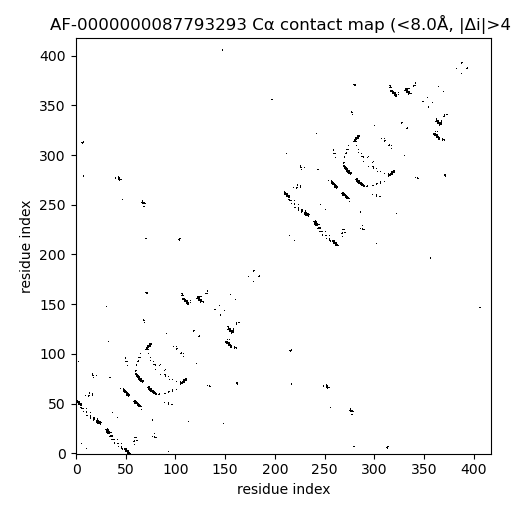-GGGTTSSHHHHHHHHHHHHHHHHT--EEEEEES-HHHHHTTTEEE--GGGS-HHHHHHHHTSTTTTTT---EEEEETT--PPP-----TTS---HHHHHHTT-------S-----S------------/-EEEE--GGGHHHHHHHHHHHHH---SS-TT-SS----HHHHHHTGGGEEEEE-TT--EEEEEEEEEEETTEEEEEEEEE-GGGTTSSHHHHHHHHHHHHHHHHT--EEEEEES-HHHHHTTTEEE--GGGS-HHHHHHHHTSTTTTTT---EEEEETT----------TTS---HHHHHHTT-------S-----S------------

Radius of gyration: 24.92 Å; Cα contacts (8 Å, |Δi|>4): 624; chains: 2; bounding box: 67×78×71 Å

InterPro domains:
  IPR000182 GNAT domain [PF13508] (50-125)
  IPR000182 GNAT domain [PS51186] (1-143)
  IPR016181 Acyl-CoA N-acyltransferase [SSF55729] (1-133)
  IPR050832 Bacterial Acetyltransferase [PTHR43877] (1-126)

Nearest PDB structures (foldseek):
  6add-assembly1_B  TM=8.069E-01  e=1.263E-14  Mycobacterium tuberculosis H37Rv
  3d2p-assembly1_A  TM=8.932E-01  e=1.279E-11  Neisseria gonorrhoeae
  3d8p-assembly2_B  TM=7.402E-01  e=6.940E-09  Staphylococcus aureus subsp. aureus Mu50
  3efa-assembly1_A-2  TM=7.547E-01  e=2.570E-08  Lactiplantibacillus plantarum WCFS1
  3lod-assembly1_A  TM=7.896E-01  e=2.434E-06  Klebsiella pneumoniae subsp. pneumoniae MGH 78578

Organism: NCBI:txid1960156

pLDDT: mean 80.89, std 24.55, range [21.52, 98.88]

Solvent-accessible surface area (backbone atoms only — not comparable to full-atom values): 24403 Å² total; per-residue (Å²): 111,49,76,44,73,50,38,54,83,43,46,68,47,51,41,51,53,44,36,53,44,17,66,40,56,48,96,89,28,76,76,22,75,39,74,67,68,54,69,62,59,45,36,47,47,36,84,28,26,38,28,31,25,43,92,83,64,47,68,42,29,36,29,26,48,39,44,60,39,81,32,26,28,36,50,41,74,73,46,64,36,78,90,54,55,93,70,56,50,70,58,51,46,54,52,53,44,51,54,49,32,54,72,34,54,38,74,16,46,31,32,73,35,75,56,57,71,65,40,45,76,69,44,30,30,80,45,65,70,87,67,50,60,72,70,65,47,55,59,45,70,70,35,93,36,49,97,76,62,64,70,58,46,40,29,13,48,73,58,41,67,63,69,78,77,83,71,70,65,84,80,63,72,66,48,74,61,56,27,56,72,69,63,57,67,91,71,84,80,74,82,80,75,71,79,76,75,77,67,77,76,90,76,86,68,81,76,82,125,114,50,77,44,73,48,38,54,83,42,46,68,48,51,42,51,54,43,38,53,44,17,65,42,58,46,96,88,30,77,76,22,75,41,74,66,70,54,69,64,57,47,34,47,46,36,85,29,27,36,28,31,25,43,93,83,66,48,66,42,28,34,29,26,49,40,45,60,40,82,32,26,29,35,49,40,75,74,46,64,37,79,92,53,54,95,71,56,53,71,59,50,45,52,50,53,42,52,52,48,33,54,73,34,55,40,74,16,46,31,33,74,35,74,56,57,70,65,42,45,76,68,44,30,30,80,47,65,69,87,67,49,62,71,70,65,46,54,60,44,72,69,34,93,36,47,96,71,61,64,69,58,47,40,28,14,48,73,57,41,68,62,69,79,76,82,70,69,65,84,80,63,72,65,48,73,62,56,27,56,73,69,64,56,68,91,70,82,80,73,83,81,73,69,79,72,77,78,65,76,74,86,77,86,67,80,78,74,130

Foldseek 3Di:
DDKDQFDPVCLVLLQVQLVVQQPDADPVRHRGQADHDDSVRCNVQSRQKMFDADPVRRTFWIWGWADQDDLETEIDRTGGHPVPPPPCVSVVRVVVSVVVSVVVNRQKYKYWGLPVVVVVVVQKDFDDPVQDDPRVCVVLVPDPCRPPNRNTTMIIHNRDGDDDDPPDPPPPPCPPVSCVVVVPDPDCPDPPPPDDPPDDDDDDPPDDD/DDKDQFDPVCLVLLQVQLVVQQPDADPVRHRGQADHDDSVRCNVQSRQKMFDADPVRRTFWIWGWADQDDLETEIDRTGGHPVPPPPCVSVVRVVVSVVVSVVVNRQKYKYWGLPVVVVVVVQKDFDDPVQDDPRVCVVLVPDPCRPPNRNTTMIIHNRDGDDDDPPDPPPPPCPPVNCVVVVPDDDCPDPPPPDDPPPDDDDPPPDDD

Sequence (418 aa):
MKLRKAKNSDVPQIRALINEMAMRTDEDYKHGHMLPRSLTELYEHLRDYTVLVDENERVLGCCALHSAWDSLAELKALAVHDDAQGHGWGRQLVDAAMSEAEDLGISCVFTLTNKDEFFKKLDFQYIDMRKLPQRVWSECTSCPKFMVACDEVAMTFQGAQPKQTFIPAVGVHASPAARAALGLTSGPMNADASRPPFLPQNGAIPRTDMKLRKAKNSDVPQIRALINEMAMRTDEDYKHGHMLPRSLTELYEHLRDYTVLVDENERVLGCCALHSAWDSLAELKALAVHDDAQGHGWGRQLVDAAMSEAEDLGISCVFTLTNKDEFFKKLDFQYIDMRKLPQRVWSECTSCPKFMVACDEVAMTFQGAQPKQTFIPAVGVHASPAARAALGLTSGPMNADASRPPFLPQNGAIPRTD